Protein AF-A0AAV6KZX8-F1 (afdb_monomer_lite)

Sequence (695 aa):
MFYPTNCRQQSSHSMIEDDVRRRRIVCLNCSLTSWLPWILHSLIEEEESLAPRIEVFTMCVRVPFLFGSPALETTARVVIHLIFRRTGRHLFLVDNDDGKPPLLKRMIEDYGECCYMSALGSFKRRVAYSNVRHDHIVGWRTSSIRRNSELPKWEDSLNEKYPHIVFEEHCKACDMEQCEPTALANDCSDKLEEELVTGLSRVSWEKVDVSFHSCKQRSAAHSLIQSYPNPLQRSQAYAIVKQTFVSPKDVVAEEIVIQKNSPRGVHFRRAGPRERVYFKSEEVRACIVTCGGLCPGINTVIREIVCGLNYMYGIDNILGIEGGYRGFYSKNTMQLTPKVVNDIHKRGGTFLQTSRGGHDTNKIVDNIHDRGINQVYIIGGDGTQKGAAAIYKVLNSINMILFLSYSLFARSVPCKMLNVHTFVKEVAKRGLQVAVAGIPKTIDNDIAVIDKSFGFDTAVEEAQRAINAAHVEVESVENGVGIVKLMGRYSGFIAMFATLASRDVDCCLIPESHFYLEGQGGLFEFIEQRVKENGHMVIVLAEGAGQEYLSQSMHPVDEKDASGNRLLLDVGLWLTQKIKDHFTNVRKMAINLKYIDPTYMIRAIPSNASDNIYCTLLAQSAVHGAMAGYTGFTVGPVNSRHAYIPISRVTETHNVVKVTDRMWARLLASTNQPSFLQNEEGTESFDKKTLDVIN

Foldseek 3Di:
DDDDDDDDDDDDDDDDDDDPPDADEDEDFDDLQGPPPRVVVVVVVPDDPPPPPCPVSLVLVADPPQPPDPVSVVVCQVCVCVPPVDHSCSSRQCDCPPNHGGVLLCCLVVNDVNCNVVVVQPHPAYEFEAECPPPVQTHDNLSDLDDPVGRDDQPDDQDPVHNFWRDKDKQAADDPPPDDDPPDDPDPVVVSSVSNSNSNSNHIYIYTYGYCPPPPPSNCPVVPPQKAFFLQVVPPVQVVDPDQADDQPAWDFLDPDDDPPDPRGDIFGFFHFHRIFRDQQVLAAEEEFEEDAFFFCQLLLVLLLQCLSCVRRNHQRYKYQAAGQCSLVPVDIDRDHNVVSVCSLQFGDHPRHYYAAPQDLVSNLLSCLVVLHAEYEFEEALLSLVSLLSNQVVLVVLCVCLVVCVVPVSHDDDPDDDPVVVVVVVNVSSNRNHFGEYAHADLQQWFSSFPGHFRVVLLLVVLLVLQVVQLVVQLVDFQEEEEEEGAAQPACVSQLSSCVVNLSAQEEFHLVFDAADDDDLHPLVSSVVCCVVRRYHYYYYYQNGPQVVVVVVDPDPQDADNSRHGDGDRVQVVVQVVSVCCCVPPVVHDHHYHYHYCHCVSRGGHGDPVSSVQSNVQSSSSSSCVRRSHHQWYWHHRVNTIGTHHSVSRNVGTDHDDCPDPSVVVSCVSSVRASNDDPDPDDPDDDVVNVVVRD

InterPro domains:
  IPR000023 Phosphofructokinase domain [PF00365] (286-624)
  IPR007751 Domain of unknown function DUF676, lipase-like [PF05057] (65-142)
  IPR022953 ATP-dependent 6-phosphofructokinase [PR00476] (288-307)
  IPR022953 ATP-dependent 6-phosphofructokinase [PR00476] (437-454)
  IPR022953 ATP-dependent 6-phosphofructokinase [PR00476] (455-473)
  IPR022953 ATP-dependent 6-phosphofructokinase [PR00476] (476-492)
  IPR022953 ATP-dependent 6-phosphofructokinase [PR00476] (533-545)
  IPR035966 Phosphofructokinase superfamily [G3DSA:3.40.50.460] (456-616)
  IPR035966 Phosphofructokinase superfamily [SSF53784] (232-677)
  IPR050929 Phosphofructokinase type A [PTHR45770] (422-681)

Structure (mmCIF, N/CA/C/O backbone):
data_AF-A0AAV6KZX8-F1
#
_entry.id   AF-A0AAV6KZX8-F1
#
loop_
_atom_site.group_PDB
_atom_site.id
_atom_site.type_symbol
_atom_site.label_atom_id
_atom_site.label_alt_id
_atom_site.label_comp_id
_atom_site.label_asym_id
_atom_site.label_entity_id
_atom_site.label_seq_id
_atom_site.pdbx_PDB_ins_code
_atom_site.Cartn_x
_atom_site.Cartn_y
_atom_site.Cartn_z
_atom_site.occupancy
_atom_site.B_iso_or_equiv
_atom_site.auth_seq_id
_atom_site.auth_comp_id
_atom_site.auth_asym_id
_atom_site.auth_atom_id
_atom_site.pdbx_PDB_model_num
ATOM 1 N N . MET A 1 1 ? -18.303 -7.149 -70.181 1.00 25.84 1 MET A N 1
ATOM 2 C CA . MET A 1 1 ? -18.176 -6.216 -71.322 1.00 25.84 1 MET A CA 1
ATOM 3 C C . MET A 1 1 ? -16.745 -5.704 -71.363 1.00 25.84 1 MET A C 1
ATOM 5 O O . MET A 1 1 ? -16.204 -5.377 -70.318 1.00 25.84 1 MET A O 1
ATOM 9 N N . PHE A 1 2 ? -16.136 -5.771 -72.545 1.00 19.44 2 PHE A N 1
ATOM 10 C CA . PHE A 1 2 ? -14.727 -5.526 -72.871 1.00 19.44 2 PHE A CA 1
ATOM 11 C C . PHE A 1 2 ? -14.347 -4.021 -72.892 1.00 19.44 2 PHE A C 1
ATOM 13 O O . PHE A 1 2 ? -15.066 -3.266 -73.533 1.00 19.44 2 PHE A O 1
ATOM 20 N N . TYR A 1 3 ? -13.181 -3.687 -72.292 1.00 21.36 3 TYR A N 1
ATOM 21 C CA . TYR A 1 3 ? -12.075 -2.778 -72.733 1.00 21.36 3 TYR A CA 1
ATOM 22 C C . TYR A 1 3 ? -12.350 -1.268 -73.080 1.00 21.36 3 TYR A C 1
ATOM 24 O O . TYR A 1 3 ? -13.499 -0.855 -73.129 1.00 21.36 3 TYR A O 1
ATOM 32 N N . PRO A 1 4 ? -11.331 -0.401 -73.351 1.00 36.38 4 PRO A N 1
ATOM 33 C CA . PRO A 1 4 ? -10.371 0.237 -72.414 1.00 36.38 4 PRO A CA 1
ATOM 34 C C . PRO A 1 4 ? -10.075 1.737 -72.756 1.00 36.38 4 PRO A C 1
ATOM 36 O O . PRO A 1 4 ? -10.614 2.266 -73.720 1.00 36.38 4 PRO A O 1
ATOM 39 N N . THR A 1 5 ? -9.173 2.432 -72.039 1.00 23.41 5 THR A N 1
ATOM 40 C CA . THR A 1 5 ? -8.001 3.173 -72.602 1.00 23.41 5 THR A CA 1
ATOM 41 C C . THR A 1 5 ? -7.219 3.977 -71.547 1.00 23.41 5 THR A C 1
ATOM 43 O O . THR A 1 5 ? -7.763 4.519 -70.593 1.00 23.41 5 THR A O 1
ATOM 46 N N . ASN A 1 6 ? -5.900 3.993 -71.762 1.00 21.55 6 ASN A N 1
ATOM 47 C CA . ASN A 1 6 ? -4.798 4.582 -70.996 1.00 21.55 6 ASN A CA 1
ATOM 48 C C . ASN A 1 6 ? -4.809 6.120 -70.882 1.00 21.55 6 ASN A C 1
ATOM 50 O O . ASN A 1 6 ? -5.109 6.784 -71.868 1.00 21.55 6 ASN A O 1
ATOM 54 N N . CYS A 1 7 ? -4.234 6.669 -69.797 1.00 21.17 7 CYS A N 1
ATOM 55 C CA . CYS A 1 7 ? -2.952 7.399 -69.877 1.00 21.17 7 CYS A CA 1
ATOM 56 C C . CYS A 1 7 ? -2.293 7.650 -68.501 1.00 21.17 7 CYS A C 1
ATOM 58 O O . CYS A 1 7 ? -2.957 7.748 -67.476 1.00 21.17 7 CYS A O 1
ATOM 60 N N . ARG A 1 8 ? -0.956 7.705 -68.519 1.00 20.94 8 ARG A N 1
ATOM 61 C CA . ARG A 1 8 ? 0.016 7.720 -67.407 1.00 20.94 8 ARG A CA 1
ATOM 62 C C . ARG A 1 8 ? 0.080 9.051 -66.638 1.00 20.94 8 ARG A C 1
ATOM 64 O O . ARG A 1 8 ? 0.143 10.091 -67.279 1.00 20.94 8 ARG A O 1
ATOM 71 N N . GLN A 1 9 ? 0.339 8.987 -65.326 1.00 21.98 9 GLN A N 1
ATOM 72 C CA . GLN A 1 9 ? 1.502 9.643 -64.695 1.00 21.98 9 GLN A CA 1
ATOM 73 C C . GLN A 1 9 ? 1.794 9.053 -63.301 1.00 21.98 9 GLN A C 1
ATOM 75 O O . GLN A 1 9 ? 0.890 8.744 -62.534 1.00 21.98 9 GLN A O 1
ATOM 80 N N . GLN A 1 10 ? 3.082 8.830 -63.035 1.00 22.06 10 GLN A N 1
ATOM 81 C CA . GLN A 1 10 ? 3.659 8.181 -61.857 1.00 22.06 10 GLN A CA 1
ATOM 82 C C . GLN A 1 10 ? 3.696 9.111 -60.632 1.00 22.06 10 GLN A C 1
ATOM 84 O O . GLN A 1 10 ? 4.173 10.236 -60.740 1.00 22.06 10 GLN A O 1
ATOM 89 N N . SER A 1 11 ? 3.372 8.583 -59.450 1.00 21.83 11 SER A N 1
ATOM 90 C CA . SER A 1 11 ? 4.112 8.880 -58.216 1.00 21.83 11 SER A CA 1
ATOM 91 C C . SER A 1 11 ? 4.047 7.667 -57.280 1.00 21.83 11 SER A C 1
ATOM 93 O O . SER A 1 11 ? 3.004 7.250 -56.784 1.00 21.83 11 SER A O 1
ATOM 95 N N . SER A 1 12 ? 5.198 7.022 -57.131 1.00 22.02 12 SER A N 1
ATOM 96 C CA . SER A 1 12 ? 5.424 5.814 -56.348 1.00 22.02 12 SER A CA 1
ATOM 97 C C . SER A 1 12 ? 5.513 6.145 -54.857 1.00 22.02 12 SER A C 1
ATOM 99 O O . SER A 1 12 ? 6.552 6.600 -54.383 1.00 22.02 12 SER A O 1
ATOM 101 N N . HIS A 1 13 ? 4.439 5.877 -54.118 1.00 23.30 13 HIS A N 1
ATOM 102 C CA . HIS A 1 13 ? 4.458 5.696 -52.668 1.00 23.30 13 HIS A CA 1
ATOM 103 C C . HIS A 1 13 ? 4.283 4.205 -52.370 1.00 23.30 13 HIS A C 1
ATOM 105 O O . HIS A 1 13 ? 3.162 3.713 -52.393 1.00 23.30 13 HIS A O 1
ATOM 111 N N . SER A 1 14 ? 5.379 3.492 -52.099 1.00 22.39 14 SER A N 1
ATOM 112 C CA . SER A 1 14 ? 5.394 2.288 -51.252 1.00 22.39 14 SER A CA 1
ATOM 113 C C . SER A 1 14 ? 6.797 1.687 -51.178 1.00 22.39 14 SER A C 1
ATOM 115 O O . SER A 1 14 ? 7.509 1.692 -52.177 1.00 22.39 14 SER A O 1
ATOM 117 N N . MET A 1 15 ? 7.073 1.051 -50.035 1.00 21.92 15 MET A N 1
ATOM 118 C CA . MET A 1 15 ? 8.185 0.141 -49.721 1.00 21.92 15 MET A CA 1
ATOM 119 C C . MET A 1 15 ? 9.447 0.804 -49.158 1.00 21.92 15 MET A C 1
ATOM 121 O O . MET A 1 15 ? 10.271 1.343 -49.886 1.00 21.92 15 MET A O 1
ATOM 125 N N . ILE A 1 16 ? 9.587 0.748 -47.828 1.00 23.70 16 ILE A N 1
ATOM 126 C CA . ILE A 1 16 ? 10.454 -0.218 -47.124 1.00 23.70 16 ILE A CA 1
ATOM 127 C C . ILE A 1 16 ? 9.942 -0.274 -45.667 1.00 23.70 16 ILE A C 1
ATOM 129 O O . ILE A 1 16 ? 10.367 0.476 -44.790 1.00 23.70 16 ILE A O 1
ATOM 133 N N . GLU A 1 17 ? 8.932 -1.120 -45.448 1.00 23.69 17 GLU A N 1
ATOM 134 C CA . GLU A 1 17 ? 8.879 -1.962 -44.248 1.00 23.69 17 GLU A CA 1
ATOM 135 C C . GLU A 1 17 ? 9.983 -3.024 -44.383 1.00 23.69 17 GLU A C 1
ATOM 137 O O . GLU A 1 17 ? 10.387 -3.352 -45.498 1.00 23.69 17 GLU A O 1
ATOM 142 N N . ASP A 1 18 ? 10.449 -3.529 -43.243 1.00 24.11 18 ASP A N 1
ATOM 143 C CA . ASP A 1 18 ? 11.428 -4.607 -43.082 1.00 24.11 18 ASP A CA 1
ATOM 144 C C . ASP A 1 18 ? 12.868 -4.316 -43.538 1.00 24.11 18 ASP A C 1
ATOM 146 O O . ASP A 1 18 ? 13.209 -4.342 -44.715 1.00 24.11 18 ASP A O 1
ATOM 150 N N . ASP A 1 19 ? 13.743 -4.047 -42.556 1.00 23.94 19 ASP A N 1
ATOM 151 C CA . ASP A 1 19 ? 14.977 -4.821 -42.309 1.00 23.94 19 ASP A CA 1
ATOM 152 C C . ASP A 1 19 ? 15.894 -4.075 -41.308 1.00 23.94 19 ASP A C 1
ATOM 154 O O . ASP A 1 19 ? 16.819 -3.330 -41.673 1.00 23.94 19 ASP A O 1
ATOM 158 N N . VAL A 1 20 ? 15.609 -4.254 -40.009 1.00 28.36 20 VAL A N 1
ATOM 159 C CA . VAL A 1 20 ? 16.484 -3.861 -38.884 1.00 28.36 20 VAL A CA 1
ATOM 160 C C . VAL A 1 20 ? 16.977 -5.120 -38.166 1.00 28.36 20 VAL A C 1
ATOM 162 O O . VAL A 1 20 ? 16.933 -5.242 -36.946 1.00 28.36 20 VAL A O 1
ATOM 165 N N . ARG A 1 21 ? 17.504 -6.084 -38.925 1.00 25.44 21 ARG A N 1
ATOM 166 C CA . ARG A 1 21 ? 18.553 -6.961 -38.400 1.00 25.44 21 ARG A CA 1
ATOM 167 C C . ARG A 1 21 ? 19.899 -6.290 -38.677 1.00 25.44 21 ARG A C 1
ATOM 169 O O . ARG A 1 21 ? 20.274 -6.080 -39.821 1.00 25.44 21 ARG A O 1
ATOM 176 N N . ARG A 1 22 ? 20.605 -5.928 -37.597 1.00 29.50 22 ARG A N 1
ATOM 177 C CA . ARG A 1 22 ? 22.001 -5.437 -37.557 1.00 29.50 22 ARG A CA 1
ATOM 178 C C . ARG A 1 22 ? 22.333 -4.298 -38.544 1.00 29.50 22 ARG A C 1
ATOM 180 O O . ARG A 1 22 ? 22.861 -4.533 -39.625 1.00 29.50 22 ARG A O 1
ATOM 187 N N . ARG A 1 23 ? 22.156 -3.036 -38.136 1.00 25.31 23 ARG A N 1
ATOM 188 C CA . ARG A 1 23 ? 22.851 -1.901 -38.780 1.00 25.31 23 ARG A CA 1
ATOM 189 C C . ARG A 1 23 ? 23.787 -1.239 -37.768 1.00 25.31 23 ARG A C 1
ATOM 191 O O . ARG A 1 23 ? 23.324 -0.623 -36.816 1.00 25.31 23 ARG A O 1
ATOM 198 N N . ARG A 1 24 ? 25.098 -1.425 -37.972 1.00 31.00 24 ARG A N 1
ATOM 199 C CA . ARG A 1 24 ? 26.185 -0.743 -37.252 1.00 31.00 24 ARG A CA 1
ATOM 200 C C . ARG A 1 24 ? 26.096 0.760 -37.582 1.00 31.00 24 ARG A C 1
ATOM 202 O O . ARG A 1 24 ? 26.111 1.113 -38.759 1.00 31.00 24 ARG A O 1
ATOM 209 N N . ILE A 1 25 ? 25.931 1.623 -36.578 1.00 28.81 25 ILE A N 1
ATOM 210 C CA . ILE A 1 25 ? 25.932 3.093 -36.712 1.00 28.81 25 ILE A CA 1
ATOM 211 C C . ILE A 1 25 ? 27.250 3.597 -36.120 1.00 28.81 25 ILE A C 1
ATOM 213 O O . ILE A 1 25 ? 27.597 3.199 -35.011 1.00 28.81 25 ILE A O 1
ATOM 217 N N . VAL A 1 26 ? 27.963 4.467 -36.838 1.00 31.47 26 VAL A N 1
ATOM 218 C CA . VAL A 1 26 ? 29.181 5.130 -36.346 1.00 31.47 26 VAL A CA 1
ATOM 219 C C . VAL A 1 26 ? 28.865 6.603 -36.084 1.00 31.47 26 VAL A C 1
ATOM 221 O O . VAL A 1 26 ? 28.406 7.297 -36.992 1.00 31.47 26 VAL A O 1
ATOM 224 N N . CYS A 1 27 ? 29.109 7.059 -34.851 1.00 31.77 27 CYS A N 1
ATOM 225 C CA . CYS A 1 27 ? 29.002 8.460 -34.434 1.00 31.77 27 CYS A CA 1
ATOM 226 C C . CYS A 1 27 ? 30.408 9.000 -34.137 1.00 31.77 27 CYS A C 1
ATOM 228 O O . CYS A 1 27 ? 31.122 8.416 -33.322 1.00 31.77 27 CYS A O 1
ATOM 230 N N . LEU A 1 28 ? 30.803 10.103 -34.779 1.00 35.22 28 LEU A N 1
ATOM 231 C CA . LEU A 1 28 ? 32.131 10.718 -34.625 1.00 35.22 28 LEU A CA 1
ATOM 232 C C . LEU A 1 28 ? 32.052 12.088 -33.942 1.00 35.22 28 LEU A C 1
ATOM 234 O O . LEU A 1 28 ? 31.103 12.835 -34.173 1.00 35.22 28 LEU A O 1
ATOM 238 N N . ASN A 1 29 ? 33.047 12.398 -33.103 1.00 32.31 29 ASN A N 1
ATOM 239 C CA . ASN A 1 29 ? 33.135 13.618 -32.292 1.00 32.31 29 ASN A CA 1
ATOM 240 C C . ASN A 1 29 ? 34.631 13.997 -32.164 1.00 32.31 29 ASN A C 1
ATOM 242 O O . ASN A 1 29 ? 35.324 13.354 -31.374 1.00 32.31 29 ASN A O 1
ATOM 246 N N . CYS A 1 30 ? 35.184 14.928 -32.969 1.00 38.62 30 CYS A N 1
ATOM 247 C CA . CYS A 1 30 ? 36.658 15.044 -33.086 1.00 38.62 30 CYS A CA 1
ATOM 248 C C . CYS A 1 30 ? 37.287 16.447 -33.300 1.00 38.62 30 CYS A C 1
ATOM 250 O O . CYS A 1 30 ? 36.831 17.218 -34.130 1.00 38.62 30 CYS A O 1
ATOM 252 N N . SER A 1 31 ? 38.422 16.725 -32.639 1.00 30.06 31 SER A N 1
ATOM 253 C CA . SER A 1 31 ? 39.553 17.545 -33.142 1.00 30.06 31 SER A CA 1
ATOM 254 C C . SER A 1 31 ? 40.736 16.641 -33.551 1.00 30.06 31 SER A C 1
ATOM 256 O O . SER A 1 31 ? 40.710 15.440 -33.272 1.00 30.06 31 SER A O 1
ATOM 258 N N . LEU A 1 32 ? 41.784 17.178 -34.197 1.00 30.38 32 LEU A N 1
ATOM 259 C CA . LEU A 1 32 ? 42.940 16.443 -34.768 1.00 30.38 32 LEU A CA 1
ATOM 260 C C . LEU A 1 32 ? 43.646 15.428 -33.830 1.00 30.38 32 LEU A C 1
ATOM 262 O O . LEU A 1 32 ? 44.316 14.524 -34.318 1.00 30.38 32 LEU A O 1
ATOM 266 N N . THR A 1 33 ? 43.445 15.486 -32.510 1.00 35.91 33 THR A N 1
ATOM 267 C CA . THR A 1 33 ? 43.974 14.514 -31.526 1.00 35.91 33 THR A CA 1
ATOM 268 C C . THR A 1 33 ? 43.019 13.363 -31.167 1.00 35.91 33 THR A C 1
ATOM 270 O O . THR A 1 33 ? 43.376 12.487 -30.383 1.00 35.91 33 THR A O 1
ATOM 273 N N . SER A 1 34 ? 41.807 13.328 -31.726 1.00 39.88 34 SER A N 1
ATOM 274 C CA . SER A 1 34 ? 40.715 12.432 -31.288 1.00 39.88 34 SER A CA 1
ATOM 275 C C . SER A 1 34 ? 40.138 11.517 -32.376 1.00 39.88 34 SER A C 1
ATOM 277 O O . SER A 1 34 ? 39.179 10.796 -32.117 1.00 39.88 34 SER A O 1
ATOM 279 N N . TRP A 1 35 ? 40.754 11.484 -33.561 1.00 38.25 35 TRP A N 1
ATOM 280 C CA . TRP A 1 35 ? 40.306 10.667 -34.699 1.00 38.25 35 TRP A CA 1
ATOM 281 C C . TRP A 1 35 ? 40.468 9.150 -34.494 1.00 38.25 35 TRP A C 1
ATOM 283 O O . TRP A 1 35 ? 39.635 8.374 -34.952 1.00 38.25 35 TRP A O 1
ATOM 293 N N . LEU A 1 36 ? 41.520 8.695 -33.808 1.00 35.72 36 LEU A N 1
ATOM 294 C CA . LEU A 1 36 ? 41.870 7.267 -33.772 1.00 35.72 36 LEU A CA 1
ATOM 295 C C . LEU A 1 36 ? 41.181 6.399 -32.695 1.00 35.72 36 LEU A C 1
ATOM 297 O O . LEU A 1 36 ? 40.889 5.247 -33.011 1.00 35.72 36 LEU A O 1
ATOM 301 N N . PRO A 1 37 ? 40.894 6.853 -31.456 1.00 34.44 37 PRO A N 1
ATOM 302 C CA . PRO A 1 37 ? 40.528 5.920 -30.382 1.00 34.44 37 PRO A CA 1
ATOM 303 C C . PRO A 1 37 ? 39.201 5.177 -30.588 1.00 34.44 37 PRO A C 1
ATOM 305 O O . PRO A 1 37 ? 39.088 4.023 -30.194 1.00 34.44 37 PRO A O 1
ATOM 308 N N . TRP A 1 38 ? 38.199 5.810 -31.205 1.00 33.25 38 TRP A N 1
ATOM 309 C CA . TRP A 1 38 ? 36.852 5.232 -31.337 1.00 33.25 38 TRP A CA 1
ATOM 310 C C . TRP A 1 38 ? 36.700 4.299 -32.545 1.00 33.25 38 TRP A C 1
ATOM 312 O O . TRP A 1 38 ? 36.031 3.267 -32.458 1.00 33.25 38 TRP A O 1
ATOM 322 N N . ILE A 1 39 ? 37.347 4.630 -33.666 1.00 32.88 39 ILE A N 1
ATOM 323 C CA . ILE A 1 39 ? 37.246 3.841 -34.900 1.00 32.88 39 ILE A CA 1
ATOM 324 C C . ILE A 1 39 ? 38.130 2.594 -34.822 1.00 32.88 39 ILE A C 1
ATOM 326 O O . ILE A 1 39 ? 37.678 1.512 -35.189 1.00 32.88 39 ILE A O 1
ATOM 330 N N . LEU A 1 40 ? 39.336 2.701 -34.248 1.00 31.92 40 LEU A N 1
ATOM 331 C CA . LEU A 1 40 ? 40.169 1.525 -33.979 1.00 31.92 40 LEU A CA 1
ATOM 332 C C . LEU A 1 40 ? 39.492 0.567 -33.002 1.00 31.92 40 LEU A C 1
ATOM 334 O O . LEU A 1 40 ? 39.519 -0.629 -33.239 1.00 31.92 40 LEU A O 1
ATOM 338 N N . HIS A 1 41 ? 38.797 1.056 -31.973 1.00 33.69 41 HIS A N 1
ATOM 339 C CA . HIS A 1 41 ? 38.069 0.184 -31.044 1.00 33.69 41 HIS A CA 1
ATOM 340 C C . HIS A 1 41 ? 36.889 -0.563 -31.697 1.00 33.69 41 HIS A C 1
ATOM 342 O O . HIS A 1 41 ? 36.514 -1.631 -31.223 1.00 33.69 41 HIS A O 1
ATOM 348 N N . SER A 1 42 ? 36.322 -0.029 -32.786 1.00 30.89 42 SER A N 1
ATOM 349 C CA . SER A 1 42 ? 35.270 -0.699 -33.569 1.00 30.89 42 SER A CA 1
ATOM 350 C C . SER A 1 42 ? 35.834 -1.668 -34.620 1.00 30.89 42 SER A C 1
ATOM 352 O O . SER A 1 42 ? 35.172 -2.642 -34.956 1.00 30.89 42 SER A O 1
ATOM 354 N N . LEU A 1 43 ? 37.051 -1.422 -35.125 1.00 29.66 43 LEU A N 1
ATOM 355 C CA . LEU A 1 43 ? 37.784 -2.324 -36.030 1.00 29.66 43 LEU A CA 1
ATOM 356 C C . LEU A 1 43 ? 38.473 -3.485 -35.278 1.00 29.66 43 LEU A C 1
ATOM 358 O O . LEU A 1 43 ? 38.604 -4.576 -35.820 1.00 29.66 43 LEU A O 1
ATOM 362 N N . ILE A 1 44 ? 38.862 -3.279 -34.012 1.00 32.34 44 ILE A N 1
ATOM 363 C CA . ILE A 1 44 ? 39.490 -4.282 -33.126 1.00 32.34 44 ILE A CA 1
ATOM 364 C C . ILE A 1 44 ? 38.559 -5.466 -32.809 1.00 32.34 44 ILE A C 1
ATOM 366 O O . ILE A 1 44 ? 39.049 -6.537 -32.462 1.00 32.34 44 ILE A O 1
ATOM 370 N N . GLU A 1 45 ? 37.235 -5.328 -32.956 1.00 33.31 45 GLU A N 1
ATOM 371 C CA . GLU A 1 45 ? 36.326 -6.479 -32.822 1.00 33.31 45 GLU A CA 1
ATOM 372 C C . GLU A 1 45 ? 36.518 -7.539 -33.927 1.00 33.31 45 GLU A C 1
ATOM 374 O O . GLU A 1 45 ? 36.008 -8.647 -33.766 1.00 33.31 45 GLU A O 1
ATOM 379 N N . GLU A 1 46 ? 37.253 -7.247 -35.014 1.00 33.34 46 GLU A N 1
ATOM 380 C CA . GLU A 1 46 ? 37.384 -8.160 -36.162 1.00 33.34 46 GLU A CA 1
ATOM 381 C C . GLU A 1 46 ? 38.812 -8.681 -36.472 1.00 33.34 46 GLU A C 1
ATOM 383 O O . GLU A 1 46 ? 38.892 -9.740 -37.090 1.00 33.34 46 GLU A O 1
ATOM 388 N N . GLU A 1 47 ? 39.929 -8.087 -36.006 1.00 29.91 47 GLU A N 1
ATOM 389 C CA . GLU A 1 47 ? 41.290 -8.633 -36.273 1.00 29.91 47 GLU A CA 1
ATOM 390 C C . GLU A 1 47 ? 42.323 -8.469 -35.129 1.00 29.91 47 GLU A C 1
ATOM 392 O O . GLU A 1 47 ? 42.617 -7.366 -34.666 1.00 29.91 47 GLU A O 1
ATOM 397 N N . GLU A 1 48 ? 42.958 -9.582 -34.721 1.00 31.58 48 GLU A N 1
ATOM 398 C CA . GLU A 1 48 ? 43.927 -9.689 -33.605 1.00 31.58 48 GLU A CA 1
ATOM 399 C C . GLU A 1 48 ? 45.350 -9.139 -33.896 1.00 31.58 48 GLU A C 1
ATOM 401 O O . GLU A 1 48 ? 46.192 -9.099 -32.996 1.00 31.58 48 GLU A O 1
ATOM 406 N N . SER A 1 49 ? 45.668 -8.688 -35.115 1.00 32.44 49 SER A N 1
ATOM 407 C CA . SER A 1 49 ? 47.062 -8.427 -35.537 1.00 32.44 49 SER A CA 1
ATOM 408 C C . SER A 1 49 ? 47.606 -7.012 -35.243 1.00 32.44 49 SER A C 1
ATOM 410 O O . SER A 1 49 ? 48.820 -6.798 -35.284 1.00 32.44 49 SER A O 1
ATOM 412 N N . LEU A 1 50 ? 46.753 -6.036 -34.901 1.00 34.28 50 LEU A N 1
ATOM 413 C CA . LEU A 1 50 ? 47.129 -4.609 -34.793 1.00 34.28 50 LEU A CA 1
ATOM 414 C C . LEU A 1 50 ? 47.526 -4.117 -33.385 1.00 34.28 50 LEU A C 1
ATOM 416 O O . LEU A 1 50 ? 47.931 -2.962 -33.216 1.00 34.28 50 LEU A O 1
ATOM 420 N N . ALA A 1 51 ? 47.464 -4.978 -32.371 1.00 31.41 51 ALA A N 1
ATOM 421 C CA . ALA A 1 51 ? 47.640 -4.609 -30.963 1.00 31.41 51 ALA A CA 1
ATOM 422 C C . ALA A 1 51 ? 49.008 -3.984 -30.561 1.00 31.41 51 ALA A C 1
ATOM 424 O O . ALA A 1 51 ? 49.000 -3.055 -29.749 1.00 31.41 51 ALA A O 1
ATOM 425 N N . PRO A 1 52 ? 50.187 -4.383 -31.097 1.00 27.84 52 PRO A N 1
ATOM 426 C CA . PRO A 1 52 ? 51.467 -3.949 -30.514 1.00 27.84 52 PRO A CA 1
ATOM 427 C C . PRO A 1 52 ? 51.925 -2.531 -30.899 1.00 27.84 52 PRO A C 1
ATOM 429 O O . PRO A 1 52 ? 52.817 -1.979 -30.261 1.00 27.84 52 PRO A O 1
ATOM 432 N N . ARG A 1 53 ? 51.366 -1.917 -31.953 1.00 30.36 53 ARG A N 1
ATOM 433 C CA . ARG A 1 53 ? 51.842 -0.607 -32.461 1.00 30.36 53 ARG A CA 1
ATOM 434 C C . ARG A 1 53 ? 51.110 0.602 -31.862 1.00 30.36 53 ARG A C 1
ATOM 436 O O . ARG A 1 53 ? 51.565 1.730 -32.026 1.00 30.36 53 ARG A O 1
ATOM 443 N N . ILE A 1 54 ? 50.018 0.378 -31.127 1.00 29.92 54 ILE A N 1
ATOM 444 C CA . ILE A 1 54 ? 49.137 1.432 -30.586 1.00 29.92 54 ILE A CA 1
ATOM 445 C C . ILE A 1 54 ? 49.477 1.790 -29.122 1.00 29.92 54 ILE A C 1
ATOM 447 O O . ILE A 1 54 ? 49.123 2.873 -28.644 1.00 29.92 54 ILE A O 1
ATOM 451 N N . GLU A 1 55 ? 50.253 0.956 -28.416 1.00 26.61 55 GLU A N 1
ATOM 452 C CA . GLU A 1 55 ? 50.692 1.222 -27.030 1.00 26.61 55 GLU A CA 1
ATOM 453 C C . GLU A 1 55 ? 51.455 2.549 -26.878 1.00 26.61 55 GLU A C 1
ATOM 455 O O . GLU A 1 55 ? 51.335 3.224 -25.854 1.00 26.61 55 GLU A O 1
ATOM 460 N N . VAL A 1 56 ? 52.176 2.983 -27.916 1.00 27.72 56 VAL A N 1
ATOM 461 C CA . VAL A 1 56 ? 52.933 4.247 -27.906 1.00 27.72 56 VAL A CA 1
ATOM 462 C C . VAL A 1 56 ? 52.011 5.470 -28.039 1.00 27.72 56 VAL A C 1
ATOM 464 O O . VAL A 1 56 ? 52.286 6.519 -27.456 1.00 27.72 56 VAL A O 1
ATOM 467 N N . PHE A 1 57 ? 50.883 5.343 -28.746 1.00 27.28 57 PHE A N 1
ATOM 468 C CA . PHE A 1 57 ? 49.982 6.463 -29.051 1.00 27.28 57 PHE A CA 1
ATOM 469 C C . PHE A 1 57 ? 49.113 6.861 -27.847 1.00 27.28 57 PHE A C 1
ATOM 471 O O . PHE A 1 57 ? 48.877 8.040 -27.579 1.00 27.28 57 PHE A O 1
ATOM 478 N N . THR A 1 58 ? 48.714 5.873 -27.046 1.00 27.53 58 THR A N 1
ATOM 479 C CA . THR A 1 58 ? 47.829 6.064 -25.885 1.00 27.53 58 THR A CA 1
ATOM 480 C C . THR A 1 58 ? 48.523 6.782 -24.710 1.00 27.53 58 THR A C 1
ATOM 482 O O . THR A 1 58 ? 47.857 7.341 -23.838 1.00 27.53 58 THR A O 1
ATOM 485 N N . MET A 1 59 ? 49.863 6.841 -24.679 1.00 25.31 59 MET A N 1
ATOM 486 C CA . MET A 1 59 ? 50.611 7.595 -23.656 1.00 25.31 59 MET A CA 1
ATOM 487 C C . MET A 1 59 ? 50.597 9.118 -23.865 1.00 25.31 59 MET A C 1
ATOM 489 O O . MET A 1 59 ? 50.767 9.858 -22.897 1.00 25.31 59 MET A O 1
ATOM 493 N N . CYS A 1 60 ? 50.384 9.594 -25.094 1.00 27.22 60 CYS A N 1
ATOM 494 C CA . CYS A 1 60 ? 50.594 10.994 -25.478 1.00 27.22 60 CYS A CA 1
ATOM 495 C C . CYS A 1 60 ? 49.395 11.927 -25.218 1.00 27.22 60 CYS A C 1
ATOM 497 O O . CYS A 1 60 ? 49.572 13.136 -25.105 1.00 27.22 60 CYS A O 1
ATOM 499 N N . VAL A 1 61 ? 48.190 11.385 -25.009 1.00 31.91 61 VAL A N 1
ATOM 500 C CA . VAL A 1 61 ? 46.974 12.159 -24.662 1.00 31.91 61 VAL A CA 1
ATOM 501 C C . VAL A 1 61 ? 47.024 12.709 -23.210 1.00 31.91 61 VAL A C 1
ATOM 503 O O . VAL A 1 61 ? 46.093 13.347 -22.726 1.00 31.91 61 VAL A O 1
ATOM 506 N N . ARG A 1 62 ? 48.141 12.508 -22.491 1.00 31.30 62 ARG A N 1
ATOM 507 C CA . ARG A 1 62 ? 48.346 12.841 -21.068 1.00 31.30 62 ARG A CA 1
ATOM 508 C C . ARG A 1 62 ? 49.085 14.165 -20.804 1.00 31.30 62 ARG A C 1
ATOM 510 O O . ARG A 1 62 ? 50.005 14.188 -19.990 1.00 31.30 62 ARG A O 1
ATOM 517 N N . VAL A 1 63 ? 48.688 15.286 -21.409 1.00 31.98 63 VAL A N 1
ATOM 518 C CA . VAL A 1 63 ? 49.147 16.611 -20.930 1.00 31.98 63 VAL A CA 1
ATOM 519 C C . VAL A 1 63 ? 47.939 17.517 -20.648 1.00 31.98 63 VAL A C 1
ATOM 521 O O . VAL A 1 63 ? 47.430 18.163 -21.558 1.00 31.98 63 VAL A O 1
ATOM 524 N N . PRO A 1 64 ? 47.456 17.586 -19.389 1.00 32.38 64 PRO A N 1
ATOM 525 C CA . PRO A 1 64 ? 46.217 18.287 -19.020 1.00 32.38 64 PRO A CA 1
ATOM 526 C C . PRO A 1 64 ? 46.272 19.827 -19.071 1.00 32.38 64 PRO A C 1
ATOM 528 O O . PRO A 1 64 ? 45.294 20.473 -18.714 1.00 32.38 64 PRO A O 1
ATOM 531 N N . PHE A 1 65 ? 47.401 20.433 -19.451 1.00 35.91 65 PHE A N 1
ATOM 532 C CA . PHE A 1 65 ? 47.703 21.839 -19.137 1.00 35.91 65 PHE A CA 1
ATOM 533 C C . PHE A 1 65 ? 47.353 22.875 -20.217 1.00 35.91 65 PH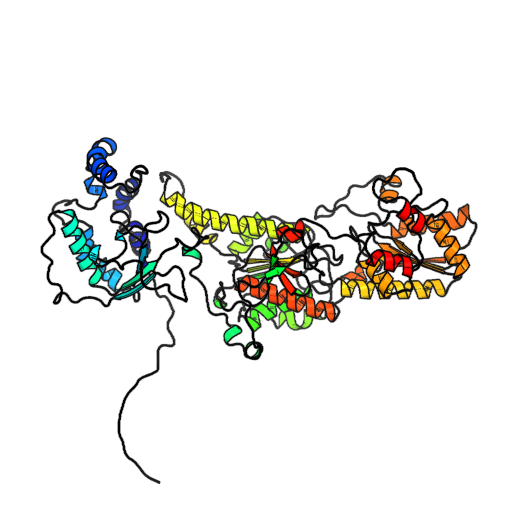E A C 1
ATOM 535 O O . PHE A 1 65 ? 47.541 24.064 -19.979 1.00 35.91 65 PHE A O 1
ATOM 542 N N . LEU A 1 66 ? 46.866 22.476 -21.397 1.00 42.38 66 LEU A N 1
ATOM 543 C CA . LEU A 1 66 ? 46.836 23.392 -22.551 1.00 42.38 66 LEU A CA 1
ATOM 544 C C . LEU A 1 66 ? 45.508 24.133 -22.782 1.00 42.38 66 LEU A C 1
ATOM 546 O O . LEU A 1 66 ? 45.494 25.055 -23.591 1.00 42.38 66 LEU A O 1
ATOM 550 N N . PHE A 1 67 ? 44.432 23.795 -22.055 1.00 38.53 67 PHE A N 1
ATOM 551 C CA . PHE A 1 67 ? 43.157 24.543 -21.949 1.00 38.53 67 PHE A CA 1
ATOM 552 C C . PHE A 1 67 ? 42.623 25.228 -23.238 1.00 38.53 67 PHE A C 1
ATOM 554 O O . PHE A 1 67 ? 41.942 26.246 -23.154 1.00 38.53 67 PHE A O 1
ATOM 561 N N . GLY A 1 68 ? 42.904 24.685 -24.430 1.00 38.34 68 GLY A N 1
ATOM 562 C CA . GLY A 1 68 ? 42.437 25.227 -25.713 1.00 38.34 68 GLY A CA 1
ATOM 563 C C . GLY A 1 68 ? 42.985 26.611 -26.089 1.00 38.34 68 GLY A C 1
ATOM 564 O O . GLY A 1 68 ? 42.355 27.309 -26.879 1.00 38.34 68 GLY A O 1
ATOM 565 N N . SER A 1 69 ? 44.125 27.037 -25.531 1.00 39.22 69 SER A N 1
ATOM 566 C CA . SER A 1 69 ? 44.788 28.282 -25.945 1.00 39.22 69 SER A CA 1
ATOM 567 C C . SER A 1 69 ? 45.742 28.022 -27.123 1.00 39.22 69 SER A C 1
ATOM 569 O O . SER A 1 69 ? 46.717 27.283 -26.940 1.00 39.22 69 SER A O 1
ATOM 571 N N . PRO A 1 70 ? 45.556 28.674 -28.293 1.00 40.38 70 PRO A N 1
ATOM 572 C CA . PRO A 1 70 ? 46.436 28.502 -29.458 1.00 40.38 70 PRO A CA 1
ATOM 573 C C . PRO A 1 70 ? 47.913 28.807 -29.150 1.00 40.38 70 PRO A C 1
ATOM 575 O O . PRO A 1 70 ? 48.830 28.174 -29.677 1.00 40.38 70 PRO A O 1
ATOM 578 N N . ALA A 1 71 ? 48.159 29.748 -28.233 1.00 41.88 71 ALA A N 1
ATOM 579 C CA . ALA A 1 71 ? 49.502 30.125 -27.798 1.00 41.88 71 ALA A CA 1
ATOM 580 C C . ALA A 1 71 ? 50.187 29.018 -26.973 1.00 41.88 71 ALA A C 1
ATOM 582 O O . ALA A 1 71 ? 51.388 28.776 -27.119 1.00 41.88 71 ALA A O 1
ATOM 583 N N . LEU A 1 72 ? 49.428 28.308 -26.132 1.00 43.75 72 LEU A N 1
ATOM 584 C CA . LEU A 1 72 ? 49.953 27.210 -25.318 1.00 43.75 72 LEU A CA 1
ATOM 585 C C . LEU A 1 72 ? 50.195 25.952 -26.160 1.00 43.75 72 LEU A C 1
ATOM 587 O O . LEU A 1 72 ? 51.208 25.285 -25.959 1.00 43.75 72 LEU A O 1
ATOM 591 N N . GLU A 1 73 ? 49.344 25.662 -27.145 1.00 42.09 73 GLU A N 1
ATOM 592 C CA . GLU A 1 73 ? 49.542 24.544 -28.085 1.00 42.09 73 GLU A CA 1
ATOM 593 C C . GLU A 1 73 ? 50.799 24.721 -28.947 1.00 42.09 73 GLU A C 1
ATOM 595 O O . GLU A 1 73 ? 51.591 23.786 -29.108 1.00 42.09 73 GLU A O 1
ATOM 600 N N . THR A 1 74 ? 51.047 25.947 -29.414 1.00 43.47 74 THR A N 1
ATOM 601 C CA . THR A 1 74 ? 52.263 26.295 -30.167 1.00 43.47 74 THR A CA 1
ATOM 602 C C . THR A 1 74 ? 53.520 26.128 -29.306 1.00 43.47 74 THR A C 1
ATOM 604 O O . THR A 1 74 ? 54.540 25.615 -29.768 1.00 43.47 74 THR A O 1
ATOM 607 N N . THR A 1 75 ? 53.431 26.477 -28.019 1.00 42.84 75 THR A N 1
ATOM 608 C CA . THR A 1 75 ? 54.535 26.345 -27.054 1.00 42.84 75 THR A CA 1
ATOM 609 C C . THR A 1 75 ? 54.789 24.880 -26.672 1.00 42.84 75 THR A C 1
ATOM 611 O O . THR A 1 75 ? 55.937 24.437 -26.610 1.00 42.84 75 THR A O 1
ATOM 614 N N . ALA A 1 76 ? 53.735 24.079 -26.491 1.00 45.38 76 ALA A N 1
ATOM 615 C CA . ALA A 1 76 ? 53.839 22.653 -26.174 1.00 45.38 76 ALA A CA 1
ATOM 616 C C . ALA A 1 76 ? 54.584 21.866 -27.260 1.00 45.38 76 ALA A C 1
ATOM 618 O O . ALA A 1 76 ? 55.395 20.991 -26.952 1.00 45.38 76 ALA A O 1
ATOM 619 N N . ARG A 1 77 ? 54.381 22.232 -28.529 1.00 43.38 77 ARG A N 1
ATOM 620 C CA . ARG A 1 77 ? 55.057 21.630 -29.685 1.00 43.38 77 ARG A CA 1
ATOM 621 C C . ARG A 1 77 ? 56.588 21.778 -29.638 1.00 43.38 77 ARG A C 1
ATOM 623 O O . ARG A 1 77 ? 57.291 20.915 -30.161 1.00 43.38 77 ARG A O 1
ATOM 630 N N . VAL A 1 78 ? 57.099 22.820 -28.976 1.00 46.53 78 VAL A N 1
ATOM 631 C CA . VAL A 1 78 ? 58.540 23.092 -28.798 1.00 46.53 78 VAL A CA 1
ATOM 632 C C . VAL A 1 78 ? 59.104 22.397 -27.552 1.00 46.53 78 VAL A C 1
ATOM 634 O O . VAL A 1 78 ? 60.238 21.924 -27.563 1.00 46.53 78 VAL A O 1
ATOM 637 N N . VAL A 1 79 ? 58.309 22.284 -26.484 1.00 45.72 79 VAL A N 1
ATOM 638 C CA . VAL A 1 79 ? 58.782 21.831 -25.161 1.00 45.72 79 VAL A CA 1
ATOM 639 C C . VAL A 1 79 ? 58.659 20.309 -24.963 1.00 45.72 79 VAL A C 1
ATOM 641 O O . VAL A 1 79 ? 59.418 19.719 -24.196 1.00 45.72 79 VAL A O 1
ATOM 644 N N . ILE A 1 80 ? 57.776 19.626 -25.701 1.00 44.16 80 ILE A N 1
ATOM 645 C CA . ILE A 1 80 ? 57.488 18.185 -25.533 1.00 44.16 80 ILE A CA 1
ATOM 646 C C . ILE A 1 80 ? 58.707 17.263 -25.754 1.00 44.16 80 ILE A C 1
ATOM 648 O O . ILE A 1 80 ? 58.813 16.225 -25.093 1.00 44.16 80 ILE A O 1
ATOM 652 N N . HIS A 1 81 ? 59.670 17.643 -26.606 1.00 43.22 81 HIS A N 1
ATOM 653 C CA . HIS A 1 81 ? 60.876 16.832 -26.860 1.00 43.22 81 HIS A CA 1
ATOM 654 C C . HIS A 1 81 ? 61.769 16.679 -25.612 1.00 43.22 81 HIS A C 1
ATOM 656 O O . HIS A 1 81 ? 62.461 15.670 -25.467 1.00 43.22 81 HIS A O 1
ATOM 662 N N . LEU A 1 82 ? 61.723 17.640 -24.679 1.00 44.25 82 LEU A N 1
ATOM 663 C CA . LEU A 1 82 ? 62.507 17.608 -23.437 1.00 44.25 82 LEU A CA 1
ATOM 664 C C . LEU A 1 82 ? 61.976 16.592 -22.413 1.00 44.25 82 LEU A C 1
ATOM 666 O O . LEU A 1 82 ? 62.744 16.126 -21.578 1.00 44.25 82 LEU A O 1
ATOM 670 N N . ILE A 1 83 ? 60.692 16.221 -22.486 1.00 42.66 83 ILE A N 1
ATOM 671 C CA . ILE A 1 83 ? 60.036 15.347 -21.496 1.00 42.66 83 ILE A CA 1
ATOM 672 C C . ILE A 1 83 ? 59.977 13.888 -21.977 1.00 42.66 83 ILE A C 1
ATOM 674 O O . ILE A 1 83 ? 60.135 12.973 -21.173 1.00 42.66 83 ILE A O 1
ATOM 678 N N . PHE A 1 84 ? 59.797 13.648 -23.282 1.00 40.44 84 PHE A N 1
ATOM 679 C CA . PHE A 1 84 ? 59.505 12.304 -23.810 1.00 40.44 84 PHE A CA 1
ATOM 680 C C . PHE A 1 84 ? 60.580 11.694 -24.729 1.00 40.44 84 PHE A C 1
ATOM 682 O O . PHE A 1 84 ? 60.363 10.611 -25.269 1.00 40.44 84 PHE A O 1
ATOM 689 N N . ARG A 1 85 ? 61.749 12.336 -24.908 1.00 38.38 85 ARG A N 1
ATOM 690 C CA . ARG A 1 85 ? 62.864 11.866 -25.777 1.00 38.38 85 ARG A CA 1
ATOM 691 C C . ARG A 1 85 ? 62.472 11.505 -27.231 1.00 38.38 85 ARG A C 1
ATOM 693 O O . ARG A 1 85 ? 63.274 10.911 -27.947 1.00 38.38 85 ARG A O 1
ATOM 700 N N . ARG A 1 86 ? 61.276 11.883 -27.695 1.00 45.16 86 ARG A N 1
ATOM 701 C CA . ARG A 1 86 ? 60.821 11.815 -29.094 1.00 45.16 86 ARG A CA 1
ATOM 702 C C . ARG A 1 86 ? 60.186 13.150 -29.488 1.00 45.16 86 ARG A C 1
ATOM 704 O O . ARG A 1 86 ? 59.643 13.861 -28.643 1.00 45.16 86 ARG A O 1
ATOM 711 N N . THR A 1 87 ? 60.302 13.520 -30.760 1.00 42.66 87 THR A N 1
ATOM 712 C CA . THR A 1 87 ? 59.813 14.793 -31.313 1.00 42.66 87 THR A CA 1
ATOM 713 C C . THR A 1 87 ? 58.297 14.888 -31.186 1.00 42.66 87 THR A C 1
ATOM 715 O O . THR A 1 87 ? 57.571 13.973 -31.560 1.00 42.66 87 THR A O 1
ATOM 718 N N . GLY A 1 88 ? 57.791 16.030 -30.704 1.00 42.56 88 GLY A N 1
ATOM 719 C CA . GLY A 1 88 ? 56.353 16.315 -30.577 1.00 42.56 88 GLY A CA 1
ATOM 720 C C . GLY A 1 88 ? 55.564 16.311 -31.899 1.00 42.56 88 GLY A C 1
ATOM 721 O O . GLY A 1 88 ? 54.396 16.680 -31.905 1.00 42.56 88 GLY A O 1
ATOM 722 N N . ARG A 1 89 ? 56.179 15.893 -33.015 1.00 40.72 89 ARG A N 1
ATOM 723 C CA . ARG A 1 89 ? 55.549 15.670 -34.325 1.00 40.72 89 ARG A CA 1
ATOM 724 C C . ARG A 1 89 ? 54.731 14.373 -34.386 1.00 40.72 89 ARG A C 1
ATOM 726 O O . ARG A 1 89 ? 53.719 14.352 -35.083 1.00 40.72 89 ARG A O 1
ATOM 733 N N . HIS A 1 90 ? 55.060 13.376 -33.559 1.00 43.34 90 HIS A N 1
ATOM 734 C CA . HIS A 1 90 ? 54.243 12.169 -33.360 1.00 43.34 90 HIS A CA 1
ATOM 735 C C . HIS A 1 90 ? 52.830 12.483 -32.827 1.00 43.34 90 HIS A C 1
ATOM 737 O O . HIS A 1 90 ? 51.882 11.762 -33.122 1.00 43.34 90 HIS A O 1
ATOM 743 N N . LEU A 1 91 ? 52.675 13.573 -32.062 1.00 36.69 91 LEU A N 1
ATOM 744 C CA . LEU A 1 91 ? 51.407 13.960 -31.428 1.00 36.69 91 LEU A CA 1
ATOM 745 C C . LEU A 1 91 ? 50.357 14.469 -32.429 1.00 36.69 91 LEU A C 1
ATOM 747 O O . LEU A 1 91 ? 49.165 14.441 -32.140 1.00 36.69 91 LEU A O 1
ATOM 751 N N . PHE A 1 92 ? 50.814 14.951 -33.586 1.00 43.59 92 PHE A N 1
ATOM 752 C CA . PHE A 1 92 ? 49.988 15.617 -34.595 1.00 43.59 92 PHE A CA 1
ATOM 753 C C . PHE A 1 92 ? 49.928 14.842 -35.918 1.00 43.59 92 PHE A C 1
ATOM 755 O O . PHE A 1 92 ? 49.441 15.377 -36.907 1.00 43.59 92 PHE A O 1
ATOM 762 N N . LEU A 1 93 ? 50.404 13.586 -35.940 1.00 49.94 93 LEU A N 1
ATOM 763 C CA . LEU A 1 93 ? 50.328 12.684 -37.101 1.00 49.94 93 LEU A CA 1
ATOM 764 C C . LEU A 1 93 ? 50.981 13.243 -38.383 1.00 49.94 93 LEU A C 1
ATOM 766 O O . LEU A 1 93 ? 50.530 12.942 -39.485 1.00 49.94 93 LEU A O 1
ATOM 770 N N . VAL A 1 94 ? 52.050 14.036 -38.243 1.00 45.91 94 VAL A N 1
ATOM 771 C CA . VAL A 1 94 ? 52.747 14.706 -39.366 1.00 45.91 94 VAL A CA 1
ATOM 772 C C . VAL A 1 94 ? 54.097 14.055 -39.702 1.00 45.91 94 VAL A C 1
ATOM 774 O O . VAL A 1 94 ? 54.869 14.605 -40.484 1.00 45.91 94 VAL A O 1
ATOM 777 N N . ASP A 1 95 ? 54.432 12.915 -39.094 1.00 50.25 95 ASP A N 1
ATOM 778 C CA . ASP A 1 95 ? 55.707 12.253 -39.376 1.00 50.25 95 ASP A CA 1
ATOM 779 C C . ASP A 1 95 ? 55.642 11.443 -40.681 1.00 50.25 95 ASP A C 1
ATOM 781 O O . ASP A 1 95 ? 54.713 10.670 -40.925 1.00 50.25 95 ASP A O 1
ATOM 785 N N . ASN A 1 96 ? 56.670 11.633 -41.512 1.00 50.53 96 ASN A N 1
ATOM 786 C CA . ASN A 1 96 ? 57.017 10.731 -42.602 1.00 50.53 96 ASN A CA 1
ATOM 787 C C . ASN A 1 96 ? 57.823 9.574 -41.997 1.00 50.53 96 ASN A C 1
ATOM 789 O O . ASN A 1 96 ? 59.050 9.648 -41.925 1.00 50.53 96 ASN A O 1
ATOM 793 N N . ASP A 1 97 ? 57.146 8.531 -41.524 1.00 48.66 97 ASP A N 1
ATOM 794 C CA . ASP A 1 97 ? 57.818 7.307 -41.078 1.00 48.66 97 ASP A CA 1
ATOM 795 C C . ASP A 1 97 ? 58.407 6.582 -42.299 1.00 48.66 97 ASP A C 1
ATOM 797 O O . ASP A 1 97 ? 57.667 6.157 -43.190 1.00 48.66 97 ASP A O 1
ATOM 801 N N . ASP A 1 98 ? 59.735 6.437 -42.351 1.00 53.34 98 ASP A N 1
ATOM 802 C CA . ASP A 1 98 ? 60.455 5.581 -43.309 1.00 53.34 98 ASP A CA 1
ATOM 803 C C . ASP A 1 98 ? 60.030 5.755 -44.786 1.00 53.34 98 ASP A C 1
ATOM 805 O O . ASP A 1 98 ? 59.842 4.785 -45.523 1.00 53.34 98 ASP A O 1
ATOM 809 N N . GLY A 1 99 ? 59.835 7.004 -45.230 1.00 56.12 99 GLY A N 1
ATOM 810 C CA . GLY A 1 99 ? 59.466 7.331 -46.616 1.00 56.12 99 GLY A CA 1
ATOM 811 C C . GLY A 1 99 ? 57.983 7.148 -46.970 1.00 56.12 99 GLY A C 1
ATOM 812 O O . GLY A 1 99 ? 57.624 7.282 -48.139 1.00 56.12 99 GLY A O 1
ATOM 813 N N . LYS A 1 100 ? 57.110 6.865 -45.993 1.00 57.19 100 LYS A N 1
ATOM 814 C CA . LYS A 1 100 ? 55.651 6.776 -46.185 1.00 57.19 100 LYS A CA 1
ATOM 815 C C . LYS A 1 100 ? 54.961 8.117 -45.896 1.00 57.19 100 LYS A C 1
ATOM 817 O O . LYS A 1 100 ? 55.436 8.862 -45.038 1.00 57.19 100 LYS A O 1
ATOM 822 N N . PRO A 1 101 ? 53.837 8.423 -46.574 1.00 63.03 101 PRO A N 1
ATOM 823 C CA . PRO A 1 101 ? 53.082 9.645 -46.317 1.00 63.03 101 PRO A CA 1
ATOM 824 C C . PRO A 1 101 ? 52.447 9.647 -44.910 1.00 63.03 101 PRO A C 1
ATOM 826 O O . PRO A 1 101 ? 52.283 8.575 -44.312 1.00 63.03 101 PRO A O 1
ATOM 829 N N . PRO A 1 102 ? 52.045 10.826 -44.393 1.00 61.50 102 PRO A N 1
ATOM 830 C CA . PRO A 1 102 ? 51.427 10.969 -43.074 1.00 61.50 102 PRO A CA 1
ATOM 831 C C . PRO A 1 102 ? 50.228 10.032 -42.871 1.00 61.50 102 PRO A C 1
ATOM 833 O O . PRO A 1 102 ? 49.457 9.788 -43.801 1.00 61.50 102 PRO A O 1
ATOM 836 N N . LEU A 1 103 ? 50.029 9.523 -41.649 1.00 58.94 103 LEU A N 1
ATOM 837 C CA . LEU A 1 103 ? 49.002 8.509 -41.354 1.00 58.94 103 LEU A CA 1
ATOM 838 C C . LEU A 1 103 ? 47.587 8.936 -41.778 1.00 58.94 103 LEU A C 1
ATOM 840 O O . LEU A 1 103 ? 46.844 8.127 -42.321 1.00 58.94 103 LEU A O 1
ATOM 844 N N . LEU A 1 104 ? 47.233 10.207 -41.575 1.00 57.78 104 LEU A N 1
ATOM 845 C CA . LEU A 1 104 ? 45.935 10.761 -41.980 1.00 57.78 104 LEU A CA 1
ATOM 846 C C . LEU A 1 104 ? 45.727 10.660 -43.496 1.00 57.78 104 LEU A C 1
ATOM 848 O O . LEU A 1 104 ? 44.673 10.217 -43.947 1.00 57.78 104 LEU A O 1
ATOM 852 N N . LYS A 1 105 ? 46.767 10.976 -44.272 1.00 64.25 105 LYS A N 1
ATOM 853 C CA . LYS A 1 105 ? 46.761 10.831 -45.730 1.00 64.25 105 LYS A CA 1
ATOM 854 C C . LYS A 1 105 ? 46.623 9.365 -46.137 1.00 64.25 105 LYS A C 1
ATOM 856 O O . LYS A 1 105 ? 45.805 9.033 -46.986 1.00 64.25 105 LYS A O 1
ATOM 861 N N . ARG A 1 106 ? 47.318 8.467 -45.433 1.00 67.62 106 ARG A N 1
ATOM 862 C CA . ARG A 1 106 ? 47.202 7.017 -45.645 1.00 67.62 106 ARG A CA 1
ATOM 863 C C . ARG A 1 106 ? 45.808 6.463 -45.345 1.00 67.62 106 ARG A C 1
ATOM 865 O O . ARG A 1 106 ? 45.401 5.520 -46.006 1.00 67.62 106 ARG A O 1
ATOM 872 N N . MET A 1 107 ? 45.084 7.023 -44.377 1.00 64.25 107 MET A N 1
ATOM 873 C CA . MET A 1 107 ? 43.709 6.614 -44.060 1.00 64.25 107 MET A CA 1
ATOM 874 C C . MET A 1 107 ? 42.703 7.096 -45.111 1.00 64.25 107 MET A C 1
ATOM 876 O O . MET A 1 107 ? 41.781 6.367 -45.445 1.00 64.25 107 MET A O 1
ATOM 880 N N . ILE A 1 108 ? 42.868 8.309 -45.642 1.00 67.69 108 ILE A N 1
ATOM 881 C CA . ILE A 1 108 ? 41.992 8.852 -46.697 1.00 67.69 108 ILE A CA 1
ATOM 882 C C . ILE A 1 108 ? 42.203 8.131 -48.034 1.00 67.69 108 ILE A C 1
ATOM 884 O O . ILE A 1 108 ? 41.265 7.950 -48.808 1.00 67.69 108 ILE A O 1
ATOM 888 N N . GLU A 1 109 ? 43.450 7.777 -48.333 1.00 68.12 109 GLU A N 1
ATOM 889 C CA . GLU A 1 109 ? 43.843 7.162 -49.605 1.00 68.12 109 GLU A CA 1
ATOM 890 C C . GLU A 1 109 ? 43.791 5.627 -49.572 1.00 68.12 109 GLU A C 1
ATOM 892 O O . GLU A 1 109 ? 44.162 4.992 -50.554 1.00 68.12 109 GLU A O 1
ATOM 897 N N . ASP A 1 110 ? 43.355 5.031 -48.458 1.00 62.28 110 ASP A N 1
ATOM 898 C CA . ASP A 1 110 ? 43.423 3.591 -48.191 1.00 62.28 110 ASP A CA 1
ATOM 899 C C . ASP A 1 110 ? 44.800 2.965 -48.502 1.00 62.28 110 ASP A C 1
ATOM 901 O O . ASP A 1 110 ? 44.932 1.919 -49.136 1.00 62.28 110 ASP A O 1
ATOM 905 N N . TYR A 1 111 ? 45.871 3.643 -48.084 1.00 55.56 111 TYR A N 1
ATOM 906 C CA . TYR A 1 111 ? 47.239 3.325 -48.485 1.00 55.56 111 TYR A CA 1
ATOM 907 C C . TYR A 1 111 ? 47.842 2.161 -47.677 1.00 55.56 111 TYR A C 1
ATOM 909 O O . TYR A 1 111 ? 48.099 2.270 -46.468 1.00 55.56 111 TYR A O 1
ATOM 917 N N . GLY A 1 112 ? 48.182 1.073 -48.372 1.00 66.88 112 GLY A N 1
ATOM 918 C CA . GLY A 1 112 ? 48.755 -0.143 -47.786 1.00 66.88 112 GLY A CA 1
ATOM 919 C C . GLY A 1 112 ? 47.671 -1.024 -47.161 1.00 66.88 112 GLY A C 1
ATOM 920 O O . GLY A 1 112 ? 46.671 -1.304 -47.804 1.00 66.88 112 GLY A O 1
ATOM 921 N N . GLU A 1 113 ? 47.853 -1.447 -45.908 1.00 52.44 113 GLU A N 1
ATOM 922 C CA . GLU A 1 113 ? 46.858 -2.257 -45.172 1.00 52.44 113 GLU A CA 1
ATOM 923 C C . GLU A 1 113 ? 45.804 -1.415 -44.423 1.00 52.44 113 GLU A C 1
ATOM 925 O O . GLU A 1 113 ? 45.019 -1.927 -43.631 1.00 52.44 113 GLU A O 1
ATOM 930 N N . CYS A 1 114 ? 45.777 -0.097 -44.632 1.00 54.44 114 CYS A N 1
ATOM 931 C CA . CYS A 1 114 ? 44.830 0.794 -43.967 1.00 54.44 114 CYS A CA 1
ATOM 932 C C . CYS A 1 114 ? 43.569 0.990 -44.824 1.00 54.44 114 CYS A C 1
ATOM 934 O O . CYS A 1 114 ? 43.467 2.006 -45.486 1.00 54.44 114 CYS A O 1
ATOM 936 N N . CYS A 1 115 ? 42.598 0.071 -44.803 1.00 56.28 115 CYS A N 1
ATOM 937 C CA . CYS A 1 115 ? 41.351 0.171 -45.592 1.00 56.28 115 CYS A CA 1
ATOM 938 C C . CYS A 1 115 ? 40.250 1.017 -44.912 1.00 56.28 115 CYS A C 1
ATOM 940 O O . CYS A 1 115 ? 39.111 0.575 -44.749 1.00 56.28 115 CYS A O 1
ATOM 942 N N . TYR A 1 116 ? 40.588 2.215 -44.448 1.00 59.94 116 TYR A N 1
ATOM 943 C CA . TYR A 1 116 ? 39.722 3.055 -43.620 1.00 59.94 116 TYR A CA 1
ATOM 944 C C . TYR A 1 116 ? 38.518 3.656 -44.369 1.00 59.94 116 TYR A C 1
ATOM 946 O O . TYR A 1 116 ? 37.387 3.535 -43.894 1.00 59.94 116 TYR A O 1
ATOM 954 N N . MET A 1 117 ? 38.720 4.277 -45.531 1.00 62.78 117 MET A N 1
ATOM 955 C CA . MET A 1 117 ? 37.644 4.832 -46.360 1.00 62.78 117 MET A CA 1
ATOM 956 C C . MET A 1 117 ? 36.768 3.730 -46.960 1.00 62.78 117 MET A C 1
ATOM 958 O O . MET A 1 117 ? 35.546 3.876 -46.998 1.00 62.78 117 MET A O 1
ATOM 962 N N . SER A 1 118 ? 37.361 2.598 -47.338 1.00 62.25 118 SER A N 1
ATOM 963 C CA . SER A 1 118 ? 36.642 1.397 -47.776 1.00 62.25 118 SER A CA 1
ATOM 964 C C . SER A 1 118 ? 35.760 0.824 -46.661 1.00 62.25 118 SER A C 1
ATOM 966 O O . SER A 1 118 ? 34.578 0.541 -46.882 1.00 62.25 118 SER A O 1
ATOM 968 N N . ALA A 1 119 ? 36.282 0.733 -45.432 1.00 53.84 119 ALA A N 1
ATOM 969 C CA . ALA A 1 119 ? 35.499 0.334 -44.267 1.00 53.84 119 ALA A CA 1
ATOM 970 C C . ALA A 1 119 ? 34.383 1.346 -43.971 1.00 53.84 119 ALA A C 1
ATOM 972 O O . ALA A 1 119 ? 33.232 0.947 -43.791 1.00 53.84 119 ALA A O 1
ATOM 973 N N . LEU A 1 120 ? 34.672 2.651 -44.002 1.00 55.97 120 LEU A N 1
ATOM 974 C CA . LEU A 1 120 ? 33.670 3.714 -43.861 1.00 55.97 120 LEU A CA 1
ATOM 975 C C . LEU A 1 120 ? 32.569 3.612 -44.922 1.00 55.97 120 LEU A C 1
ATOM 977 O O . LEU A 1 120 ? 31.393 3.792 -44.598 1.00 55.97 120 LEU A O 1
ATOM 981 N N . GLY A 1 121 ? 32.929 3.290 -46.164 1.00 56.06 121 GLY A N 1
ATOM 982 C CA . GLY A 1 121 ? 32.013 3.081 -47.283 1.00 56.06 121 GLY A CA 1
ATOM 983 C C . GLY A 1 121 ? 31.005 1.955 -47.037 1.00 56.06 121 GLY A C 1
ATOM 984 O O . GLY A 1 121 ? 29.844 2.089 -47.425 1.00 56.06 121 GLY A O 1
ATOM 985 N N . SER A 1 122 ? 31.403 0.906 -46.307 1.00 53.38 122 SER A N 1
ATOM 986 C CA . SER A 1 122 ? 30.546 -0.250 -45.992 1.00 53.38 122 SER A CA 1
ATOM 987 C C . SER A 1 122 ? 29.360 0.072 -45.067 1.00 53.38 122 SER A C 1
ATOM 989 O O . SER A 1 122 ? 28.361 -0.654 -45.044 1.00 53.38 122 SER A O 1
ATOM 991 N N . PHE A 1 123 ? 29.423 1.177 -44.314 1.00 46.12 123 PHE A N 1
ATOM 992 C CA . PHE A 1 123 ? 28.351 1.563 -43.401 1.00 46.12 123 PHE A CA 1
ATOM 993 C C . PHE A 1 123 ? 27.155 2.152 -44.159 1.00 46.12 123 PHE A C 1
ATOM 995 O O . PHE A 1 123 ? 27.271 3.122 -44.904 1.00 46.12 123 PHE A O 1
ATOM 1002 N N . LYS A 1 124 ? 25.958 1.604 -43.914 1.00 47.25 124 LYS A N 1
ATOM 1003 C CA . LYS A 1 124 ? 24.709 2.055 -44.563 1.00 47.25 124 LYS A CA 1
ATOM 1004 C C . LYS A 1 124 ? 24.277 3.474 -44.158 1.00 47.25 124 LYS A C 1
ATOM 1006 O O . LYS A 1 124 ? 23.484 4.084 -44.867 1.00 47.25 124 LYS A O 1
ATOM 1011 N N . ARG A 1 125 ? 24.741 3.980 -43.009 1.00 49.25 125 ARG A N 1
ATOM 1012 C CA . ARG A 1 125 ? 24.440 5.325 -42.491 1.00 49.25 125 ARG A CA 1
ATOM 1013 C C . ARG A 1 125 ? 25.644 5.852 -41.710 1.00 49.25 125 ARG A C 1
ATOM 1015 O O . ARG A 1 125 ? 26.190 5.125 -40.883 1.00 49.25 125 ARG A O 1
ATOM 1022 N N . ARG A 1 126 ? 26.026 7.104 -41.959 1.00 57.62 126 ARG A N 1
ATOM 1023 C CA . ARG A 1 126 ? 27.168 7.788 -41.335 1.00 57.62 126 ARG A CA 1
ATOM 1024 C C . ARG A 1 126 ? 26.705 9.143 -40.813 1.00 57.62 126 ARG A C 1
ATOM 1026 O O . ARG A 1 126 ? 26.169 9.926 -41.597 1.00 57.62 126 ARG A O 1
ATOM 1033 N N . VAL A 1 127 ? 26.889 9.395 -39.517 1.00 53.44 127 VAL A N 1
ATOM 1034 C CA . VAL A 1 127 ? 26.439 10.629 -38.856 1.00 53.44 127 VAL A CA 1
ATOM 1035 C C . VAL A 1 127 ? 27.628 11.315 -38.183 1.00 53.44 127 VAL A C 1
ATOM 1037 O O . VAL A 1 127 ? 28.357 10.687 -37.413 1.00 53.44 127 VAL A O 1
ATOM 1040 N N . ALA A 1 128 ? 27.828 12.597 -38.473 1.00 59.88 128 ALA A N 1
ATOM 1041 C CA . ALA A 1 128 ? 28.858 13.439 -37.875 1.00 59.88 128 ALA A CA 1
ATOM 1042 C C . ALA A 1 128 ? 28.200 14.465 -36.949 1.00 59.88 128 ALA A C 1
ATOM 1044 O O . ALA A 1 128 ? 27.331 15.216 -37.387 1.00 59.88 128 ALA A O 1
ATOM 1045 N N . TYR A 1 129 ? 28.619 14.504 -35.684 1.00 55.47 129 TYR A N 1
ATOM 1046 C CA . TYR A 1 129 ? 28.112 15.474 -34.717 1.00 55.47 129 TYR A CA 1
ATOM 1047 C C . TYR A 1 129 ? 29.106 16.615 -34.541 1.00 55.47 129 TYR A C 1
ATOM 1049 O O . TYR A 1 129 ? 30.298 16.380 -34.340 1.00 55.47 129 TYR A O 1
ATOM 1057 N N . SER A 1 130 ? 28.614 17.851 -34.576 1.00 59.31 130 SER A N 1
ATOM 1058 C CA . SER A 1 130 ? 29.426 19.030 -34.290 1.00 59.31 130 SER A CA 1
ATOM 1059 C C . SER A 1 130 ? 28.780 19.886 -33.205 1.00 59.31 130 SER A C 1
ATOM 1061 O O . SER A 1 130 ? 27.558 19.998 -33.113 1.00 59.31 130 SER A O 1
ATOM 1063 N N . ASN A 1 131 ? 29.602 20.473 -32.339 1.00 59.00 131 ASN A N 1
ATOM 1064 C CA . ASN A 1 131 ? 29.133 21.410 -31.330 1.00 59.00 131 ASN A CA 1
ATOM 1065 C C . ASN A 1 131 ? 29.472 22.832 -31.747 1.00 59.00 131 ASN A C 1
ATOM 1067 O O . ASN A 1 131 ? 30.637 23.234 -31.784 1.00 59.00 131 ASN A O 1
ATOM 1071 N N . VAL A 1 132 ? 28.430 23.619 -31.989 1.00 58.75 132 VAL A N 1
ATOM 1072 C CA . VAL A 1 132 ? 28.559 24.956 -32.573 1.00 58.75 132 VAL A CA 1
ATOM 1073 C C . VAL A 1 132 ? 29.235 25.947 -31.613 1.00 58.75 132 VAL A C 1
ATOM 1075 O O . VAL A 1 132 ? 29.858 26.911 -32.056 1.00 58.75 132 VAL A O 1
ATOM 1078 N N . ARG A 1 133 ? 29.160 25.726 -30.290 1.00 53.16 133 ARG A N 1
ATOM 1079 C CA . ARG A 1 133 ? 29.594 26.706 -29.271 1.00 53.16 133 ARG A CA 1
ATOM 1080 C C . ARG A 1 133 ? 30.841 26.346 -28.465 1.00 53.16 133 ARG A C 1
ATOM 1082 O O . ARG A 1 133 ? 31.303 27.212 -27.731 1.00 53.16 133 ARG A O 1
ATOM 1089 N N . HIS A 1 134 ? 31.395 25.140 -28.611 1.00 51.62 134 HIS A N 1
ATOM 1090 C CA . HIS A 1 134 ? 32.541 24.667 -27.809 1.00 51.62 134 HIS A CA 1
ATOM 1091 C C . HIS A 1 134 ? 32.347 24.911 -26.312 1.00 51.62 134 HIS A C 1
ATOM 1093 O O . HIS A 1 134 ? 33.203 25.481 -25.631 1.00 51.62 134 HIS A O 1
ATOM 1099 N N . ASP A 1 135 ? 31.217 24.476 -25.763 1.00 44.72 135 ASP A N 1
ATOM 1100 C CA . ASP A 1 135 ? 31.267 24.164 -24.346 1.00 44.72 135 ASP A CA 1
ATOM 1101 C C . ASP A 1 135 ? 32.198 22.949 -24.197 1.00 44.72 135 ASP A C 1
ATOM 1103 O O . ASP A 1 135 ? 32.097 21.975 -24.938 1.00 44.72 135 ASP A O 1
ATOM 1107 N N . HIS A 1 136 ? 33.168 23.023 -23.282 1.00 42.19 136 HIS A N 1
ATOM 1108 C CA . HIS A 1 136 ? 34.243 22.035 -23.064 1.00 42.19 136 HIS A CA 1
ATOM 1109 C C . HIS A 1 136 ? 33.761 20.611 -22.671 1.00 42.19 136 HIS A C 1
ATOM 1111 O O . HIS A 1 136 ? 34.508 19.828 -22.084 1.00 42.19 136 HIS A O 1
ATOM 1117 N N . ILE A 1 137 ? 32.492 20.298 -22.930 1.00 38.34 137 ILE A N 1
ATOM 1118 C CA . ILE A 1 137 ? 31.747 19.102 -22.558 1.00 38.34 137 ILE A CA 1
ATOM 1119 C C . ILE A 1 137 ? 31.540 18.189 -23.779 1.00 38.34 137 ILE A C 1
ATOM 1121 O O . ILE A 1 137 ? 31.577 16.972 -23.609 1.00 38.34 137 ILE A O 1
ATOM 1125 N N . VAL A 1 138 ? 31.353 18.729 -24.995 1.00 36.94 138 VAL A N 1
ATOM 1126 C CA . VAL A 1 138 ? 31.063 17.916 -26.194 1.00 36.94 138 VAL A CA 1
ATOM 1127 C C . VAL A 1 138 ? 31.759 18.477 -27.443 1.00 36.94 138 VAL A C 1
ATOM 1129 O O . VAL A 1 138 ? 31.188 19.299 -28.136 1.00 36.94 138 VAL A O 1
ATOM 1132 N N . GLY A 1 139 ? 32.978 18.042 -27.766 1.00 42.53 139 GLY A N 1
ATOM 1133 C CA . GLY A 1 139 ? 33.617 18.348 -29.063 1.00 42.53 139 GLY A CA 1
ATOM 1134 C C . GLY A 1 139 ? 34.168 19.778 -29.249 1.00 42.53 139 GLY A C 1
ATOM 1135 O O . GLY A 1 139 ? 33.933 20.678 -28.445 1.00 42.53 139 GLY A O 1
ATOM 1136 N N . TRP A 1 140 ? 34.959 19.964 -30.312 1.00 44.84 140 TRP A N 1
ATOM 1137 C CA . TRP A 1 140 ? 35.667 21.207 -30.679 1.00 44.84 140 TRP A CA 1
ATOM 1138 C C . TRP A 1 140 ? 35.030 21.822 -31.951 1.00 44.84 140 TRP A C 1
ATOM 1140 O O . TRP A 1 140 ? 34.337 21.098 -32.663 1.00 44.84 140 TRP A O 1
ATOM 1150 N N . ARG A 1 141 ? 35.288 23.104 -32.314 1.00 40.44 141 ARG A N 1
ATOM 1151 C CA . ARG A 1 141 ? 34.796 23.715 -33.594 1.00 40.44 141 ARG A CA 1
ATOM 1152 C C . ARG A 1 141 ? 35.033 22.823 -34.795 1.00 40.44 141 ARG A C 1
ATOM 1154 O O . ARG A 1 141 ? 34.248 22.807 -35.728 1.00 40.44 141 ARG A O 1
ATOM 1161 N N . THR A 1 142 ? 36.179 22.158 -34.761 1.00 43.66 142 THR A N 1
ATOM 1162 C CA . THR A 1 142 ? 36.803 21.430 -35.859 1.00 43.66 142 THR A CA 1
ATOM 1163 C C . THR A 1 142 ? 36.209 20.036 -36.069 1.00 43.66 142 THR A C 1
ATOM 1165 O O . THR A 1 142 ? 36.718 19.274 -36.882 1.00 43.66 142 THR A O 1
ATOM 1168 N N . SER A 1 143 ? 35.127 19.694 -35.356 1.00 51.06 143 SER A N 1
ATOM 1169 C CA . SER A 1 143 ? 34.407 18.418 -35.490 1.00 51.06 143 SER A CA 1
ATOM 1170 C C . SER A 1 143 ? 33.416 18.383 -36.651 1.00 51.06 143 SER A C 1
ATOM 1172 O O . SER A 1 143 ? 32.916 17.314 -36.998 1.00 51.06 143 SER A O 1
ATOM 1174 N N . SER A 1 144 ? 33.129 19.525 -37.275 1.00 54.41 144 SER A N 1
ATOM 1175 C CA . SER A 1 144 ? 32.366 19.562 -38.515 1.00 54.41 144 SER A CA 1
ATOM 1176 C C . SER A 1 144 ? 33.275 19.158 -39.672 1.00 54.41 144 SER A C 1
ATOM 1178 O O . SER A 1 144 ? 34.315 19.778 -39.869 1.00 54.41 144 SER A O 1
ATOM 1180 N N . ILE A 1 145 ? 32.877 18.180 -40.487 1.00 63.25 145 ILE A N 1
ATOM 1181 C CA . ILE A 1 145 ? 33.481 17.929 -41.811 1.00 63.25 145 ILE A CA 1
ATOM 1182 C C . ILE A 1 145 ? 33.088 19.103 -42.740 1.00 63.25 145 ILE A C 1
ATOM 1184 O O . ILE A 1 145 ? 32.280 18.945 -43.657 1.00 63.25 145 ILE A O 1
ATOM 1188 N N . ARG A 1 146 ? 33.525 20.316 -42.395 1.00 61.59 146 ARG A N 1
ATOM 1189 C CA . ARG A 1 146 ? 33.220 21.614 -43.005 1.00 61.59 146 ARG A CA 1
ATOM 1190 C C . ARG A 1 146 ? 34.397 22.547 -42.758 1.00 61.59 146 ARG A C 1
ATOM 1192 O O . ARG A 1 146 ? 35.050 22.461 -41.719 1.00 61.59 146 ARG A O 1
ATOM 1199 N N . ARG A 1 147 ? 34.617 23.473 -43.684 1.00 62.56 147 ARG A N 1
ATOM 1200 C CA . ARG A 1 147 ? 35.584 24.561 -43.507 1.00 62.56 147 ARG A CA 1
ATOM 1201 C C . ARG A 1 147 ? 35.065 25.547 -42.461 1.00 62.56 147 ARG A C 1
ATOM 1203 O O . ARG A 1 147 ? 33.858 25.725 -42.308 1.00 62.56 147 ARG A O 1
ATOM 1210 N N . ASN A 1 148 ? 35.960 26.279 -41.799 1.00 56.81 148 ASN A N 1
ATOM 1211 C CA . ASN A 1 148 ? 35.558 27.329 -40.850 1.00 56.81 148 ASN A CA 1
ATOM 1212 C C . ASN A 1 148 ? 34.627 28.390 -41.474 1.00 56.81 148 ASN A C 1
ATOM 1214 O O . ASN A 1 148 ? 33.787 28.953 -40.774 1.00 56.81 148 ASN A O 1
ATOM 1218 N N . SER A 1 149 ? 34.750 28.646 -42.780 1.00 57.62 149 SER A N 1
ATOM 1219 C CA . SER A 1 149 ? 33.877 29.544 -43.549 1.00 57.62 149 SER A CA 1
ATOM 1220 C C . SER A 1 149 ? 32.494 28.962 -43.874 1.00 57.62 149 SER A C 1
ATOM 1222 O O . SER A 1 149 ? 31.586 29.722 -44.192 1.00 57.62 149 SER A O 1
ATOM 1224 N N . GLU A 1 150 ? 32.335 27.638 -43.814 1.00 59.56 150 GLU A N 1
ATOM 1225 C CA . GLU A 1 150 ? 31.105 26.894 -44.140 1.00 59.56 150 GLU A CA 1
ATOM 1226 C C . GLU A 1 150 ? 30.260 26.579 -42.899 1.00 59.56 150 GLU A C 1
ATOM 1228 O O . GLU A 1 150 ? 29.178 25.999 -42.997 1.00 59.56 150 GLU A O 1
ATOM 1233 N N . LEU A 1 151 ? 30.754 26.929 -41.711 1.00 61.72 151 LEU A N 1
ATOM 1234 C CA . LEU A 1 151 ? 30.010 26.747 -40.476 1.00 61.72 151 LEU A CA 1
ATOM 1235 C C . LEU A 1 151 ? 28.773 27.662 -40.457 1.00 61.72 151 LEU A C 1
ATOM 1237 O O . LEU A 1 151 ? 28.902 28.865 -40.713 1.00 61.72 151 LEU A O 1
ATOM 1241 N N . PRO A 1 152 ? 27.584 27.131 -40.116 1.00 58.09 152 PRO A N 1
ATOM 1242 C CA . PRO A 1 152 ? 26.368 27.929 -40.060 1.00 58.09 152 PRO A CA 1
ATOM 1243 C C . PRO A 1 152 ? 26.501 29.058 -39.030 1.00 58.09 152 PRO A C 1
ATOM 1245 O O . PRO A 1 152 ? 27.009 28.872 -37.918 1.00 58.09 152 PRO A O 1
ATOM 1248 N N . LYS A 1 153 ? 26.038 30.256 -39.404 1.00 57.22 153 LYS A N 1
ATOM 1249 C CA . LYS A 1 153 ? 25.935 31.387 -38.476 1.00 57.22 153 LYS A CA 1
ATOM 1250 C C . LYS A 1 153 ? 24.756 31.132 -37.538 1.00 57.22 153 LYS A C 1
ATOM 1252 O O . LYS A 1 153 ? 23.682 30.748 -37.974 1.00 57.22 153 LYS A O 1
ATOM 1257 N N . TRP A 1 154 ? 24.988 31.350 -36.247 1.00 54.06 154 TRP A N 1
ATOM 1258 C CA . TRP A 1 154 ? 24.153 30.934 -35.109 1.00 54.06 154 TRP A CA 1
ATOM 1259 C C . TRP A 1 154 ? 22.697 31.458 -35.095 1.00 54.06 154 TRP A C 1
ATOM 1261 O O . TRP A 1 154 ? 21.938 31.106 -34.197 1.00 54.06 154 TRP A O 1
ATOM 1271 N N . GLU A 1 155 ? 22.291 32.306 -36.037 1.00 54.16 155 GLU A N 1
ATOM 1272 C CA . GLU A 1 155 ? 21.046 33.071 -35.916 1.00 54.16 155 GLU A CA 1
ATOM 1273 C C . GLU A 1 155 ? 19.804 32.442 -36.551 1.00 54.16 155 GLU A C 1
ATOM 1275 O O . GLU A 1 155 ? 18.720 32.949 -36.290 1.00 54.16 155 GLU A O 1
ATOM 1280 N N . ASP A 1 156 ? 19.893 31.295 -37.231 1.00 49.47 156 ASP A N 1
ATOM 1281 C CA . ASP A 1 156 ? 18.711 30.692 -37.856 1.00 49.47 156 ASP A CA 1
ATOM 1282 C C . ASP A 1 156 ? 18.491 29.217 -37.479 1.00 49.47 156 ASP A C 1
ATOM 1284 O O . ASP A 1 156 ? 19.342 28.353 -37.675 1.00 49.47 156 ASP A O 1
ATOM 1288 N N . SER A 1 157 ? 17.269 28.952 -37.006 1.00 50.75 157 SER A N 1
ATOM 1289 C CA . SER A 1 157 ? 16.622 27.663 -36.709 1.00 50.75 157 SER A CA 1
ATOM 1290 C C . SER A 1 157 ? 16.854 27.038 -35.319 1.00 50.75 157 SER A C 1
ATOM 1292 O O . SER A 1 157 ? 17.852 26.400 -35.005 1.00 50.75 157 SER A O 1
ATOM 1294 N N . LEU A 1 158 ? 15.832 27.169 -34.466 1.00 52.81 158 LEU A N 1
ATOM 1295 C CA . LEU A 1 158 ? 15.585 26.239 -33.365 1.00 52.81 158 LEU A CA 1
ATOM 1296 C C . LEU A 1 158 ? 14.691 25.128 -33.909 1.00 52.81 158 LEU A C 1
ATOM 1298 O O . LEU A 1 158 ? 13.566 25.392 -34.334 1.00 52.81 158 LEU A O 1
ATOM 1302 N N . ASN A 1 159 ? 15.168 23.887 -33.891 1.00 50.94 159 ASN A N 1
ATOM 1303 C CA . ASN A 1 159 ? 14.332 22.749 -34.243 1.00 50.94 159 ASN A CA 1
ATOM 1304 C C . ASN A 1 159 ? 13.214 22.588 -33.191 1.00 50.94 159 ASN A C 1
ATOM 1306 O O . ASN A 1 159 ? 13.493 22.330 -32.017 1.00 50.94 159 ASN A O 1
ATOM 1310 N N . GLU A 1 160 ? 11.945 22.711 -33.603 1.00 49.28 160 GLU A N 1
ATOM 1311 C CA . GLU A 1 160 ? 10.773 22.596 -32.713 1.00 49.28 160 GLU A CA 1
ATOM 1312 C C . GLU A 1 160 ? 10.707 21.242 -31.980 1.00 49.28 160 GLU A C 1
ATOM 1314 O O . GLU A 1 160 ? 10.154 21.143 -30.883 1.00 49.28 160 GLU A O 1
ATOM 1319 N N . LYS A 1 161 ? 11.302 20.192 -32.565 1.00 44.53 161 LYS A N 1
ATOM 1320 C CA . LYS A 1 161 ? 11.290 18.815 -32.054 1.00 44.53 161 LYS A CA 1
ATOM 1321 C C . LYS A 1 161 ? 12.464 18.505 -31.122 1.00 44.53 161 LYS A C 1
ATOM 1323 O O . LYS A 1 161 ? 12.305 17.735 -30.175 1.00 44.53 161 LYS A O 1
ATOM 1328 N N . TYR A 1 162 ? 13.631 19.099 -31.372 1.00 52.59 162 TYR A N 1
ATOM 1329 C CA . TYR A 1 162 ? 14.853 18.878 -30.594 1.00 52.59 162 TYR A CA 1
ATOM 1330 C C . TYR A 1 162 ? 15.549 20.213 -30.306 1.00 52.59 162 TYR A C 1
ATOM 1332 O O . TYR A 1 162 ? 16.347 20.668 -31.118 1.00 52.59 162 TYR A O 1
ATOM 1340 N N . PRO A 1 163 ? 15.336 20.813 -29.119 1.00 54.19 163 PRO A N 1
ATOM 1341 C CA . PRO A 1 163 ? 15.802 22.173 -28.810 1.00 54.19 163 PRO A CA 1
ATOM 1342 C C . PRO A 1 163 ? 17.323 22.365 -28.832 1.00 54.19 163 PRO A C 1
ATOM 1344 O O . PRO A 1 163 ? 17.806 23.489 -28.746 1.00 54.19 163 PRO A O 1
ATOM 1347 N N . HIS A 1 164 ? 18.068 21.260 -28.840 1.00 60.78 164 HIS A N 1
ATOM 1348 C CA . HIS A 1 164 ? 19.523 21.229 -28.837 1.00 60.78 164 HIS A CA 1
ATOM 1349 C C . HIS A 1 164 ? 20.110 20.970 -30.224 1.00 60.78 164 HIS A C 1
ATOM 1351 O O . HIS A 1 164 ? 21.320 21.065 -30.347 1.00 60.78 164 HIS A O 1
ATOM 1357 N N . ILE A 1 165 ? 19.305 20.632 -31.238 1.00 59.81 165 ILE A N 1
ATOM 1358 C CA . ILE A 1 165 ? 19.768 20.521 -32.625 1.00 59.81 165 ILE A CA 1
ATOM 1359 C C . ILE A 1 165 ? 19.573 21.887 -33.270 1.00 59.81 165 ILE A C 1
ATOM 1361 O O . ILE A 1 165 ? 18.458 22.408 -33.311 1.00 59.81 165 ILE A O 1
ATOM 1365 N N . VAL A 1 166 ? 20.678 22.462 -33.724 1.00 62.88 166 VAL A N 1
ATOM 1366 C CA . VAL A 1 166 ? 20.728 23.801 -34.315 1.00 62.88 166 VAL A CA 1
ATOM 1367 C C . VAL A 1 166 ? 20.678 23.715 -35.830 1.00 62.88 166 VAL A C 1
ATOM 1369 O O . VAL A 1 166 ? 20.028 24.529 -36.462 1.00 62.88 166 VAL A O 1
ATOM 1372 N N . PHE A 1 167 ? 21.337 22.720 -36.422 1.00 63.69 167 PHE A N 1
ATOM 1373 C CA . PHE A 1 167 ? 21.376 22.571 -37.871 1.00 63.69 167 PHE A CA 1
ATOM 1374 C C . PHE A 1 167 ? 21.590 21.105 -38.250 1.00 63.69 167 PHE A C 1
ATOM 1376 O O . PHE A 1 167 ? 22.340 20.389 -37.589 1.00 63.69 167 PHE A O 1
ATOM 1383 N N . GLU A 1 168 ? 20.913 20.644 -39.295 1.00 64.06 168 GLU A N 1
ATOM 1384 C CA . GLU A 1 168 ? 21.030 19.282 -39.813 1.00 64.06 168 GLU A CA 1
ATOM 1385 C C . GLU A 1 168 ? 21.185 19.342 -41.331 1.00 64.06 168 GLU A C 1
ATOM 1387 O O . GLU A 1 168 ? 20.420 20.014 -42.021 1.00 64.06 168 GLU A O 1
ATOM 1392 N N . GLU A 1 169 ? 22.193 18.648 -41.851 1.00 68.50 169 GLU A N 1
ATOM 1393 C CA . GLU A 1 169 ? 22.518 18.642 -43.272 1.00 68.50 169 GLU A CA 1
ATOM 1394 C C . GLU A 1 169 ? 22.817 17.219 -43.744 1.00 68.50 169 GLU A C 1
ATOM 1396 O O . GLU A 1 169 ? 23.681 16.532 -43.200 1.00 68.50 169 GLU A O 1
ATOM 1401 N N . HIS A 1 170 ? 22.141 16.786 -44.804 1.00 66.88 170 HIS A N 1
ATOM 1402 C CA . HIS A 1 170 ? 22.452 15.532 -45.482 1.00 66.88 170 HIS A CA 1
ATOM 1403 C C . HIS A 1 170 ? 23.289 15.801 -46.734 1.00 66.88 170 HIS A C 1
ATOM 1405 O O . HIS A 1 170 ? 22.770 16.261 -47.751 1.00 66.88 170 HIS A O 1
ATOM 1411 N N . CYS A 1 171 ? 24.572 15.452 -46.683 1.00 65.00 171 CYS A N 1
ATOM 1412 C CA . CYS A 1 171 ? 25.478 15.547 -47.823 1.00 65.00 171 CYS A CA 1
ATOM 1413 C C . CYS A 1 171 ? 25.573 14.188 -48.532 1.00 65.00 171 CYS A C 1
ATOM 1415 O O . CYS A 1 171 ? 25.902 13.165 -47.919 1.00 65.00 171 CYS A O 1
ATOM 1417 N N . LYS A 1 172 ? 25.321 14.170 -49.845 1.00 68.81 172 LYS A N 1
ATOM 1418 C CA . LYS A 1 172 ? 25.659 13.020 -50.698 1.00 68.81 172 LYS A CA 1
ATOM 1419 C C . LYS A 1 172 ? 27.178 12.971 -50.914 1.00 68.81 172 LYS A C 1
ATOM 1421 O O . LYS A 1 172 ? 27.852 13.977 -50.722 1.00 68.81 172 LYS A O 1
ATOM 1426 N N . ALA A 1 173 ? 27.705 11.798 -51.264 1.00 67.75 173 ALA A N 1
ATOM 1427 C CA . ALA A 1 173 ? 29.116 11.655 -51.623 1.00 67.75 173 ALA A CA 1
ATOM 1428 C C . ALA A 1 173 ? 29.445 12.555 -52.828 1.00 67.75 173 ALA A C 1
ATOM 1430 O O . ALA A 1 173 ? 28.659 12.593 -53.775 1.00 67.75 173 ALA A O 1
ATOM 1431 N N . CYS A 1 174 ? 30.568 13.275 -52.778 1.00 59.91 174 CYS A N 1
ATOM 1432 C CA . CYS A 1 174 ? 31.051 14.075 -53.905 1.00 59.91 174 CYS A CA 1
ATOM 1433 C C . CYS A 1 174 ? 31.927 13.237 -54.846 1.00 59.91 174 CYS A C 1
ATOM 1435 O O . CYS A 1 174 ? 32.878 12.595 -54.393 1.00 59.91 174 CYS A O 1
ATOM 1437 N N . ASP A 1 175 ? 31.654 13.321 -56.151 1.00 48.22 175 ASP A N 1
ATOM 1438 C CA . ASP A 1 175 ? 32.524 12.798 -57.206 1.00 48.22 175 ASP A CA 1
ATOM 1439 C C . ASP A 1 175 ? 33.622 13.828 -57.537 1.00 48.22 175 ASP A C 1
ATOM 1441 O O . ASP A 1 175 ? 33.374 15.033 -57.592 1.00 48.22 175 ASP A O 1
ATOM 1445 N N . MET A 1 176 ? 34.855 13.354 -57.741 1.00 46.38 176 MET A N 1
ATOM 1446 C CA . MET A 1 176 ? 36.098 14.147 -57.832 1.00 46.38 176 MET A CA 1
ATOM 1447 C C . MET A 1 176 ? 36.159 15.196 -58.968 1.00 46.38 176 MET A C 1
ATOM 1449 O O . MET A 1 176 ? 37.161 15.897 -59.077 1.00 46.38 176 MET A O 1
ATOM 1453 N N . GLU A 1 177 ? 35.128 15.340 -59.803 1.00 47.12 177 GLU A N 1
ATOM 1454 C CA . GLU A 1 177 ? 35.147 16.231 -60.975 1.00 47.12 177 GLU A CA 1
ATOM 1455 C C . GLU A 1 177 ? 34.598 17.652 -60.721 1.00 47.12 177 GLU A C 1
ATOM 1457 O O . GLU A 1 177 ? 34.619 18.471 -61.635 1.00 47.12 177 GLU A O 1
ATOM 1462 N N . GLN A 1 178 ? 34.139 17.992 -59.505 1.00 43.53 178 GLN A N 1
ATOM 1463 C CA . GLN A 1 178 ? 33.495 19.297 -59.231 1.00 43.53 178 GLN A CA 1
ATOM 1464 C C . GLN A 1 178 ? 34.084 20.137 -58.079 1.00 43.53 178 GLN A C 1
ATOM 1466 O O . GLN A 1 178 ? 33.445 21.091 -57.640 1.00 43.53 178 GLN A O 1
ATOM 1471 N N . CYS A 1 179 ? 35.297 19.859 -57.593 1.00 37.25 179 CYS A N 1
ATOM 1472 C CA . CYS A 1 179 ? 35.947 20.738 -56.609 1.00 37.25 179 CYS A CA 1
ATOM 1473 C C . CYS A 1 179 ? 37.028 21.609 -57.262 1.00 37.25 179 CYS A C 1
ATOM 1475 O O . CYS A 1 179 ? 38.129 21.134 -57.536 1.00 37.25 179 CYS A O 1
ATOM 1477 N N . GLU A 1 180 ? 36.736 22.898 -57.463 1.00 35.00 180 GLU A N 1
ATOM 1478 C CA . GLU A 1 180 ? 37.778 23.895 -57.727 1.00 35.00 180 GLU A CA 1
ATOM 1479 C C . GLU A 1 180 ? 38.666 24.065 -56.478 1.00 35.00 180 GLU A C 1
ATOM 1481 O O . GLU A 1 180 ? 38.145 24.296 -55.381 1.00 35.00 180 GLU A O 1
ATOM 1486 N N . PRO A 1 181 ? 40.001 23.971 -56.599 1.00 37.41 181 PRO A N 1
ATOM 1487 C CA . PRO A 1 181 ? 40.896 24.224 -55.481 1.00 37.41 181 PRO A CA 1
ATOM 1488 C C . PRO A 1 181 ? 40.953 25.728 -55.187 1.00 37.41 181 PRO A C 1
ATOM 1490 O O . PRO A 1 181 ? 41.478 26.516 -55.975 1.00 37.41 181 PRO A O 1
ATOM 1493 N N . THR A 1 182 ? 40.448 26.142 -54.025 1.00 39.75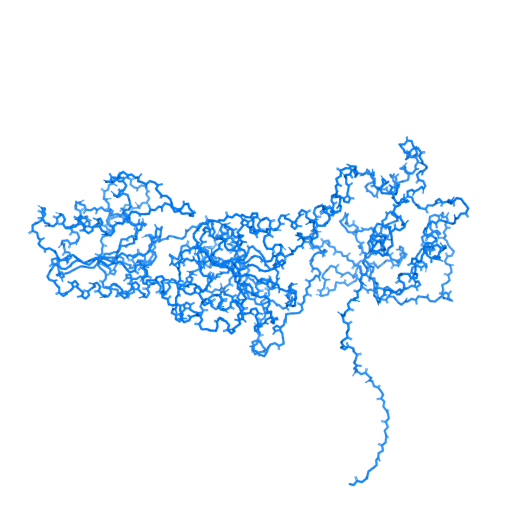 182 THR A N 1
ATOM 1494 C CA . THR A 1 182 ? 40.665 27.496 -53.496 1.00 39.75 182 THR A CA 1
ATOM 1495 C C . THR A 1 182 ? 42.139 27.686 -53.165 1.00 39.75 182 THR A C 1
ATOM 1497 O O . THR A 1 182 ? 42.633 27.249 -52.129 1.00 39.75 182 THR A O 1
ATOM 1500 N N . ALA A 1 183 ? 42.855 28.371 -54.049 1.00 41.44 183 ALA A N 1
ATOM 1501 C CA . ALA A 1 183 ? 44.196 28.857 -53.786 1.00 41.44 183 ALA A CA 1
ATOM 1502 C C . ALA A 1 183 ? 44.143 29.920 -52.679 1.00 41.44 183 ALA A C 1
ATOM 1504 O O . ALA A 1 183 ? 43.781 31.051 -52.976 1.00 41.44 183 ALA A O 1
ATOM 1505 N N . LEU A 1 184 ? 44.458 29.550 -51.429 1.00 44.56 184 LEU A N 1
ATOM 1506 C CA . LEU A 1 184 ? 44.987 30.415 -50.355 1.00 44.56 184 LEU A CA 1
ATOM 1507 C C . LEU A 1 184 ? 45.210 29.578 -49.072 1.00 44.56 184 LEU A C 1
ATOM 1509 O O . LEU A 1 184 ? 44.484 29.705 -48.094 1.00 44.56 184 LEU A O 1
ATOM 1513 N N . ALA A 1 185 ? 46.233 28.721 -49.065 1.00 38.22 185 ALA A N 1
ATOM 1514 C CA . ALA A 1 185 ? 46.720 28.055 -47.852 1.00 38.22 185 ALA A CA 1
ATOM 1515 C C . ALA A 1 185 ? 48.216 28.360 -47.702 1.00 38.22 185 ALA A C 1
ATOM 1517 O O . ALA A 1 185 ? 49.057 27.757 -48.375 1.00 38.22 185 ALA A O 1
ATOM 1518 N N . ASN A 1 186 ? 48.535 29.355 -46.870 1.00 46.41 186 ASN A N 1
ATOM 1519 C CA . ASN A 1 186 ? 49.905 29.829 -46.641 1.00 46.41 186 ASN A CA 1
ATOM 1520 C C . ASN A 1 186 ? 50.653 29.027 -45.560 1.00 46.41 186 ASN A C 1
ATOM 1522 O O . ASN A 1 186 ? 51.822 29.318 -45.317 1.00 46.41 186 ASN A O 1
ATOM 1526 N N . ASP A 1 187 ? 50.031 28.006 -44.955 1.00 48.47 187 ASP A N 1
ATOM 1527 C CA . ASP A 1 187 ? 50.651 27.186 -43.912 1.00 48.47 187 ASP A CA 1
ATOM 1528 C C . ASP A 1 187 ? 50.491 25.669 -44.151 1.00 48.47 187 ASP A C 1
ATOM 1530 O O . ASP A 1 187 ? 49.543 25.199 -44.781 1.00 48.47 187 ASP A O 1
ATOM 1534 N N . CYS A 1 188 ? 51.445 24.870 -43.658 1.00 48.34 188 CYS A N 1
ATOM 1535 C CA . CYS A 1 188 ? 51.501 23.412 -43.892 1.00 48.34 188 CYS A CA 1
ATOM 1536 C C . CYS A 1 188 ? 50.329 22.649 -43.232 1.00 48.34 188 CYS A C 1
ATOM 1538 O O . CYS A 1 188 ? 49.952 21.569 -43.684 1.00 48.34 188 CYS A O 1
ATOM 1540 N N . SER A 1 189 ? 49.736 23.226 -42.181 1.00 48.62 189 SER A N 1
ATOM 1541 C CA . SER A 1 189 ? 48.578 22.662 -41.472 1.00 48.62 189 SER A CA 1
ATOM 1542 C C . SER A 1 189 ? 47.291 22.746 -42.299 1.00 48.62 189 SER A C 1
ATOM 1544 O O . SER A 1 189 ? 46.532 21.780 -42.345 1.00 48.62 189 SER A O 1
ATOM 1546 N N . ASP A 1 190 ? 47.085 23.861 -43.003 1.00 52.66 190 ASP A N 1
ATOM 1547 C CA . ASP A 1 190 ? 45.847 24.143 -43.741 1.00 52.66 190 ASP A CA 1
ATOM 1548 C C . ASP A 1 190 ? 45.692 23.221 -44.961 1.00 52.66 190 ASP A C 1
ATOM 1550 O O . ASP A 1 190 ? 44.597 22.756 -45.267 1.00 52.66 190 ASP A O 1
ATOM 1554 N N . LYS A 1 191 ? 46.809 22.866 -45.613 1.00 57.94 191 LYS A N 1
ATOM 1555 C CA . LYS A 1 191 ? 46.812 21.915 -46.741 1.00 57.94 191 LYS A CA 1
ATOM 1556 C C . LYS A 1 191 ? 46.375 20.507 -46.339 1.00 57.94 191 LYS A C 1
ATOM 1558 O O . LYS A 1 191 ? 45.708 19.829 -47.112 1.00 57.94 191 LYS A O 1
ATOM 1563 N N . LEU A 1 192 ? 46.759 20.050 -45.147 1.00 56.69 192 LEU A N 1
ATOM 1564 C CA . LEU A 1 192 ? 46.437 18.701 -44.678 1.00 56.69 192 LEU A CA 1
ATOM 1565 C C . LEU A 1 192 ? 44.976 18.602 -44.210 1.00 56.69 192 LEU A C 1
ATOM 1567 O O . LEU A 1 192 ? 44.322 17.583 -44.421 1.00 56.69 192 LEU A O 1
ATOM 1571 N N . GLU A 1 193 ? 44.453 19.676 -43.613 1.00 57.72 193 GLU A N 1
ATOM 1572 C CA . GLU A 1 193 ? 43.032 19.814 -43.278 1.00 57.72 193 GLU A CA 1
ATOM 1573 C C . GLU A 1 193 ? 42.157 19.822 -44.541 1.00 57.72 193 GLU A C 1
ATOM 1575 O O . GLU A 1 193 ? 41.128 19.146 -44.588 1.00 57.72 193 GLU A O 1
ATOM 1580 N N . GLU A 1 194 ? 42.598 20.504 -45.600 1.00 64.81 194 GLU A N 1
ATOM 1581 C CA . GLU A 1 194 ? 41.893 20.523 -46.883 1.00 64.81 194 GLU A CA 1
ATOM 1582 C C . GLU A 1 194 ? 41.887 19.144 -47.563 1.00 64.81 194 GLU A C 1
ATOM 1584 O O . GLU A 1 194 ? 40.838 18.702 -48.042 1.00 64.81 194 GLU A O 1
ATOM 1589 N N . GLU A 1 195 ? 43.003 18.407 -47.528 1.00 63.94 195 GLU A N 1
ATOM 1590 C CA . GLU A 1 195 ? 43.059 17.013 -47.998 1.00 63.94 195 GLU A CA 1
ATOM 1591 C C . GLU A 1 195 ? 42.113 16.093 -47.194 1.00 63.94 195 GLU A C 1
ATOM 1593 O O . GLU A 1 195 ? 41.444 15.237 -47.777 1.00 63.94 195 GLU A O 1
ATOM 1598 N N . LEU A 1 196 ? 41.986 16.302 -45.877 1.00 64.81 196 LEU A N 1
ATOM 1599 C CA . LEU A 1 196 ? 41.088 15.551 -44.985 1.00 64.81 196 LEU A CA 1
ATOM 1600 C C . LEU A 1 196 ? 39.607 15.798 -45.264 1.00 64.81 196 LEU A C 1
ATOM 1602 O O . LEU A 1 196 ? 38.844 14.844 -45.440 1.00 64.81 196 LEU A O 1
ATOM 1606 N N . VAL A 1 197 ? 39.191 17.065 -45.310 1.00 66.56 197 VAL A N 1
ATOM 1607 C CA . VAL A 1 197 ? 37.792 17.432 -45.574 1.00 66.56 197 VAL A CA 1
ATOM 1608 C C . VAL A 1 197 ? 37.379 16.950 -46.965 1.00 66.56 197 VAL A C 1
ATOM 1610 O O . VAL A 1 197 ? 36.302 16.369 -47.122 1.00 66.56 197 VAL A O 1
ATOM 1613 N N . THR A 1 198 ? 38.260 17.099 -47.956 1.00 69.88 198 THR A N 1
ATOM 1614 C CA . THR A 1 198 ? 38.029 16.612 -49.324 1.00 69.88 198 THR A CA 1
ATOM 1615 C C . THR A 1 198 ? 37.951 15.085 -49.364 1.00 69.88 198 THR A C 1
ATOM 1617 O O . THR A 1 198 ? 37.045 14.518 -49.972 1.00 69.88 198 THR A O 1
ATOM 1620 N N . GLY A 1 199 ? 38.855 14.404 -48.658 1.00 71.62 199 GLY A N 1
ATOM 1621 C CA . GLY A 1 199 ? 38.896 12.951 -48.552 1.00 71.62 199 GLY A CA 1
ATOM 1622 C C . GLY A 1 199 ? 37.633 12.337 -47.959 1.00 71.62 199 GLY A C 1
ATOM 1623 O O . GLY A 1 199 ? 37.055 11.414 -48.527 1.00 71.62 199 GLY A O 1
ATOM 1624 N N . LEU A 1 200 ? 37.163 12.874 -46.836 1.00 70.38 200 LEU A N 1
ATOM 1625 C CA . LEU A 1 200 ? 35.986 12.360 -46.133 1.00 70.38 200 LEU A CA 1
ATOM 1626 C C . LEU A 1 200 ? 34.676 12.698 -46.837 1.00 70.38 200 LEU A C 1
ATOM 1628 O O . LEU A 1 200 ? 33.703 11.961 -46.691 1.00 70.38 200 LEU A O 1
ATOM 1632 N N . SER A 1 201 ? 34.649 13.763 -47.636 1.00 73.12 201 SER A N 1
ATOM 1633 C CA . SER A 1 201 ? 33.482 14.126 -48.449 1.00 73.12 201 SER A CA 1
ATOM 1634 C C . SER A 1 201 ? 33.201 13.130 -49.588 1.00 73.12 201 SER A C 1
ATOM 1636 O O . SER A 1 201 ? 32.135 13.181 -50.200 1.00 73.12 201 SER A O 1
ATOM 1638 N N . ARG A 1 202 ? 34.107 12.169 -49.836 1.00 73.56 202 ARG A N 1
ATOM 1639 C CA . ARG A 1 202 ? 33.913 11.051 -50.782 1.00 73.56 202 ARG A CA 1
ATOM 1640 C C . ARG A 1 202 ? 32.867 10.028 -50.328 1.00 73.56 202 ARG A C 1
ATOM 1642 O O . ARG A 1 202 ? 32.481 9.164 -51.106 1.00 73.56 202 ARG A O 1
ATOM 1649 N N . VAL A 1 203 ? 32.402 10.093 -49.079 1.00 67.81 203 VAL A N 1
ATOM 1650 C CA . VAL A 1 203 ? 31.291 9.268 -48.582 1.00 67.81 203 VAL A CA 1
ATOM 1651 C C . VAL A 1 203 ? 30.150 10.154 -48.095 1.00 67.81 203 VAL A C 1
ATOM 1653 O O . VAL A 1 203 ? 30.355 11.295 -47.696 1.00 67.81 203 VAL A O 1
ATOM 1656 N N . SER A 1 204 ? 28.921 9.641 -48.138 1.00 72.94 204 SER A N 1
ATOM 1657 C CA . SER A 1 204 ? 27.750 10.407 -47.697 1.00 72.94 204 SER A CA 1
ATOM 1658 C C . SER A 1 204 ? 27.741 10.594 -46.179 1.00 72.94 204 SER A C 1
ATOM 1660 O O . SER A 1 204 ? 27.992 9.630 -45.450 1.00 72.94 204 SER A O 1
ATOM 1662 N N . TRP A 1 205 ? 27.349 11.779 -45.714 1.00 69.19 205 TRP A N 1
ATOM 1663 C CA . TRP A 1 205 ? 27.261 12.121 -44.292 1.00 69.19 205 TRP A CA 1
ATOM 1664 C C . TRP A 1 205 ? 25.927 12.778 -43.953 1.00 69.19 205 TRP A C 1
ATOM 1666 O O . TRP A 1 205 ? 25.397 13.585 -44.709 1.00 69.19 205 TRP A O 1
ATOM 1676 N N . GLU A 1 206 ? 25.420 12.464 -42.772 1.00 63.91 206 GLU A N 1
ATOM 1677 C CA . GLU A 1 206 ? 24.413 13.245 -42.061 1.00 63.91 206 GLU A CA 1
ATOM 1678 C C . GLU A 1 206 ? 25.149 14.074 -41.005 1.00 63.91 206 GLU A C 1
ATOM 1680 O O . GLU A 1 206 ? 25.747 13.524 -40.084 1.00 63.91 206 GLU A O 1
ATOM 1685 N N . LYS A 1 207 ? 25.202 15.390 -41.183 1.00 68.44 207 LYS A N 1
ATOM 1686 C CA . LYS A 1 207 ? 25.911 16.314 -40.297 1.00 68.44 207 LYS A CA 1
ATOM 1687 C C . LYS A 1 207 ? 24.890 16.950 -39.363 1.00 68.44 207 LYS A C 1
ATOM 1689 O O . LYS A 1 207 ? 23.950 17.584 -39.834 1.00 68.44 207 LYS A O 1
ATOM 1694 N N . VAL A 1 208 ? 25.070 16.775 -38.059 1.00 62.47 208 VAL A N 1
ATOM 1695 C CA . VAL A 1 208 ? 24.142 17.254 -37.031 1.00 62.47 208 VAL A CA 1
ATOM 1696 C C . VAL A 1 208 ? 24.879 18.180 -36.078 1.00 62.47 208 VAL A C 1
ATOM 1698 O O . VAL A 1 208 ? 25.783 17.770 -35.350 1.00 62.47 208 VAL A O 1
ATOM 1701 N N . ASP A 1 209 ? 24.450 19.431 -36.055 1.00 63.16 209 ASP A N 1
ATOM 1702 C CA . ASP A 1 209 ? 25.007 20.466 -35.206 1.00 63.16 209 ASP A CA 1
ATOM 1703 C C . ASP A 1 209 ? 24.159 20.627 -33.951 1.00 63.16 209 ASP A C 1
ATOM 1705 O O . ASP A 1 209 ? 22.940 20.810 -34.019 1.00 63.16 209 ASP A O 1
ATOM 1709 N N . VAL A 1 210 ? 24.810 20.574 -32.791 1.00 60.22 210 VAL A N 1
ATOM 1710 C CA . VAL A 1 210 ? 24.146 20.624 -31.490 1.00 60.22 210 VAL A CA 1
ATOM 1711 C C . VAL A 1 210 ? 24.645 21.769 -30.611 1.00 60.22 210 VAL A C 1
ATOM 1713 O O . VAL A 1 210 ? 25.789 22.212 -30.711 1.00 60.22 210 VAL A O 1
ATOM 1716 N N . SER A 1 211 ? 23.775 22.257 -29.724 1.00 60.97 211 SER A N 1
ATOM 1717 C CA . SER A 1 211 ? 24.097 23.250 -28.698 1.00 60.97 211 SER A CA 1
ATOM 1718 C C . SER A 1 211 ? 23.300 23.014 -27.420 1.00 60.97 211 SER A C 1
ATOM 1720 O O . SER A 1 211 ? 22.074 22.898 -27.433 1.00 60.97 211 SER A O 1
ATOM 1722 N N . PHE A 1 212 ? 23.997 22.991 -26.283 1.00 55.19 212 PHE A N 1
ATOM 1723 C CA . PHE A 1 212 ? 23.411 22.690 -24.971 1.00 55.19 212 PHE A CA 1
ATOM 1724 C C . PHE A 1 212 ? 23.300 23.920 -24.056 1.00 55.19 212 PHE A C 1
ATOM 1726 O O . PHE A 1 212 ? 22.980 23.797 -22.872 1.00 55.19 212 PHE A O 1
ATOM 1733 N N . HIS A 1 213 ? 23.526 25.125 -24.590 1.00 51.38 213 HIS A N 1
ATOM 1734 C CA . HIS A 1 213 ? 23.672 26.350 -23.797 1.00 51.38 213 HIS A CA 1
ATOM 1735 C C . HIS A 1 213 ? 22.422 26.726 -22.975 1.00 51.38 213 HIS A C 1
ATOM 1737 O O . HIS A 1 213 ? 22.549 27.190 -21.839 1.00 51.38 213 HIS A O 1
ATOM 1743 N N . SER A 1 214 ? 21.225 26.480 -23.514 1.00 45.75 214 SER A N 1
ATOM 1744 C CA . SER A 1 214 ? 19.933 26.740 -22.859 1.00 45.75 214 SER A CA 1
ATOM 1745 C C . SER A 1 214 ? 19.480 25.616 -21.912 1.00 45.75 214 SER A C 1
ATOM 1747 O O . SER A 1 214 ? 18.505 25.783 -21.176 1.00 45.75 214 SER A O 1
ATOM 1749 N N . CYS A 1 215 ? 20.175 24.473 -21.885 1.00 46.28 215 CYS A N 1
ATOM 1750 C CA . CYS A 1 215 ? 19.759 23.303 -21.120 1.00 46.28 215 CYS A CA 1
ATOM 1751 C C . CYS A 1 215 ? 20.425 23.259 -19.734 1.00 46.28 215 CYS A C 1
ATOM 1753 O O . CYS A 1 215 ? 21.649 23.312 -19.606 1.00 46.28 215 CYS A O 1
ATOM 1755 N N . LYS A 1 216 ? 19.623 23.108 -18.668 1.00 41.28 216 LYS A N 1
ATOM 1756 C CA . LYS A 1 216 ? 20.127 22.890 -17.295 1.00 41.28 216 LYS A CA 1
ATOM 1757 C C . LYS A 1 216 ? 20.684 21.471 -17.075 1.00 41.28 216 LYS A C 1
ATOM 1759 O O . LYS A 1 216 ? 21.388 21.247 -16.097 1.00 41.28 216 LYS A O 1
ATOM 1764 N N . GLN A 1 217 ? 20.410 20.525 -17.977 1.00 44.69 217 GLN A N 1
ATOM 1765 C CA . GLN A 1 217 ? 20.925 19.149 -17.941 1.00 44.69 217 GLN A CA 1
ATOM 1766 C C . GLN A 1 217 ? 22.139 19.001 -18.871 1.00 44.69 217 GLN A C 1
ATOM 1768 O O . GLN A 1 217 ? 22.092 18.311 -19.884 1.00 44.69 217 GLN A O 1
ATOM 1773 N N . ARG A 1 218 ? 23.245 19.672 -18.532 1.00 40.47 218 ARG A N 1
ATOM 1774 C CA . ARG A 1 218 ? 24.465 19.707 -19.365 1.00 40.47 218 ARG A CA 1
ATOM 1775 C C . ARG A 1 218 ? 25.236 18.379 -19.421 1.00 40.47 218 ARG A C 1
ATOM 1777 O O . ARG A 1 218 ? 26.103 18.221 -20.266 1.00 40.47 218 ARG A O 1
ATOM 1784 N N . SER A 1 219 ? 24.931 17.422 -18.545 1.00 38.25 219 SER A N 1
ATOM 1785 C CA . SER A 1 219 ? 25.709 16.186 -18.362 1.00 38.25 219 SER A CA 1
ATOM 1786 C C . SER A 1 219 ? 25.047 14.905 -18.890 1.00 38.25 219 SER A C 1
ATOM 1788 O O . SER A 1 219 ? 25.676 13.854 -18.838 1.00 38.25 219 SER A O 1
ATOM 1790 N N . ALA A 1 220 ? 23.812 14.960 -19.408 1.00 35.44 220 ALA A N 1
ATOM 1791 C CA . ALA A 1 220 ? 23.021 13.761 -19.740 1.00 35.44 220 ALA A CA 1
ATOM 1792 C C . ALA A 1 220 ? 22.549 13.677 -21.206 1.00 35.44 220 ALA A C 1
ATOM 1794 O O . ALA A 1 220 ? 21.739 12.818 -21.547 1.00 35.44 220 ALA A O 1
ATOM 1795 N N . ALA A 1 221 ? 23.032 14.556 -22.089 1.00 32.69 221 ALA A N 1
ATOM 1796 C CA . ALA A 1 221 ? 22.545 14.626 -23.469 1.00 32.69 221 ALA A CA 1
ATOM 1797 C C 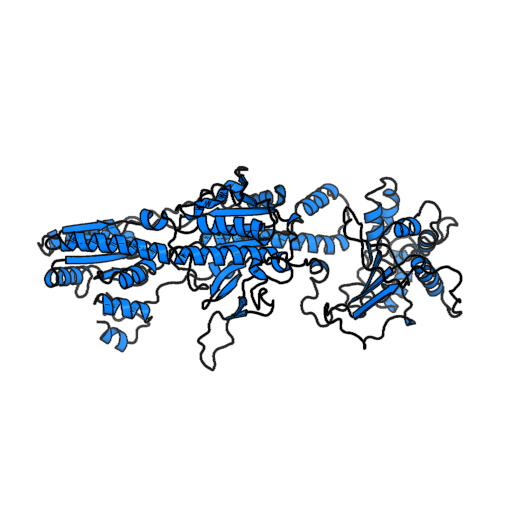. ALA A 1 221 ? 22.783 13.334 -24.277 1.00 32.69 221 ALA A C 1
ATOM 1799 O O . ALA A 1 221 ? 21.925 12.944 -25.060 1.00 32.69 221 ALA A O 1
ATOM 1800 N N . HIS A 1 222 ? 23.894 12.627 -24.042 1.00 35.16 222 HIS A N 1
ATOM 1801 C CA . HIS A 1 222 ? 24.230 11.403 -24.783 1.00 35.16 222 HIS A CA 1
ATOM 1802 C C . HIS A 1 222 ? 23.394 10.178 -24.371 1.00 35.16 222 HIS A C 1
ATOM 1804 O O . HIS A 1 222 ? 23.273 9.238 -25.150 1.00 35.16 222 HIS A O 1
ATOM 1810 N N . SER A 1 223 ? 22.783 10.184 -23.182 1.00 37.16 223 SER A N 1
ATOM 1811 C CA . SER A 1 223 ? 21.927 9.098 -22.676 1.00 37.16 223 SER A CA 1
ATOM 1812 C C . SER A 1 223 ? 20.427 9.340 -22.904 1.00 37.16 223 SER A C 1
ATOM 1814 O O . SER A 1 223 ? 19.633 8.415 -22.773 1.00 37.16 223 SER A O 1
ATOM 1816 N N . LEU A 1 224 ? 20.028 10.555 -23.298 1.00 37.09 224 LEU A N 1
ATOM 1817 C CA . LEU A 1 224 ? 18.631 10.943 -23.553 1.00 37.09 224 LEU A CA 1
ATOM 1818 C C . LEU A 1 224 ? 18.131 10.640 -24.980 1.00 37.09 224 LEU A C 1
ATOM 1820 O O . LEU A 1 224 ? 16.976 10.925 -25.295 1.00 37.09 224 LEU A O 1
ATOM 1824 N N . ILE A 1 225 ? 18.967 10.077 -25.858 1.00 44.06 225 ILE A N 1
ATOM 1825 C CA . ILE A 1 225 ? 18.635 9.926 -27.288 1.00 44.06 225 ILE A CA 1
ATOM 1826 C C . ILE A 1 225 ? 17.777 8.674 -27.566 1.00 44.06 225 ILE A C 1
ATOM 1828 O O . ILE A 1 225 ? 17.101 8.603 -28.593 1.00 44.06 225 ILE A O 1
ATOM 1832 N N . GLN A 1 226 ? 17.700 7.713 -26.637 1.00 51.41 226 GLN A N 1
ATOM 1833 C CA . GLN A 1 226 ? 16.829 6.544 -26.797 1.00 51.41 226 GLN A CA 1
ATOM 1834 C C . GLN A 1 226 ? 15.414 6.852 -26.303 1.00 51.41 226 GLN A C 1
ATOM 1836 O O . GLN A 1 226 ? 15.116 6.846 -25.113 1.00 51.41 226 GLN A O 1
ATOM 1841 N N . SER A 1 227 ? 14.525 7.154 -27.245 1.00 66.06 227 SER A N 1
ATOM 1842 C CA . SER A 1 227 ? 13.092 7.245 -26.987 1.00 66.06 227 SER A CA 1
ATOM 1843 C C . SER A 1 227 ? 12.333 6.598 -28.135 1.00 66.06 227 SER A C 1
ATOM 1845 O O . SER A 1 227 ? 12.621 6.859 -29.304 1.00 66.06 227 SER A O 1
ATOM 1847 N N . TYR A 1 228 ? 11.352 5.769 -27.807 1.00 83.12 228 TYR A N 1
ATOM 1848 C CA . TYR A 1 228 ? 10.541 5.018 -28.760 1.00 83.12 228 TYR A CA 1
ATOM 1849 C C . TYR A 1 228 ? 9.094 5.512 -28.710 1.00 83.12 228 TYR A C 1
ATOM 1851 O O . TYR A 1 228 ? 8.654 5.993 -27.662 1.00 83.12 228 TYR A O 1
ATOM 1859 N N . PRO A 1 229 ? 8.334 5.450 -29.816 1.00 87.38 229 PRO A N 1
ATOM 1860 C CA . PRO A 1 229 ? 6.902 5.726 -29.761 1.00 87.38 229 PRO A CA 1
ATOM 1861 C C . PRO A 1 229 ? 6.222 4.727 -28.819 1.00 87.38 229 PRO A C 1
ATOM 1863 O O . PRO A 1 229 ? 6.548 3.540 -28.823 1.00 87.38 229 PRO A O 1
ATOM 1866 N N . ASN A 1 230 ? 5.290 5.200 -27.993 1.00 89.38 230 ASN A N 1
ATOM 1867 C CA . ASN A 1 230 ? 4.560 4.318 -27.091 1.00 89.38 230 ASN A CA 1
ATOM 1868 C C . ASN A 1 230 ? 3.608 3.404 -27.897 1.00 89.38 230 ASN A C 1
ATOM 1870 O O . ASN A 1 230 ? 2.789 3.934 -28.653 1.00 89.38 230 ASN A O 1
ATOM 1874 N N . PRO A 1 231 ? 3.641 2.066 -27.714 1.00 90.00 231 PRO A N 1
ATOM 1875 C CA . PRO A 1 231 ? 2.707 1.137 -28.363 1.00 90.00 231 PRO A CA 1
ATOM 1876 C C . PRO A 1 231 ? 1.228 1.508 -28.182 1.00 90.00 231 PRO A C 1
ATOM 1878 O O . PRO A 1 231 ? 0.412 1.283 -29.076 1.00 90.00 231 PRO A O 1
ATOM 1881 N N . LEU A 1 232 ? 0.889 2.167 -27.069 1.00 89.62 232 LEU A N 1
ATOM 1882 C CA . LEU A 1 232 ? -0.462 2.644 -26.773 1.00 89.62 232 LEU A CA 1
ATOM 1883 C C . LEU A 1 232 ? -1.019 3.630 -27.804 1.00 89.62 232 LEU A C 1
ATOM 1885 O O . LEU A 1 232 ? -2.235 3.752 -27.909 1.00 89.62 232 LEU A O 1
ATOM 1889 N N . GLN A 1 233 ? -0.171 4.292 -28.597 1.00 85.69 233 GLN A N 1
ATOM 1890 C CA . GLN A 1 233 ? -0.623 5.153 -29.698 1.00 85.69 233 GLN A CA 1
ATOM 1891 C C . GLN A 1 233 ? -1.445 4.386 -30.742 1.00 85.69 233 GLN A C 1
ATOM 1893 O O . GLN A 1 233 ? -2.281 4.973 -31.420 1.00 85.69 233 GLN A O 1
ATOM 1898 N N . ARG A 1 234 ? -1.211 3.075 -30.870 1.00 83.50 234 ARG A N 1
ATOM 1899 C CA . ARG A 1 234 ? -1.927 2.183 -31.793 1.00 83.50 234 ARG A CA 1
ATOM 1900 C C . ARG A 1 234 ? -3.011 1.360 -31.091 1.00 83.50 234 ARG A C 1
ATOM 1902 O O . ARG A 1 234 ? -3.667 0.544 -31.731 1.00 83.50 234 ARG A O 1
ATOM 1909 N N . SER A 1 235 ? -3.192 1.539 -29.782 1.00 84.50 235 SER A N 1
ATOM 1910 C CA . SER A 1 235 ? -4.165 0.773 -29.007 1.00 84.50 235 SER A CA 1
ATOM 1911 C C . SER A 1 235 ? -5.576 1.311 -29.223 1.00 84.50 235 SER A C 1
ATOM 1913 O O . SER A 1 235 ? -5.857 2.478 -28.951 1.00 84.50 235 SER A O 1
ATOM 1915 N N . GLN A 1 236 ? -6.493 0.436 -29.638 1.00 81.94 236 GLN A N 1
ATOM 1916 C CA . GLN A 1 236 ? -7.905 0.781 -29.817 1.00 81.94 236 GLN A CA 1
ATOM 1917 C C . GLN A 1 236 ? -8.548 1.296 -28.518 1.00 81.94 236 GLN A C 1
ATOM 1919 O O . GLN A 1 236 ? -9.329 2.243 -28.554 1.00 81.94 236 GLN A O 1
ATOM 1924 N N . ALA A 1 237 ? -8.182 0.717 -27.368 1.00 78.88 237 ALA A N 1
ATOM 1925 C CA . ALA A 1 237 ? -8.711 1.118 -26.064 1.00 78.88 237 ALA A CA 1
ATOM 1926 C C . ALA A 1 237 ? -8.336 2.565 -25.702 1.00 78.88 237 ALA A C 1
ATOM 1928 O O . ALA A 1 237 ? -9.126 3.285 -25.096 1.00 78.88 237 ALA A O 1
ATOM 1929 N N . TYR A 1 238 ? -7.146 3.005 -26.113 1.00 78.81 238 TYR A N 1
ATOM 1930 C CA . TYR A 1 238 ? -6.645 4.347 -25.832 1.00 78.81 238 TYR A CA 1
ATOM 1931 C C . TYR A 1 238 ? -6.933 5.357 -26.949 1.00 78.81 238 TYR A C 1
ATOM 1933 O O . TYR A 1 238 ? -6.854 6.555 -26.696 1.00 78.81 238 TYR A O 1
ATOM 1941 N N . ALA A 1 239 ? -7.315 4.913 -28.150 1.00 71.44 239 ALA A N 1
ATOM 1942 C CA . ALA A 1 239 ? -7.665 5.792 -29.269 1.00 71.44 239 ALA A CA 1
ATOM 1943 C C . ALA A 1 239 ? -8.945 6.618 -29.025 1.00 71.44 239 ALA A C 1
ATOM 1945 O O . ALA A 1 239 ? -9.121 7.679 -29.617 1.00 71.44 239 ALA A O 1
ATOM 1946 N N . ILE A 1 240 ? -9.835 6.152 -28.141 1.00 74.06 240 ILE A N 1
ATOM 1947 C CA . ILE A 1 240 ? -11.111 6.819 -27.818 1.00 74.06 240 ILE A CA 1
ATOM 1948 C C . ILE A 1 240 ? -10.904 8.000 -26.845 1.00 74.06 240 ILE A C 1
ATOM 1950 O O . ILE A 1 240 ? -11.747 8.893 -26.733 1.00 74.06 240 ILE A O 1
ATOM 1954 N N . VAL A 1 241 ? -9.780 8.036 -26.124 1.00 75.19 241 VAL A N 1
ATOM 1955 C CA . VAL A 1 241 ? -9.527 9.032 -25.078 1.00 75.19 241 VAL A CA 1
ATOM 1956 C C . VAL A 1 241 ? -9.013 10.334 -25.703 1.00 75.19 241 VAL A C 1
ATOM 1958 O O . VAL A 1 241 ? -7.963 10.354 -26.334 1.00 75.19 241 VAL A O 1
ATOM 1961 N N . LYS A 1 242 ? -9.715 11.458 -25.473 1.00 61.31 242 LYS A N 1
ATOM 1962 C CA . LYS A 1 242 ? -9.333 12.791 -26.003 1.00 61.31 242 LYS A CA 1
ATOM 1963 C C . LYS A 1 242 ? -7.899 13.206 -25.650 1.00 61.31 242 LYS A C 1
ATOM 1965 O O . LYS A 1 242 ? -7.262 13.920 -26.414 1.00 61.31 242 LYS A O 1
ATOM 1970 N N . GLN A 1 243 ? -7.417 12.792 -24.477 1.00 75.25 243 GLN A N 1
ATOM 1971 C CA . GLN A 1 243 ? -6.065 13.060 -23.996 1.00 75.25 243 GLN A CA 1
ATOM 1972 C C . GLN A 1 243 ? -5.484 11.801 -23.346 1.00 75.25 243 GLN A C 1
ATOM 1974 O O . GLN A 1 243 ? -5.514 11.629 -22.129 1.00 75.25 243 GLN A O 1
ATOM 1979 N N . THR A 1 244 ? -4.984 10.902 -24.187 1.00 79.44 244 THR A N 1
ATOM 1980 C CA . THR A 1 244 ? -4.381 9.624 -23.787 1.00 79.44 244 THR A CA 1
ATOM 1981 C C . THR A 1 244 ? -3.108 9.804 -22.972 1.00 79.44 244 THR A C 1
ATOM 1983 O O . THR A 1 244 ? -2.918 9.127 -21.966 1.00 79.44 244 THR A O 1
ATOM 1986 N N . PHE A 1 245 ? -2.231 10.712 -23.401 1.00 88.56 245 PHE A N 1
ATOM 1987 C CA . PHE A 1 245 ? -0.891 10.859 -22.844 1.00 88.56 245 PHE A CA 1
ATOM 1988 C C . PHE A 1 245 ? -0.792 12.036 -21.881 1.00 88.56 245 PHE A C 1
ATOM 1990 O O . PHE A 1 245 ? -1.335 13.118 -22.111 1.00 88.56 245 PHE A O 1
ATOM 1997 N N . VAL A 1 246 ? -0.043 11.816 -20.806 1.00 90.31 246 VAL A N 1
ATOM 1998 C CA . VAL A 1 246 ? 0.244 12.823 -19.787 1.00 90.31 246 VAL A CA 1
ATOM 1999 C C . VAL A 1 246 ? 1.490 13.606 -20.186 1.00 90.31 246 VAL A C 1
ATOM 2001 O O . VAL A 1 246 ? 2.520 13.022 -20.541 1.00 90.31 246 VAL A O 1
ATOM 2004 N N . SER A 1 247 ? 1.410 14.934 -20.099 1.00 87.25 247 SER A N 1
ATOM 2005 C CA . SER A 1 247 ? 2.540 15.808 -20.409 1.00 87.25 247 SER A CA 1
ATOM 2006 C C . SER A 1 247 ? 3.647 15.656 -19.359 1.00 87.25 247 SER A C 1
ATOM 2008 O O . SER A 1 247 ? 3.358 15.566 -18.164 1.00 87.25 247 SER A O 1
ATOM 2010 N N . PRO A 1 248 ? 4.937 15.709 -19.742 1.00 82.06 248 PRO A N 1
ATOM 2011 C CA . PRO A 1 248 ? 6.041 15.756 -18.782 1.00 82.06 248 PRO A CA 1
ATOM 2012 C C . PRO A 1 248 ? 5.991 16.960 -17.828 1.00 82.06 248 PRO A C 1
ATOM 2014 O O . PRO A 1 248 ? 6.668 16.939 -16.800 1.00 82.06 248 PRO A O 1
ATOM 2017 N N . LYS A 1 249 ? 5.224 18.005 -18.180 1.00 87.00 249 LYS A N 1
ATOM 2018 C CA . LYS A 1 249 ? 5.023 19.220 -17.377 1.00 87.00 249 LYS A CA 1
ATOM 2019 C C . LYS A 1 249 ? 3.862 19.100 -16.383 1.00 87.00 249 LYS A C 1
ATOM 2021 O O . LYS A 1 249 ? 3.737 19.967 -15.523 1.00 87.00 249 LYS A O 1
ATOM 2026 N N . ASP A 1 250 ? 3.033 18.061 -16.486 1.00 90.00 250 ASP A N 1
ATOM 2027 C CA . ASP A 1 250 ? 1.895 17.875 -15.588 1.00 90.00 250 ASP A CA 1
ATOM 2028 C C . ASP A 1 250 ? 2.383 17.499 -14.188 1.00 90.00 250 ASP A C 1
ATOM 2030 O O . ASP A 1 250 ? 3.086 16.498 -13.988 1.00 90.00 250 ASP A O 1
ATOM 2034 N N . VAL A 1 251 ? 1.957 18.285 -13.204 1.00 93.75 251 VAL A N 1
ATOM 2035 C CA . VAL A 1 251 ? 2.287 18.084 -11.795 1.00 93.75 251 VAL A CA 1
ATOM 2036 C C . VAL A 1 251 ? 1.034 18.073 -10.923 1.00 93.75 251 VAL A C 1
ATOM 2038 O O . VAL A 1 251 ? 0.010 18.653 -11.274 1.00 93.75 251 VAL A O 1
ATOM 2041 N N . VAL A 1 252 ? 1.130 17.395 -9.785 1.00 94.19 252 VAL A N 1
ATOM 2042 C CA . VAL A 1 252 ? 0.111 17.274 -8.746 1.00 94.19 252 VAL A CA 1
ATOM 2043 C C . VAL A 1 252 ? 0.677 17.917 -7.486 1.00 94.19 252 VAL A C 1
ATOM 2045 O O . VAL A 1 252 ? 1.753 17.528 -7.036 1.00 94.19 252 VAL A O 1
ATOM 2048 N N . ALA A 1 253 ? -0.003 18.928 -6.951 1.00 92.56 253 ALA A N 1
ATOM 2049 C CA . ALA A 1 253 ? 0.403 19.566 -5.702 1.00 92.56 253 ALA A CA 1
ATOM 2050 C C . ALA A 1 253 ? 0.162 18.616 -4.518 1.00 92.56 253 ALA A C 1
ATOM 2052 O O . ALA A 1 253 ? -0.870 17.947 -4.482 1.00 92.56 253 ALA A O 1
ATOM 2053 N N . GLU A 1 254 ? 1.106 18.567 -3.575 1.00 90.19 254 GLU A N 1
ATOM 2054 C CA . GLU A 1 254 ? 0.964 17.832 -2.307 1.00 90.19 254 GLU A CA 1
ATOM 2055 C C . GLU A 1 254 ? -0.068 18.515 -1.400 1.00 90.19 254 GLU A C 1
ATOM 2057 O O . GLU A 1 254 ? -1.005 17.882 -0.925 1.00 90.19 254 GLU A O 1
ATOM 2062 N N . GLU A 1 255 ? 0.027 19.837 -1.265 1.00 86.19 255 GLU A N 1
ATOM 2063 C CA . GLU A 1 255 ? -0.941 20.657 -0.538 1.00 86.19 255 GLU A CA 1
ATOM 2064 C C . GLU A 1 255 ? -1.713 21.551 -1.510 1.00 86.19 255 GLU A C 1
ATOM 2066 O O . GLU A 1 255 ? -1.133 22.375 -2.222 1.00 86.19 255 GLU A O 1
ATOM 2071 N N . ILE A 1 256 ? -3.039 21.394 -1.535 1.00 87.88 256 ILE A N 1
ATOM 2072 C CA . ILE A 1 256 ? -3.942 22.228 -2.347 1.00 87.88 256 ILE A CA 1
ATOM 2073 C C . ILE A 1 256 ? -4.589 23.364 -1.548 1.00 87.88 256 ILE A C 1
ATOM 2075 O O . ILE A 1 256 ? -5.013 24.359 -2.133 1.00 87.88 256 ILE A O 1
ATOM 2079 N N . VAL A 1 257 ? -4.661 23.234 -0.220 1.00 85.62 257 VAL A N 1
ATOM 2080 C CA . VAL A 1 257 ? -5.173 24.275 0.676 1.00 85.62 257 VAL A CA 1
ATOM 2081 C C . VAL A 1 257 ? -3.982 24.964 1.323 1.00 85.62 257 VAL A C 1
ATOM 2083 O O . VAL A 1 257 ? -3.350 24.409 2.213 1.00 85.62 257 VAL A O 1
ATOM 2086 N N . ILE A 1 258 ? -3.688 26.180 0.872 1.00 85.88 258 ILE A N 1
ATOM 2087 C CA . ILE A 1 258 ? -2.586 26.997 1.387 1.00 85.88 258 ILE A CA 1
ATOM 2088 C C . ILE A 1 258 ? -3.108 28.356 1.850 1.00 85.88 258 ILE A C 1
ATOM 2090 O O . ILE A 1 258 ? -4.090 28.876 1.313 1.00 85.88 258 ILE A O 1
ATOM 2094 N N . GLN A 1 259 ? -2.449 28.959 2.839 1.00 88.50 259 GLN A N 1
ATOM 2095 C CA . GLN A 1 259 ? -2.728 30.348 3.193 1.00 88.50 259 GLN A CA 1
ATOM 2096 C C . GLN A 1 259 ? -2.092 31.276 2.153 1.00 88.50 259 GLN A C 1
ATOM 2098 O O . GLN A 1 259 ? -1.097 30.934 1.516 1.00 88.50 259 GLN A O 1
ATOM 2103 N N . LYS A 1 260 ? -2.644 32.484 1.990 1.00 85.81 260 LYS A N 1
ATOM 2104 C CA . LYS A 1 260 ? -2.226 33.442 0.947 1.00 85.81 260 LYS A CA 1
ATOM 2105 C C . LYS A 1 260 ? -0.717 33.744 0.943 1.00 85.81 260 LYS A C 1
ATOM 2107 O O . LYS A 1 260 ? -0.166 34.030 -0.114 1.00 85.81 260 LYS A O 1
ATOM 2112 N N . ASN A 1 261 ? -0.066 33.660 2.103 1.00 87.50 261 ASN A N 1
ATOM 2113 C CA . ASN A 1 261 ? 1.354 33.972 2.283 1.00 87.50 261 ASN A CA 1
ATOM 2114 C C . ASN A 1 261 ? 2.231 32.723 2.484 1.00 87.50 261 ASN A C 1
ATOM 2116 O O . ASN A 1 261 ? 3.407 32.851 2.821 1.00 87.50 261 ASN A O 1
ATOM 2120 N N . SER A 1 262 ? 1.677 31.520 2.315 1.00 82.12 262 SER A N 1
ATOM 2121 C CA . SER A 1 262 ? 2.439 30.279 2.434 1.00 82.12 262 SER A CA 1
ATOM 2122 C C . SER A 1 262 ? 3.412 30.119 1.256 1.00 82.12 262 SER A C 1
ATOM 2124 O O . SER A 1 262 ? 3.106 30.538 0.134 1.00 82.12 262 SER A O 1
ATOM 2126 N N . PRO A 1 263 ? 4.589 29.507 1.477 1.00 82.06 263 PRO A N 1
ATOM 2127 C CA . PRO A 1 263 ? 5.525 29.215 0.399 1.00 82.06 263 PRO A CA 1
ATOM 2128 C C . PRO A 1 263 ? 4.900 28.277 -0.641 1.00 82.06 263 PRO A C 1
ATOM 2130 O O . PRO A 1 263 ? 3.962 27.531 -0.362 1.00 82.06 263 PRO A O 1
ATOM 2133 N N . ARG A 1 264 ? 5.454 28.288 -1.859 1.00 76.62 264 ARG A N 1
ATOM 2134 C CA . ARG A 1 264 ? 5.074 27.324 -2.900 1.00 76.62 264 ARG A CA 1
ATOM 2135 C C . ARG A 1 264 ? 5.362 25.905 -2.396 1.00 76.62 264 ARG A C 1
ATOM 2137 O O . ARG A 1 264 ? 6.516 25.581 -2.124 1.00 76.62 264 ARG A O 1
ATOM 2144 N N . GLY A 1 265 ? 4.312 25.092 -2.289 1.00 84.75 265 GLY A N 1
ATOM 2145 C CA . GLY A 1 265 ? 4.390 23.718 -1.800 1.00 84.75 265 GLY A CA 1
ATOM 2146 C C . GLY A 1 265 ? 5.110 22.757 -2.749 1.00 84.75 265 GLY A C 1
ATOM 2147 O O . GLY A 1 265 ? 5.515 23.101 -3.867 1.00 84.75 265 GLY A O 1
ATOM 2148 N N . VAL A 1 266 ? 5.255 21.516 -2.301 1.00 90.56 266 VAL A N 1
ATOM 2149 C CA . VAL A 1 266 ? 5.838 20.423 -3.084 1.00 90.56 266 VAL A CA 1
ATOM 2150 C C . VAL A 1 266 ? 4.864 19.984 -4.178 1.00 90.56 266 VAL A C 1
ATOM 2152 O O . VAL A 1 266 ? 3.647 19.984 -4.000 1.00 90.56 266 VAL A O 1
ATOM 2155 N N . HIS A 1 267 ? 5.413 19.625 -5.338 1.00 92.94 267 HIS A N 1
ATOM 2156 C CA . HIS A 1 267 ? 4.649 19.132 -6.476 1.00 92.94 267 HIS A CA 1
ATOM 2157 C C . HIS A 1 267 ? 5.272 17.834 -6.995 1.00 92.94 267 HIS A C 1
ATOM 2159 O O . HIS A 1 267 ? 6.475 17.773 -7.259 1.00 92.94 267 HIS A O 1
ATOM 2165 N N . PHE A 1 268 ? 4.446 16.813 -7.188 1.00 94.38 268 PHE A N 1
ATOM 2166 C CA . PHE A 1 268 ? 4.835 15.526 -7.754 1.00 94.38 268 PHE A CA 1
ATOM 2167 C C . PHE A 1 268 ? 4.476 15.449 -9.232 1.00 94.38 268 PHE A C 1
ATOM 2169 O O . PHE A 1 268 ? 3.560 16.115 -9.702 1.00 94.38 268 PHE A O 1
ATOM 2176 N N . ARG A 1 269 ? 5.184 14.624 -10.004 1.00 94.44 269 ARG A N 1
ATOM 2177 C CA . ARG A 1 269 ? 4.853 14.442 -11.425 1.00 94.44 269 ARG A CA 1
ATOM 2178 C C . ARG A 1 269 ? 3.588 13.609 -11.558 1.00 94.44 269 ARG A C 1
ATOM 2180 O O . ARG A 1 269 ? 3.485 12.560 -10.930 1.00 94.44 269 ARG A O 1
ATOM 2187 N N . ARG A 1 270 ? 2.663 14.014 -12.426 1.00 95.50 270 ARG A N 1
ATOM 2188 C CA . ARG A 1 270 ? 1.432 13.253 -12.671 1.00 95.50 270 ARG A CA 1
ATOM 2189 C C . ARG A 1 270 ? 1.747 11.880 -13.276 1.00 95.50 270 ARG A C 1
ATOM 2191 O O . ARG A 1 270 ? 2.486 11.780 -14.263 1.00 95.50 270 ARG A O 1
ATOM 2198 N N . ALA A 1 271 ? 1.180 10.824 -12.703 1.00 95.94 271 ALA A N 1
ATOM 2199 C CA . ALA A 1 271 ? 1.330 9.465 -13.207 1.00 95.94 271 ALA A CA 1
ATOM 2200 C C . ALA A 1 271 ? 0.467 9.232 -14.456 1.00 95.94 271 ALA A C 1
ATOM 2202 O O . ALA A 1 271 ? -0.537 9.913 -14.667 1.00 95.94 271 ALA A O 1
ATOM 2203 N N . GLY A 1 272 ? 0.884 8.291 -15.303 1.00 93.19 272 GLY A N 1
ATOM 2204 C CA . GLY A 1 272 ? 0.160 7.915 -16.519 1.00 93.19 272 GLY A CA 1
ATOM 2205 C C . GLY A 1 272 ? 1.066 7.683 -17.731 1.00 93.19 272 GLY A C 1
ATOM 2206 O O . GLY A 1 272 ? 2.280 7.923 -17.660 1.00 93.19 272 GLY A O 1
ATOM 2207 N N . PRO A 1 273 ? 0.495 7.229 -18.856 1.00 93.94 273 PRO A N 1
ATOM 2208 C CA . PRO A 1 273 ? 1.260 6.896 -20.049 1.00 93.94 273 PRO A CA 1
ATOM 2209 C C . PRO A 1 273 ? 1.887 8.148 -20.668 1.00 93.94 273 PRO A C 1
ATOM 2211 O O . PRO A 1 273 ? 1.292 9.227 -20.702 1.00 93.94 273 PRO A O 1
ATOM 2214 N N . ARG A 1 274 ? 3.116 7.997 -21.164 1.00 91.44 274 ARG A N 1
ATOM 2215 C CA . ARG A 1 274 ? 3.836 9.029 -21.921 1.00 91.44 274 ARG A CA 1
ATOM 2216 C C . ARG A 1 274 ? 3.767 8.726 -23.404 1.00 91.44 274 ARG A C 1
ATOM 2218 O O . ARG A 1 274 ? 3.719 7.562 -23.782 1.00 91.44 274 ARG A O 1
ATOM 2225 N N . GLU A 1 275 ? 3.784 9.759 -24.236 1.00 89.12 275 GLU A N 1
ATOM 2226 C CA . GLU A 1 275 ? 3.753 9.589 -25.692 1.00 89.12 275 GLU A CA 1
ATOM 2227 C C . GLU A 1 275 ? 4.966 8.799 -26.202 1.00 89.12 275 GLU A C 1
ATOM 2229 O O . GLU A 1 275 ? 4.856 8.016 -27.144 1.00 89.12 275 GLU A O 1
ATOM 2234 N N . ARG A 1 276 ? 6.113 8.968 -25.538 1.00 86.88 276 ARG A N 1
ATOM 2235 C CA . ARG A 1 276 ? 7.349 8.244 -25.819 1.00 86.88 276 ARG A CA 1
ATOM 2236 C C . ARG A 1 276 ? 7.760 7.413 -24.610 1.00 86.88 276 ARG A C 1
ATOM 2238 O O . ARG A 1 276 ? 7.625 7.868 -23.474 1.00 86.88 276 ARG A O 1
ATOM 2245 N N . VAL A 1 277 ? 8.263 6.213 -24.870 1.00 89.12 277 VAL A N 1
ATOM 2246 C CA . VAL A 1 277 ? 8.787 5.275 -23.871 1.00 89.12 277 VAL A CA 1
ATOM 2247 C C . VAL A 1 277 ? 10.301 5.165 -23.985 1.00 89.12 277 VAL A C 1
ATOM 2249 O O . VAL A 1 277 ? 10.877 5.425 -25.041 1.00 89.12 277 VAL A O 1
ATOM 2252 N N . TYR A 1 278 ? 10.935 4.799 -22.880 1.00 86.56 278 TYR A N 1
ATOM 2253 C CA . TYR A 1 278 ? 12.370 4.578 -22.797 1.00 86.56 278 TYR A CA 1
ATOM 2254 C C . TYR A 1 278 ? 12.748 3.151 -23.196 1.00 86.56 278 TYR A C 1
ATOM 2256 O O . TYR A 1 278 ? 13.689 2.949 -23.952 1.00 86.56 278 TYR A O 1
ATOM 2264 N N . PHE A 1 279 ? 11.982 2.160 -22.737 1.00 85.75 279 PHE A N 1
ATOM 2265 C CA . PHE A 1 279 ? 12.235 0.754 -23.043 1.00 85.75 279 PHE A CA 1
ATOM 2266 C C . PHE A 1 279 ? 11.439 0.305 -24.270 1.00 85.75 279 PHE A C 1
ATOM 2268 O O . PHE A 1 279 ? 10.240 0.584 -24.363 1.00 85.75 279 PHE A O 1
ATOM 2275 N N . LYS A 1 280 ? 12.078 -0.432 -25.188 1.00 88.12 280 LYS A N 1
ATOM 2276 C CA . LYS A 1 280 ? 11.340 -1.210 -26.192 1.00 88.12 280 LYS A CA 1
ATOM 2277 C C . LYS A 1 280 ? 10.772 -2.461 -25.549 1.00 88.12 280 LYS A C 1
ATOM 2279 O O . LYS A 1 280 ? 11.473 -3.133 -24.803 1.00 88.12 280 LYS A O 1
ATOM 2284 N N . SER A 1 281 ? 9.550 -2.818 -25.915 1.00 90.81 281 SER A N 1
ATOM 2285 C CA . SER A 1 281 ? 8.848 -3.988 -25.386 1.00 90.81 281 SER A CA 1
ATOM 2286 C C . SER A 1 281 ? 9.652 -5.289 -25.476 1.00 90.81 281 SER A C 1
ATOM 2288 O O . SER A 1 281 ? 9.736 -6.021 -24.498 1.00 90.81 281 SER A O 1
ATOM 2290 N N . GLU A 1 282 ? 10.304 -5.535 -26.614 1.00 89.12 282 GLU A N 1
ATOM 2291 C CA . GLU A 1 282 ? 11.105 -6.744 -26.877 1.00 89.12 282 GLU A CA 1
ATOM 2292 C C . GLU A 1 282 ? 12.352 -6.857 -25.986 1.00 89.12 282 GLU A C 1
ATOM 2294 O O . GLU A 1 282 ? 12.867 -7.949 -25.757 1.00 89.12 282 GLU A O 1
ATOM 2299 N N . GLU A 1 283 ? 12.846 -5.725 -25.485 1.00 87.81 283 GLU A N 1
ATOM 2300 C CA . GLU A 1 283 ? 14.041 -5.654 -24.647 1.00 87.81 283 GLU A CA 1
ATOM 2301 C C . GLU A 1 283 ? 13.685 -5.766 -23.157 1.00 87.81 283 GLU A C 1
ATOM 2303 O O . GLU A 1 283 ? 14.575 -5.973 -22.333 1.00 87.81 283 GLU A O 1
ATOM 2308 N N . VAL A 1 284 ? 12.407 -5.633 -22.776 1.00 92.88 284 VAL A N 1
ATOM 2309 C CA . VAL A 1 284 ? 12.000 -5.643 -21.366 1.00 92.88 284 VAL A CA 1
ATOM 2310 C C . VAL A 1 284 ? 12.026 -7.055 -20.793 1.00 92.88 284 VAL A C 1
ATOM 2312 O O . VAL A 1 284 ? 11.356 -7.970 -21.271 1.00 92.88 284 VAL A O 1
ATOM 2315 N N . ARG A 1 285 ? 12.735 -7.190 -19.673 1.00 95.44 285 ARG A N 1
ATOM 2316 C CA . ARG A 1 285 ? 12.634 -8.315 -18.752 1.00 95.44 285 ARG A CA 1
ATOM 2317 C C . ARG A 1 285 ? 12.242 -7.784 -17.383 1.00 95.44 285 ARG A C 1
ATOM 2319 O O . ARG A 1 285 ? 13.061 -7.198 -16.671 1.00 95.44 285 ARG A O 1
ATOM 2326 N N . ALA A 1 286 ? 10.979 -7.993 -17.035 1.00 97.50 286 ALA A N 1
ATOM 2327 C CA . ALA A 1 286 ? 10.392 -7.495 -15.803 1.00 97.50 286 ALA A CA 1
ATOM 2328 C C . ALA A 1 286 ? 10.445 -8.548 -14.692 1.00 97.50 286 ALA A C 1
ATOM 2330 O O . ALA A 1 286 ? 10.298 -9.745 -14.950 1.00 97.50 286 ALA A O 1
ATOM 2331 N N . CYS A 1 287 ? 10.593 -8.110 -13.444 1.00 96.94 287 CYS A N 1
ATOM 2332 C CA . CYS A 1 287 ? 10.355 -8.950 -12.281 1.00 96.94 287 CYS A CA 1
ATOM 2333 C C . CYS A 1 287 ? 9.428 -8.292 -11.255 1.00 96.94 287 CYS A C 1
ATOM 2335 O O . CYS A 1 287 ? 9.417 -7.072 -11.095 1.00 96.94 287 CYS A O 1
ATOM 2337 N N . ILE A 1 288 ? 8.647 -9.118 -10.560 1.00 98.31 288 ILE A N 1
ATOM 2338 C CA . ILE A 1 288 ? 7.685 -8.714 -9.532 1.00 98.31 288 ILE A CA 1
ATOM 2339 C C . ILE A 1 288 ? 8.013 -9.472 -8.248 1.00 98.31 288 ILE A C 1
ATOM 2341 O O . ILE A 1 288 ? 8.198 -10.689 -8.277 1.00 98.31 288 ILE A O 1
ATOM 2345 N N . VAL A 1 289 ? 8.066 -8.771 -7.117 1.00 97.25 289 VAL A N 1
ATOM 2346 C CA . VAL A 1 289 ? 8.297 -9.370 -5.796 1.00 97.25 289 VAL A CA 1
ATOM 2347 C C . VAL A 1 289 ? 7.342 -8.783 -4.758 1.00 97.25 289 VAL A C 1
ATOM 2349 O O . VAL A 1 289 ? 7.092 -7.577 -4.748 1.00 97.25 289 VAL A O 1
ATOM 2352 N N . THR A 1 290 ? 6.825 -9.632 -3.865 1.00 96.88 290 THR A N 1
ATOM 2353 C CA . THR A 1 290 ? 5.984 -9.221 -2.729 1.00 96.88 290 THR A CA 1
ATOM 2354 C C . THR A 1 290 ? 6.652 -9.531 -1.396 1.00 96.88 290 THR A C 1
ATOM 2356 O O . THR A 1 290 ? 7.029 -10.676 -1.154 1.00 96.88 290 THR A O 1
ATOM 2359 N N . CYS A 1 291 ? 6.760 -8.534 -0.516 1.00 94.75 291 CYS A N 1
ATOM 2360 C CA . CYS A 1 291 ? 7.449 -8.645 0.772 1.00 94.75 291 CYS A CA 1
ATOM 2361 C C . CYS A 1 291 ? 6.580 -8.186 1.960 1.00 94.75 291 CYS A C 1
ATOM 2363 O O . CYS A 1 291 ? 5.693 -7.333 1.842 1.00 94.75 291 CYS A O 1
ATOM 2365 N N . GLY A 1 292 ? 6.897 -8.704 3.151 1.00 91.56 292 GLY A N 1
ATOM 2366 C CA . GLY A 1 292 ? 6.250 -8.340 4.413 1.00 91.56 292 GLY A CA 1
ATOM 2367 C C . GLY A 1 292 ? 4.900 -9.026 4.652 1.00 91.56 292 GLY A C 1
ATOM 2368 O O . GLY A 1 292 ? 4.590 -10.058 4.063 1.00 91.56 292 GLY A O 1
ATOM 2369 N N . GLY A 1 293 ? 4.100 -8.477 5.570 1.00 92.12 293 GLY A N 1
ATOM 2370 C CA . GLY A 1 293 ? 2.797 -9.050 5.933 1.00 92.12 293 GLY A CA 1
ATOM 2371 C C . GLY A 1 293 ? 1.724 -8.890 4.849 1.00 92.12 293 GLY A C 1
ATOM 2372 O O . GLY A 1 293 ? 1.776 -7.949 4.054 1.00 92.12 293 GLY A O 1
ATOM 2373 N N . LEU A 1 294 ? 0.726 -9.778 4.865 1.00 94.50 294 LEU A N 1
ATOM 2374 C CA . LEU A 1 294 ? -0.388 -9.783 3.910 1.00 94.50 294 LEU A CA 1
ATOM 2375 C C . LEU A 1 294 ? -1.245 -8.512 4.001 1.00 94.50 294 LEU A C 1
ATOM 2377 O O . LEU A 1 294 ? -1.269 -7.842 5.037 1.00 94.50 294 LEU A O 1
ATOM 2381 N N . CYS A 1 295 ? -1.899 -8.187 2.896 1.00 94.94 295 CYS A N 1
ATOM 2382 C CA . CYS A 1 295 ? -2.785 -7.048 2.701 1.00 94.94 295 CYS A CA 1
ATOM 2383 C C . CYS A 1 295 ? -3.787 -7.439 1.598 1.00 94.94 295 CYS A C 1
ATOM 2385 O O . CYS A 1 295 ? -3.344 -8.034 0.603 1.00 94.94 295 CYS A O 1
ATOM 2387 N N . PRO A 1 296 ? -5.085 -7.126 1.728 1.00 97.50 296 PRO A N 1
ATOM 2388 C CA . PRO A 1 296 ? -6.024 -7.282 0.625 1.00 97.50 296 PRO A CA 1
ATOM 2389 C C . PRO A 1 296 ? -5.550 -6.508 -0.616 1.00 97.50 296 PRO A C 1
ATOM 2391 O O . PRO A 1 296 ? -5.047 -5.394 -0.516 1.00 97.50 296 PRO A O 1
ATOM 2394 N N . GLY A 1 297 ? -5.670 -7.110 -1.801 1.00 96.88 297 GLY A N 1
ATOM 2395 C CA . GLY A 1 297 ? -5.319 -6.464 -3.076 1.00 96.88 297 GLY A CA 1
ATOM 2396 C C . GLY A 1 297 ? -3.913 -6.727 -3.620 1.00 96.88 297 GLY A C 1
ATOM 2397 O O . GLY A 1 297 ? -3.659 -6.407 -4.780 1.00 96.88 297 GLY A O 1
ATOM 2398 N N . ILE A 1 298 ? -3.014 -7.399 -2.881 1.00 97.88 298 ILE A N 1
ATOM 2399 C CA . ILE A 1 298 ? -1.678 -7.768 -3.409 1.00 97.88 298 ILE A CA 1
ATOM 2400 C C . ILE A 1 298 ? -1.793 -8.555 -4.725 1.00 97.88 298 ILE A C 1
ATOM 2402 O O . ILE A 1 298 ? -1.099 -8.254 -5.696 1.00 97.88 298 ILE A O 1
ATOM 2406 N N . ASN A 1 299 ? -2.685 -9.547 -4.776 1.00 98.00 299 ASN A N 1
ATOM 2407 C CA . ASN A 1 299 ? -2.912 -10.340 -5.984 1.00 98.00 299 ASN A CA 1
ATOM 2408 C C . ASN A 1 299 ? -3.472 -9.510 -7.143 1.00 98.00 299 ASN A C 1
ATOM 2410 O O . ASN A 1 299 ? -3.111 -9.756 -8.293 1.00 98.00 299 ASN A O 1
ATOM 2414 N N . THR A 1 300 ? -4.315 -8.517 -6.852 1.00 98.19 300 THR A N 1
ATOM 2415 C CA . THR A 1 300 ? -4.817 -7.574 -7.856 1.00 98.19 300 THR A CA 1
ATOM 2416 C C . THR A 1 300 ? -3.665 -6.753 -8.426 1.00 98.19 300 THR A C 1
ATOM 2418 O O . THR A 1 300 ? -3.513 -6.692 -9.639 1.00 98.19 300 THR A O 1
ATOM 2421 N N . VAL A 1 301 ? -2.775 -6.223 -7.581 1.00 98.38 301 VAL A N 1
ATOM 2422 C CA . VAL A 1 301 ? -1.574 -5.506 -8.040 1.00 98.38 301 VAL A CA 1
ATOM 2423 C C . VAL A 1 301 ? -0.690 -6.396 -8.923 1.00 98.38 301 VAL A C 1
ATOM 2425 O O . VAL A 1 301 ? -0.313 -5.973 -10.013 1.00 98.38 301 VAL A O 1
ATOM 2428 N N . ILE A 1 302 ? -0.386 -7.635 -8.506 1.00 98.44 302 ILE A N 1
ATOM 2429 C CA . ILE A 1 302 ? 0.414 -8.571 -9.321 1.00 98.44 302 ILE A CA 1
ATOM 2430 C C . ILE A 1 302 ? -0.246 -8.784 -10.688 1.00 98.44 302 ILE A C 1
ATOM 2432 O O . ILE A 1 302 ? 0.416 -8.655 -11.720 1.00 98.44 302 ILE A O 1
ATOM 2436 N N . ARG A 1 303 ? -1.548 -9.097 -10.700 1.00 98.25 303 ARG A N 1
ATOM 2437 C CA . ARG A 1 303 ? -2.308 -9.338 -11.929 1.00 98.25 303 ARG A CA 1
ATOM 2438 C C . ARG A 1 303 ? -2.236 -8.140 -12.866 1.00 98.25 303 ARG A C 1
ATOM 2440 O O . ARG A 1 303 ? -1.946 -8.316 -14.042 1.00 98.25 303 ARG A O 1
ATOM 2447 N N . GLU A 1 304 ? -2.484 -6.941 -12.355 1.00 98.25 304 GLU A N 1
ATOM 2448 C CA . GLU A 1 304 ? -2.576 -5.731 -13.171 1.00 98.25 304 GLU A CA 1
ATOM 2449 C C . GLU A 1 304 ? -1.215 -5.254 -13.687 1.00 98.25 304 GLU A C 1
ATOM 2451 O O . GLU A 1 304 ? -1.144 -4.699 -14.782 1.00 98.25 304 GLU A O 1
ATOM 2456 N N . ILE A 1 305 ? -0.113 -5.547 -12.985 1.00 98.62 305 ILE A N 1
ATOM 2457 C CA . ILE A 1 305 ? 1.236 -5.348 -13.538 1.00 98.62 305 ILE A CA 1
ATOM 2458 C C . ILE A 1 305 ? 1.467 -6.307 -14.707 1.00 98.62 305 ILE A C 1
ATOM 2460 O O . ILE A 1 305 ? 1.894 -5.874 -15.775 1.00 98.62 305 ILE A O 1
ATOM 2464 N N . VAL A 1 306 ? 1.166 -7.599 -14.533 1.00 98.56 306 VAL A N 1
ATOM 2465 C CA . VAL A 1 306 ? 1.371 -8.621 -15.577 1.00 98.56 306 VAL A CA 1
ATOM 2466 C C . VAL A 1 306 ? 0.505 -8.333 -16.803 1.00 98.56 306 VAL A C 1
ATOM 2468 O O . VAL A 1 306 ? 1.014 -8.288 -17.921 1.00 98.56 306 VAL A O 1
ATOM 2471 N N . CYS A 1 307 ? -0.790 -8.088 -16.601 1.00 97.69 307 CYS A N 1
ATOM 2472 C CA . CYS A 1 307 ? -1.720 -7.710 -17.661 1.00 97.69 307 CYS A CA 1
ATOM 2473 C C . CYS A 1 307 ? -1.319 -6.382 -18.309 1.00 97.69 307 CYS A C 1
ATOM 2475 O O . CYS A 1 307 ? -1.417 -6.249 -19.524 1.00 97.69 307 CYS A O 1
ATOM 2477 N N . GLY A 1 308 ? -0.838 -5.410 -17.531 1.00 96.94 308 GLY A N 1
ATOM 2478 C CA . GLY A 1 308 ? -0.393 -4.131 -18.062 1.00 96.94 308 GLY A CA 1
ATOM 2479 C C . GLY A 1 308 ? 0.845 -4.252 -18.943 1.00 96.94 308 GLY A C 1
ATOM 2480 O O . GLY A 1 308 ? 0.858 -3.741 -20.057 1.00 96.94 308 GLY A O 1
ATOM 2481 N N . LEU A 1 309 ? 1.866 -4.978 -18.492 1.00 98.00 309 LEU A N 1
ATOM 2482 C CA . LEU A 1 309 ? 3.058 -5.268 -19.291 1.00 98.00 309 LEU A CA 1
ATOM 2483 C C . LEU A 1 309 ? 2.697 -6.032 -20.574 1.00 98.00 309 LEU A C 1
ATOM 2485 O O . LEU A 1 309 ? 3.157 -5.671 -21.657 1.00 98.00 309 LEU A O 1
ATOM 2489 N N . ASN A 1 310 ? 1.828 -7.040 -20.476 1.00 97.31 310 ASN A N 1
ATOM 2490 C CA . ASN A 1 310 ? 1.480 -7.887 -21.610 1.00 97.31 310 ASN A CA 1
ATOM 2491 C C . ASN A 1 310 ? 0.514 -7.217 -22.598 1.00 97.31 310 ASN A C 1
ATOM 2493 O O . ASN A 1 310 ? 0.851 -7.030 -23.761 1.00 97.31 310 ASN A O 1
ATOM 2497 N N . TYR A 1 311 ? -0.669 -6.803 -22.150 1.00 95.00 311 TYR A N 1
ATOM 2498 C CA . TYR A 1 311 ? -1.719 -6.303 -23.039 1.00 95.00 311 TYR A CA 1
ATOM 2499 C C . TYR A 1 311 ? -1.475 -4.873 -23.528 1.00 95.00 311 TYR A C 1
ATOM 2501 O O . TYR A 1 311 ? -1.864 -4.544 -24.646 1.00 95.00 311 TYR A O 1
ATOM 2509 N N . MET A 1 312 ? -0.853 -4.009 -22.715 1.00 94.25 312 MET A N 1
ATOM 2510 C CA . MET A 1 312 ? -0.610 -2.613 -23.112 1.00 94.25 312 MET A CA 1
ATOM 2511 C C . MET A 1 312 ? 0.709 -2.436 -23.860 1.00 94.25 312 MET A C 1
ATOM 2513 O O . MET A 1 312 ? 0.799 -1.593 -24.751 1.00 94.25 312 MET A O 1
ATOM 2517 N N . TYR A 1 313 ? 1.731 -3.210 -23.489 1.00 95.06 313 TYR A N 1
ATOM 2518 C CA . TYR A 1 313 ? 3.082 -3.041 -24.013 1.00 95.06 313 TYR A CA 1
ATOM 2519 C C . TYR A 1 313 ? 3.602 -4.247 -24.799 1.00 95.06 313 TYR A C 1
ATOM 2521 O O . TYR A 1 313 ? 4.635 -4.101 -25.437 1.00 95.06 313 TYR A O 1
ATOM 2529 N N . GLY A 1 314 ? 2.916 -5.392 -24.836 1.00 94.94 314 GLY A N 1
ATOM 2530 C CA . GLY A 1 314 ? 3.362 -6.570 -25.594 1.00 94.94 314 GLY A CA 1
ATOM 2531 C C . GLY A 1 314 ? 4.568 -7.280 -24.976 1.00 94.94 314 GLY A C 1
ATOM 2532 O O . GLY A 1 314 ? 5.396 -7.821 -25.700 1.00 94.94 314 GLY A O 1
ATOM 2533 N N . ILE A 1 315 ? 4.726 -7.210 -23.651 1.00 96.81 315 ILE A N 1
ATOM 2534 C CA . ILE A 1 315 ? 5.863 -7.795 -22.931 1.00 96.81 315 ILE A CA 1
ATOM 2535 C C . ILE A 1 315 ? 5.471 -9.172 -22.389 1.00 96.81 315 ILE A C 1
ATOM 2537 O O . ILE A 1 315 ? 4.532 -9.297 -21.599 1.00 96.81 315 ILE A O 1
ATOM 2541 N N . ASP A 1 316 ? 6.232 -10.199 -22.769 1.00 94.38 316 ASP A N 1
ATOM 2542 C CA . ASP A 1 316 ? 5.997 -11.590 -22.350 1.00 94.38 316 ASP A CA 1
ATOM 2543 C C . ASP A 1 316 ? 6.993 -12.084 -21.285 1.00 94.38 316 ASP A C 1
ATOM 2545 O O . ASP A 1 316 ? 6.714 -13.033 -20.547 1.00 94.38 316 ASP A O 1
ATOM 2549 N N . ASN A 1 317 ? 8.164 -11.447 -21.172 1.00 96.94 317 ASN A N 1
ATOM 2550 C CA . ASN A 1 317 ? 9.230 -11.866 -20.260 1.00 96.94 317 ASN A CA 1
ATOM 2551 C C . ASN A 1 317 ? 9.051 -11.250 -18.863 1.00 96.94 317 ASN A C 1
ATOM 2553 O O . ASN A 1 317 ? 9.711 -10.272 -18.498 1.00 96.94 317 ASN A O 1
ATOM 2557 N N . ILE A 1 318 ? 8.125 -11.825 -18.092 1.00 98.25 318 ILE A N 1
ATOM 2558 C CA . ILE A 1 318 ? 7.752 -11.354 -16.756 1.00 98.25 318 ILE A CA 1
ATOM 2559 C C . ILE A 1 318 ? 7.997 -12.466 -15.733 1.00 98.25 318 ILE A C 1
ATOM 2561 O O . ILE A 1 318 ? 7.429 -13.554 -15.826 1.00 98.25 318 ILE A O 1
ATOM 2565 N N . LEU A 1 319 ? 8.829 -12.185 -14.732 1.00 97.25 319 LEU A N 1
ATOM 2566 C CA . LEU A 1 319 ? 9.199 -13.130 -13.680 1.00 97.25 319 LEU A CA 1
ATOM 2567 C C . LEU A 1 319 ? 8.584 -12.746 -12.332 1.00 97.25 319 LEU A C 1
ATOM 2569 O O . LEU A 1 319 ? 8.704 -11.614 -11.879 1.00 97.25 319 LEU A O 1
ATOM 2573 N N . GLY A 1 320 ? 7.986 -13.706 -11.643 1.00 97.50 320 GLY A N 1
ATOM 2574 C CA . GLY A 1 320 ? 7.642 -13.603 -10.230 1.00 97.50 320 GLY A CA 1
ATOM 2575 C C . GLY A 1 320 ? 8.784 -14.125 -9.366 1.00 97.50 320 GLY A C 1
ATOM 2576 O O . GLY A 1 320 ? 9.274 -15.226 -9.612 1.00 97.50 320 GLY A O 1
ATOM 2577 N N . ILE A 1 321 ? 9.209 -13.351 -8.369 1.00 96.12 321 ILE A N 1
ATOM 2578 C CA . ILE A 1 321 ? 10.177 -13.779 -7.353 1.00 96.12 321 ILE A CA 1
ATOM 2579 C C . ILE A 1 321 ? 9.414 -14.339 -6.153 1.00 96.12 321 ILE A C 1
ATOM 2581 O O . ILE A 1 321 ? 8.625 -13.621 -5.536 1.00 96.12 321 ILE A O 1
ATOM 2585 N N . GLU A 1 322 ? 9.655 -15.607 -5.820 1.00 95.00 322 GLU A N 1
ATOM 2586 C CA . GLU A 1 322 ? 8.886 -16.297 -4.782 1.00 95.00 322 GLU A CA 1
ATOM 2587 C C . GLU A 1 322 ? 9.459 -16.081 -3.376 1.00 95.00 322 GLU A C 1
ATOM 2589 O O . GLU A 1 322 ? 10.664 -16.186 -3.157 1.00 95.00 322 GLU A O 1
ATOM 2594 N N . GLY A 1 323 ? 8.598 -15.830 -2.387 1.00 93.12 323 GLY A N 1
ATOM 2595 C CA . GLY A 1 323 ? 9.012 -15.759 -0.980 1.00 93.12 323 GLY A CA 1
ATOM 2596 C C . GLY A 1 323 ? 9.772 -14.479 -0.612 1.00 93.12 323 GLY A C 1
ATOM 2597 O O . GLY A 1 323 ? 10.713 -14.522 0.182 1.00 93.12 323 GLY A O 1
ATOM 2598 N N . GLY A 1 324 ? 9.371 -13.337 -1.177 1.00 93.31 324 GLY A N 1
ATOM 2599 C CA . GLY A 1 324 ? 9.931 -12.019 -0.861 1.00 93.31 324 GLY A CA 1
ATOM 2600 C C . GLY A 1 324 ? 11.389 -11.842 -1.288 1.00 93.31 324 GLY A C 1
ATOM 2601 O O . GLY A 1 324 ? 11.857 -12.462 -2.242 1.00 93.31 324 GLY A O 1
ATOM 2602 N N . TYR A 1 325 ? 12.142 -10.991 -0.581 1.00 92.44 325 TYR A N 1
ATOM 2603 C CA . TYR A 1 325 ? 13.541 -10.709 -0.937 1.00 92.44 325 TYR A CA 1
ATOM 2604 C C . TYR A 1 325 ? 14.442 -11.950 -0.911 1.00 92.44 325 TYR A C 1
ATOM 2606 O O . TYR A 1 325 ? 15.411 -12.019 -1.665 1.00 92.44 325 TYR A O 1
ATOM 2614 N N . ARG A 1 326 ? 14.099 -12.961 -0.106 1.00 89.88 326 ARG A N 1
ATOM 2615 C CA . ARG A 1 326 ? 14.845 -14.224 -0.042 1.00 89.88 326 ARG A CA 1
ATOM 2616 C C . ARG A 1 326 ? 14.778 -15.017 -1.347 1.00 89.88 326 ARG A C 1
ATOM 2618 O O . ARG A 1 326 ? 15.722 -15.744 -1.642 1.00 89.88 326 ARG A O 1
ATOM 2625 N N . GLY A 1 327 ? 13.722 -14.837 -2.144 1.00 90.25 327 GLY A N 1
ATOM 2626 C CA . GLY A 1 327 ? 13.562 -15.486 -3.447 1.00 90.25 327 GLY A CA 1
ATOM 2627 C C . GLY A 1 327 ? 14.633 -15.117 -4.466 1.00 90.25 327 GLY A C 1
ATOM 2628 O O . GLY A 1 327 ? 14.959 -15.916 -5.347 1.00 90.25 327 GLY A O 1
ATOM 2629 N N . PHE A 1 328 ? 15.255 -13.941 -4.317 1.00 88.44 328 PHE A N 1
ATOM 2630 C CA . PHE A 1 328 ? 16.406 -13.580 -5.140 1.00 88.44 328 PHE A CA 1
ATOM 2631 C C . PHE A 1 328 ? 17.580 -14.539 -4.907 1.00 88.44 328 PHE A C 1
ATOM 2633 O O . PHE A 1 328 ? 18.304 -14.831 -5.850 1.00 88.44 328 PHE A O 1
ATOM 2640 N N . TYR A 1 329 ? 17.747 -15.098 -3.705 1.00 87.25 329 TYR A N 1
ATOM 2641 C CA . TYR A 1 329 ? 18.911 -15.928 -3.370 1.00 87.25 329 TYR A CA 1
ATOM 2642 C C . TYR A 1 329 ? 18.824 -17.348 -3.923 1.00 87.25 329 TYR A C 1
ATOM 2644 O O . TYR A 1 329 ? 19.853 -17.940 -4.237 1.00 87.25 329 TYR A O 1
ATOM 2652 N N . SER A 1 330 ? 17.620 -17.906 -4.046 1.00 71.44 330 SER A N 1
ATOM 2653 C CA . SER A 1 330 ? 17.423 -19.339 -4.293 1.00 71.44 330 SER A CA 1
ATOM 2654 C C . SER A 1 330 ? 17.062 -19.713 -5.736 1.00 71.44 330 SER A C 1
ATOM 2656 O O . SER A 1 330 ? 16.651 -20.837 -5.975 1.00 71.44 330 SER A O 1
ATOM 2658 N N . LYS A 1 331 ? 17.207 -18.820 -6.729 1.00 71.88 331 LYS A N 1
ATOM 2659 C CA . LYS A 1 331 ? 16.695 -19.041 -8.108 1.00 71.88 331 LYS A CA 1
ATOM 2660 C C . LYS A 1 331 ? 15.198 -19.411 -8.185 1.00 71.88 331 LYS A C 1
ATOM 2662 O O . LYS A 1 331 ? 14.724 -19.738 -9.269 1.00 71.88 331 LYS A O 1
ATOM 2667 N N . ASN A 1 332 ? 14.448 -19.252 -7.092 1.00 82.12 332 ASN A N 1
ATOM 2668 C CA . ASN A 1 332 ? 13.015 -19.528 -7.014 1.00 82.12 332 ASN A CA 1
ATOM 2669 C C . ASN A 1 332 ? 12.248 -18.436 -7.759 1.00 82.12 332 ASN A C 1
ATOM 2671 O O . ASN A 1 332 ? 12.020 -17.339 -7.239 1.00 82.12 332 ASN A O 1
ATOM 2675 N N . THR A 1 333 ? 11.933 -18.716 -9.019 1.00 90.81 333 THR A N 1
ATOM 2676 C CA . THR A 1 333 ? 11.185 -17.806 -9.879 1.00 90.81 333 THR A CA 1
ATOM 2677 C C . THR A 1 333 ? 10.173 -18.534 -10.726 1.00 90.81 333 THR A C 1
ATOM 2679 O O . THR A 1 333 ? 10.434 -19.628 -11.221 1.00 90.81 333 THR A O 1
ATOM 2682 N N . MET A 1 334 ? 9.063 -17.851 -10.967 1.00 94.19 334 MET A N 1
ATOM 2683 C CA . MET A 1 334 ? 7.945 -18.320 -11.767 1.00 94.19 334 MET A CA 1
ATOM 2684 C C . MET A 1 334 ? 7.756 -17.421 -12.987 1.00 94.19 334 MET A C 1
ATOM 2686 O O . MET A 1 334 ? 7.827 -16.199 -12.871 1.00 94.19 334 MET A O 1
ATOM 2690 N N . GLN A 1 335 ? 7.459 -18.005 -14.149 1.00 96.81 335 GLN A N 1
ATOM 2691 C CA . GLN A 1 335 ? 7.029 -17.220 -15.305 1.00 96.81 335 GLN A CA 1
ATOM 2692 C C . GLN A 1 335 ? 5.589 -16.738 -15.102 1.00 96.81 335 GLN A C 1
ATOM 2694 O O . GLN A 1 335 ? 4.682 -17.544 -14.884 1.00 96.81 335 GLN A O 1
ATOM 2699 N N . LEU A 1 336 ? 5.370 -15.431 -15.214 1.00 98.00 336 LEU A N 1
ATOM 2700 C CA . LEU A 1 336 ? 4.051 -14.824 -15.107 1.00 98.00 336 LEU A CA 1
ATOM 2701 C C . LEU A 1 336 ? 3.508 -14.506 -16.499 1.00 98.00 336 LEU A C 1
ATOM 2703 O O . LEU A 1 336 ? 4.155 -13.849 -17.307 1.00 98.00 336 LEU A O 1
ATOM 2707 N N . THR A 1 337 ? 2.291 -14.969 -16.765 1.00 97.88 337 THR A N 1
ATOM 2708 C CA . THR A 1 337 ? 1.533 -14.659 -17.983 1.00 97.88 337 THR A CA 1
ATOM 2709 C C . THR A 1 337 ? 0.111 -14.275 -17.590 1.00 97.88 337 THR A C 1
ATOM 2711 O O . THR A 1 337 ? -0.346 -14.710 -16.526 1.00 97.88 337 THR A O 1
ATOM 2714 N N . PRO A 1 338 ? -0.637 -13.533 -18.428 1.00 97.94 338 PRO A N 1
ATOM 2715 C CA . PRO A 1 338 ? -2.028 -13.199 -18.123 1.00 97.94 338 PRO A CA 1
ATOM 2716 C C . PRO A 1 338 ? -2.897 -14.425 -17.818 1.00 97.94 338 PRO A C 1
ATOM 2718 O O . PRO A 1 338 ? -3.776 -14.366 -16.964 1.00 97.94 338 PRO A O 1
ATOM 2721 N N . LYS A 1 339 ? -2.597 -15.569 -18.449 1.00 97.44 339 LYS A N 1
ATOM 2722 C CA . LYS A 1 339 ? -3.258 -16.850 -18.173 1.00 97.44 339 LYS A CA 1
ATOM 2723 C C . LYS A 1 339 ? -2.984 -17.355 -16.752 1.00 97.44 339 LYS A C 1
ATOM 2725 O O . LYS A 1 339 ? -3.907 -17.810 -16.088 1.00 97.44 339 LYS A O 1
ATOM 2730 N N . VAL A 1 340 ? -1.737 -17.264 -16.283 1.00 97.31 340 VAL A N 1
ATOM 2731 C CA . VAL A 1 340 ? -1.341 -17.686 -14.925 1.00 97.31 340 VAL A CA 1
ATOM 2732 C C . VAL A 1 340 ? -1.988 -16.797 -13.857 1.00 97.31 340 VAL A C 1
ATOM 2734 O O . VAL A 1 340 ? -2.417 -17.300 -12.823 1.00 97.31 340 VAL A O 1
ATOM 2737 N N . VAL A 1 341 ? -2.114 -15.491 -14.114 1.00 97.44 341 VAL A N 1
ATOM 2738 C CA . VAL A 1 341 ? -2.647 -14.521 -13.137 1.00 97.44 341 VAL A CA 1
ATOM 2739 C C . VAL A 1 341 ? -4.144 -14.219 -13.289 1.00 97.44 341 VAL A C 1
ATOM 2741 O O . VAL A 1 341 ? -4.664 -13.356 -12.583 1.00 97.44 341 VAL A O 1
ATOM 2744 N N . ASN A 1 342 ? -4.862 -14.895 -14.190 1.00 95.69 342 ASN A N 1
ATOM 2745 C CA . ASN A 1 342 ? -6.211 -14.484 -14.594 1.00 95.69 342 ASN A CA 1
ATOM 2746 C C . ASN A 1 342 ? -7.170 -14.290 -13.405 1.00 95.69 342 ASN A C 1
ATOM 2748 O O . ASN A 1 342 ? -7.830 -13.256 -13.304 1.00 95.69 342 ASN A O 1
ATOM 2752 N N . ASP A 1 343 ? -7.174 -15.239 -12.468 1.00 96.50 343 ASP A N 1
ATOM 2753 C CA . ASP A 1 343 ? -8.142 -15.309 -11.368 1.00 96.50 343 ASP A CA 1
ATOM 2754 C C . ASP A 1 343 ? -7.541 -15.053 -9.980 1.00 96.50 343 ASP A C 1
ATOM 2756 O O . ASP A 1 343 ? -8.246 -15.162 -8.977 1.00 96.50 343 ASP A O 1
ATOM 2760 N N . ILE A 1 344 ? -6.257 -14.683 -9.882 1.00 97.31 344 ILE A N 1
ATOM 2761 C CA . ILE A 1 344 ? -5.609 -14.522 -8.567 1.00 97.31 344 ILE A CA 1
ATOM 2762 C C . ILE A 1 344 ? -6.202 -13.358 -7.760 1.00 97.31 344 ILE A C 1
ATOM 2764 O O . ILE A 1 344 ? -6.237 -13.432 -6.539 1.00 97.31 344 ILE A O 1
ATOM 2768 N N . HIS A 1 345 ? -6.734 -12.326 -8.427 1.00 96.25 345 HIS A N 1
ATOM 2769 C CA . HIS A 1 345 ? -7.405 -11.175 -7.803 1.00 96.25 345 HIS A CA 1
ATOM 2770 C C . HIS A 1 345 ? -8.654 -11.561 -6.985 1.00 96.25 345 HIS A C 1
ATOM 2772 O O . HIS A 1 345 ? -9.048 -10.833 -6.081 1.00 96.25 345 HIS A O 1
ATOM 2778 N N . LYS A 1 346 ? -9.261 -12.726 -7.263 1.00 95.94 346 LYS A N 1
ATOM 2779 C CA . LYS A 1 346 ? -10.412 -13.261 -6.512 1.00 95.94 346 LYS A CA 1
ATOM 2780 C C . LYS A 1 346 ? -10.010 -13.895 -5.177 1.00 95.94 346 LYS A C 1
ATOM 2782 O O . LYS A 1 346 ? -10.873 -14.305 -4.408 1.00 95.94 346 LYS A O 1
ATOM 2787 N N . ARG A 1 347 ? -8.708 -14.041 -4.921 1.00 95.56 347 ARG A N 1
ATOM 2788 C CA . ARG A 1 347 ? -8.150 -14.684 -3.729 1.00 95.56 347 ARG A CA 1
ATOM 2789 C C . ARG A 1 347 ? -7.413 -13.645 -2.897 1.00 95.56 347 ARG A C 1
ATOM 2791 O O . ARG A 1 347 ? -6.700 -12.804 -3.445 1.00 95.56 347 ARG A O 1
ATOM 2798 N N . GLY A 1 348 ? -7.527 -13.744 -1.578 1.00 94.50 348 GLY A N 1
ATOM 2799 C CA . GLY A 1 348 ? -6.659 -12.990 -0.682 1.00 94.50 348 GLY A CA 1
ATOM 2800 C C . GLY A 1 348 ? -5.245 -13.571 -0.596 1.00 94.50 348 GLY A C 1
ATOM 2801 O O . GLY A 1 348 ? -4.900 -14.552 -1.263 1.00 94.50 348 GLY A O 1
ATOM 2802 N N . GLY A 1 349 ? -4.399 -12.939 0.216 1.00 95.62 349 GLY A N 1
ATOM 2803 C CA . GLY A 1 349 ? -2.989 -13.305 0.341 1.00 95.62 349 GLY A CA 1
ATOM 2804 C C . GLY A 1 349 ? -2.135 -12.876 -0.860 1.00 95.62 349 GLY A C 1
ATOM 2805 O O . GLY A 1 349 ? -2.407 -11.861 -1.499 1.00 95.62 349 GLY A O 1
ATOM 2806 N N . THR A 1 350 ? -1.067 -13.626 -1.145 1.00 96.12 350 THR A N 1
ATOM 2807 C CA . THR A 1 350 ? -0.168 -13.369 -2.283 1.00 96.12 350 THR A CA 1
ATOM 2808 C C . THR A 1 350 ? 0.172 -14.656 -3.028 1.00 96.12 350 THR A C 1
ATOM 2810 O O . THR A 1 350 ? 0.589 -15.648 -2.432 1.00 96.12 350 THR A O 1
ATOM 2813 N N . PHE A 1 351 ? 0.017 -14.620 -4.348 1.00 95.25 351 PHE A N 1
ATOM 2814 C CA . PHE A 1 351 ? 0.334 -15.707 -5.267 1.00 95.25 351 PHE A CA 1
ATOM 2815 C C . PHE A 1 351 ? 1.836 -16.033 -5.306 1.00 95.25 351 PHE A C 1
ATOM 2817 O O . PHE A 1 351 ? 2.202 -17.186 -5.495 1.00 95.25 351 PHE A O 1
ATOM 2824 N N . LEU A 1 352 ? 2.700 -15.040 -5.065 1.00 95.50 352 LEU A N 1
ATOM 2825 C CA . LEU A 1 352 ? 4.162 -15.192 -5.083 1.00 95.50 352 LEU A CA 1
ATOM 2826 C C . LEU A 1 352 ? 4.751 -15.611 -3.729 1.00 95.50 352 LEU A C 1
ATOM 2828 O O . LEU A 1 352 ? 5.969 -15.671 -3.582 1.00 95.50 352 LEU A O 1
ATOM 2832 N N . GLN A 1 353 ? 3.915 -15.873 -2.718 1.00 94.81 353 GLN A N 1
ATOM 2833 C CA . GLN A 1 353 ? 4.347 -15.986 -1.320 1.00 94.81 353 GLN A CA 1
ATOM 2834 C C . GLN A 1 353 ? 5.068 -14.707 -0.833 1.00 94.81 353 GLN A C 1
ATOM 2836 O O . GLN A 1 353 ? 5.312 -13.756 -1.573 1.00 94.81 353 GLN A O 1
ATOM 2841 N N . THR A 1 354 ? 5.369 -14.620 0.458 1.00 94.00 354 THR A N 1
ATOM 2842 C CA . THR A 1 354 ? 6.047 -13.447 1.027 1.00 94.00 354 THR A CA 1
ATOM 2843 C C . THR A 1 354 ? 6.906 -13.855 2.211 1.00 94.00 354 THR A C 1
ATOM 2845 O O . THR A 1 354 ? 6.644 -14.865 2.862 1.00 94.00 354 THR A O 1
ATOM 2848 N N . SER A 1 355 ? 7.924 -13.055 2.512 1.00 91.25 355 SER A N 1
ATOM 2849 C CA . SER A 1 355 ? 8.744 -13.199 3.710 1.00 91.25 355 SER A CA 1
ATOM 2850 C C . SER A 1 355 ? 8.924 -11.856 4.411 1.00 91.25 355 SER A C 1
ATOM 2852 O O . SER A 1 355 ? 8.898 -10.790 3.788 1.00 91.25 355 SER A O 1
ATOM 2854 N N . ARG A 1 356 ? 9.161 -11.912 5.722 1.00 87.19 356 ARG A N 1
ATOM 2855 C CA . ARG A 1 356 ? 9.703 -10.792 6.501 1.00 87.19 356 ARG A CA 1
ATOM 2856 C C . ARG A 1 356 ? 11.234 -10.845 6.481 1.00 87.19 356 ARG A C 1
ATOM 2858 O O . ARG A 1 356 ? 11.809 -11.932 6.510 1.00 87.19 356 ARG A O 1
ATOM 2865 N N . GLY A 1 357 ? 11.877 -9.679 6.445 1.00 81.50 357 GLY A N 1
ATOM 2866 C CA . GLY A 1 357 ? 13.334 -9.549 6.486 1.00 81.50 357 GLY A CA 1
ATOM 2867 C C . GLY A 1 357 ? 14.070 -10.162 5.292 1.00 81.50 357 GLY A C 1
ATOM 2868 O O . GLY A 1 357 ? 13.521 -10.321 4.200 1.00 81.50 357 GLY A O 1
ATOM 2869 N N . GLY A 1 358 ? 15.342 -10.498 5.523 1.00 76.44 358 GLY A N 1
ATOM 2870 C CA . GLY A 1 358 ? 16.193 -11.165 4.539 1.00 76.44 358 GLY A CA 1
ATOM 2871 C C . GLY A 1 358 ? 16.592 -10.279 3.362 1.00 76.44 358 GLY A C 1
ATOM 2872 O O . GLY A 1 358 ? 16.749 -10.806 2.270 1.00 76.44 358 GLY A O 1
ATOM 2873 N N . HIS A 1 359 ? 16.725 -8.965 3.559 1.00 85.12 359 HIS A N 1
ATOM 2874 C CA . HIS A 1 359 ? 17.210 -8.032 2.541 1.00 85.12 359 HIS A CA 1
ATOM 2875 C C . HIS A 1 359 ? 18.745 -7.982 2.531 1.00 85.12 359 HIS A C 1
ATOM 2877 O O . HIS A 1 359 ? 19.361 -7.660 3.542 1.00 85.12 359 HIS A O 1
ATOM 2883 N N . ASP A 1 360 ? 19.344 -8.263 1.379 1.00 90.62 360 ASP A N 1
ATOM 2884 C CA . ASP A 1 360 ? 20.774 -8.146 1.099 1.00 90.62 360 ASP A CA 1
ATOM 2885 C C . ASP A 1 360 ? 20.901 -7.456 -0.260 1.00 90.62 360 ASP A C 1
ATOM 2887 O O . ASP A 1 360 ? 20.661 -8.057 -1.312 1.00 90.62 360 ASP A O 1
ATOM 2891 N N . THR A 1 361 ? 21.199 -6.156 -0.229 1.00 88.69 361 THR A N 1
ATOM 2892 C CA . THR A 1 361 ? 21.170 -5.300 -1.419 1.00 88.69 361 THR A CA 1
ATOM 2893 C C . THR A 1 361 ? 22.083 -5.829 -2.521 1.00 88.69 361 THR A C 1
ATOM 2895 O O . THR A 1 361 ? 21.670 -5.862 -3.677 1.00 88.69 361 THR A O 1
ATOM 2898 N N . ASN A 1 362 ? 23.285 -6.296 -2.172 1.00 87.38 362 ASN A N 1
ATOM 2899 C CA . ASN A 1 362 ? 24.267 -6.750 -3.155 1.00 87.38 362 ASN A CA 1
ATOM 2900 C C . ASN A 1 362 ? 23.795 -8.031 -3.843 1.00 87.38 362 ASN A C 1
ATOM 2902 O O . ASN A 1 362 ? 23.720 -8.069 -5.065 1.00 87.38 362 ASN A O 1
ATOM 2906 N N . LYS A 1 363 ? 23.352 -9.036 -3.075 1.00 88.94 363 LYS A N 1
ATOM 2907 C CA . LYS A 1 363 ? 22.851 -10.296 -3.653 1.00 88.94 363 LYS A CA 1
ATOM 2908 C C . LYS A 1 363 ? 21.623 -10.105 -4.541 1.00 88.94 363 LYS A C 1
ATOM 2910 O O . LYS A 1 363 ? 21.463 -10.823 -5.531 1.00 88.94 363 LYS A O 1
ATOM 2915 N N . ILE A 1 364 ? 20.736 -9.178 -4.169 1.00 91.00 364 ILE A N 1
ATOM 2916 C CA . ILE A 1 364 ? 19.548 -8.845 -4.964 1.00 91.00 364 ILE A CA 1
ATOM 2917 C C . ILE A 1 364 ? 19.971 -8.184 -6.279 1.00 91.00 364 ILE A C 1
ATOM 2919 O O . ILE A 1 364 ? 19.522 -8.609 -7.341 1.00 91.00 364 ILE A O 1
ATOM 2923 N N . VAL A 1 365 ? 20.856 -7.186 -6.217 1.00 88.94 365 VAL A N 1
ATOM 2924 C CA . VAL A 1 365 ? 21.379 -6.482 -7.398 1.00 88.94 365 VAL A CA 1
ATOM 2925 C C . VAL A 1 365 ? 22.137 -7.433 -8.326 1.00 88.94 365 VAL A C 1
ATOM 2927 O O . VAL A 1 365 ? 21.878 -7.429 -9.528 1.00 88.94 365 VAL A O 1
ATOM 2930 N N . ASP A 1 366 ? 22.985 -8.307 -7.785 1.00 86.12 366 ASP A N 1
ATOM 2931 C CA . ASP A 1 366 ? 23.704 -9.320 -8.562 1.00 86.12 366 ASP A CA 1
ATOM 2932 C C . ASP A 1 366 ? 22.725 -10.252 -9.290 1.00 86.12 366 ASP A C 1
ATOM 2934 O O . ASP A 1 366 ? 22.885 -10.510 -10.478 1.00 86.12 366 ASP A O 1
ATOM 2938 N N . ASN A 1 367 ? 21.641 -10.681 -8.631 1.00 89.88 367 ASN A N 1
ATOM 2939 C CA . ASN A 1 367 ? 20.606 -11.495 -9.274 1.00 89.88 367 ASN A CA 1
ATOM 2940 C C . ASN A 1 367 ? 19.809 -10.745 -10.345 1.00 89.88 367 ASN A C 1
ATOM 2942 O O . ASN A 1 367 ? 19.404 -11.356 -11.334 1.00 89.88 367 ASN A O 1
ATOM 2946 N N . ILE A 1 368 ? 19.551 -9.450 -10.147 1.00 88.56 368 ILE A N 1
ATOM 2947 C CA . ILE A 1 368 ? 18.914 -8.598 -11.158 1.00 88.56 368 ILE A CA 1
ATOM 2948 C C . ILE A 1 368 ? 19.800 -8.559 -12.410 1.00 88.56 368 ILE A C 1
ATOM 2950 O O . ILE A 1 368 ? 19.307 -8.814 -13.511 1.00 88.56 368 ILE A O 1
ATOM 2954 N N . HIS A 1 369 ? 21.107 -8.342 -12.241 1.00 84.31 369 HIS A N 1
ATOM 2955 C CA . HIS A 1 369 ? 22.071 -8.311 -13.342 1.00 84.31 369 HIS A CA 1
ATOM 2956 C C . HIS A 1 369 ? 22.278 -9.675 -14.007 1.00 84.31 369 HIS A C 1
ATOM 2958 O O . HIS A 1 369 ? 22.173 -9.774 -15.227 1.00 84.31 369 HIS A O 1
ATOM 2964 N N . ASP A 1 370 ? 22.512 -10.737 -13.233 1.00 85.00 370 ASP A N 1
ATOM 2965 C CA . ASP A 1 370 ? 22.742 -12.096 -13.744 1.00 8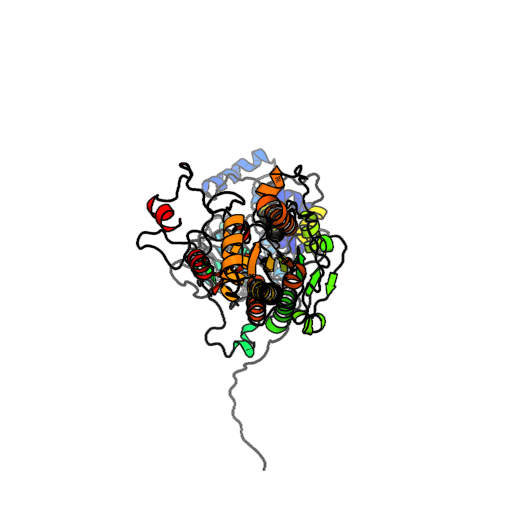5.00 370 ASP A CA 1
ATOM 2966 C C . ASP A 1 370 ? 21.559 -12.607 -14.573 1.00 85.00 370 ASP A C 1
ATOM 2968 O O . ASP A 1 370 ? 21.722 -13.401 -15.501 1.00 85.00 370 ASP A O 1
ATOM 2972 N N . ARG A 1 371 ? 20.350 -12.140 -14.252 1.00 86.81 371 ARG A N 1
ATOM 2973 C CA . ARG A 1 371 ? 19.133 -12.465 -14.994 1.00 86.81 371 ARG A CA 1
ATOM 2974 C C . ARG A 1 371 ? 18.820 -11.446 -16.082 1.00 86.81 371 ARG A C 1
ATOM 2976 O O . ARG A 1 371 ? 17.835 -11.640 -16.773 1.00 86.81 371 ARG A O 1
ATOM 2983 N N . GLY A 1 372 ? 19.589 -10.381 -16.277 1.00 85.94 372 GLY A N 1
ATOM 2984 C CA . GLY A 1 372 ? 19.278 -9.372 -17.293 1.00 85.94 372 GLY A CA 1
ATOM 2985 C C . GLY A 1 372 ? 17.942 -8.661 -17.060 1.00 85.94 372 GLY A C 1
ATOM 2986 O O . GLY A 1 372 ? 17.270 -8.305 -18.022 1.00 85.94 372 GLY A O 1
ATOM 2987 N N . ILE A 1 373 ? 17.510 -8.531 -15.802 1.00 91.12 373 ILE A N 1
ATOM 2988 C CA . ILE A 1 373 ? 16.261 -7.855 -15.443 1.00 91.12 373 ILE A CA 1
ATOM 2989 C C . ILE A 1 373 ? 16.481 -6.346 -15.561 1.00 91.12 373 ILE A C 1
ATOM 2991 O O . ILE A 1 373 ? 17.413 -5.806 -14.969 1.00 91.12 373 ILE A O 1
ATOM 2995 N N . ASN A 1 374 ? 15.602 -5.663 -16.291 1.00 90.50 374 ASN A N 1
ATOM 2996 C CA . ASN A 1 374 ? 15.657 -4.211 -16.483 1.00 90.50 374 ASN A CA 1
ATOM 2997 C C . ASN A 1 374 ? 14.417 -3.472 -15.963 1.00 90.50 374 ASN A C 1
ATOM 2999 O O . ASN A 1 374 ? 14.401 -2.243 -15.957 1.00 90.50 374 ASN A O 1
ATOM 3003 N N . GLN A 1 375 ? 13.413 -4.186 -15.448 1.00 95.38 375 GLN A N 1
ATOM 3004 C CA . GLN A 1 375 ? 12.310 -3.592 -14.692 1.00 95.38 375 GLN A CA 1
ATOM 3005 C C . GLN A 1 375 ? 12.022 -4.409 -13.436 1.00 95.38 375 GLN A C 1
ATOM 3007 O O . GLN A 1 375 ? 11.874 -5.626 -13.502 1.00 95.38 375 GLN A O 1
ATOM 3012 N N . VAL A 1 376 ? 11.941 -3.745 -12.287 1.00 96.69 376 VAL A N 1
ATOM 3013 C CA . VAL A 1 376 ? 11.746 -4.373 -10.977 1.00 96.69 376 VAL A CA 1
ATOM 3014 C C . VAL A 1 376 ? 10.573 -3.698 -10.276 1.00 96.69 376 VAL A C 1
ATOM 3016 O O . VAL A 1 376 ? 10.630 -2.506 -9.973 1.00 96.69 376 VAL A O 1
ATOM 3019 N N . TYR A 1 377 ? 9.531 -4.473 -9.986 1.00 98.31 377 TYR A N 1
ATOM 3020 C CA . TYR A 1 377 ? 8.337 -4.040 -9.264 1.00 98.31 377 TYR A CA 1
ATOM 3021 C C . TYR A 1 377 ? 8.339 -4.634 -7.855 1.00 98.31 377 TYR A C 1
ATOM 3023 O O . TYR A 1 377 ? 8.227 -5.849 -7.678 1.00 98.31 377 TYR A O 1
ATOM 3031 N N . ILE A 1 378 ? 8.475 -3.775 -6.846 1.00 97.75 378 ILE A N 1
ATOM 3032 C CA . ILE A 1 378 ? 8.652 -4.181 -5.449 1.00 97.75 378 ILE A CA 1
ATOM 3033 C C . ILE A 1 378 ? 7.418 -3.790 -4.638 1.00 97.75 378 ILE A C 1
ATOM 3035 O O . ILE A 1 378 ? 7.226 -2.623 -4.296 1.00 97.75 378 ILE A O 1
ATOM 3039 N N . ILE A 1 379 ? 6.601 -4.780 -4.288 1.00 97.88 379 ILE A N 1
ATOM 3040 C CA . ILE A 1 379 ? 5.362 -4.604 -3.528 1.00 97.88 379 ILE A CA 1
ATOM 3041 C C . ILE A 1 379 ? 5.639 -4.889 -2.052 1.00 97.88 379 ILE A C 1
ATOM 3043 O O . ILE A 1 379 ? 5.962 -6.016 -1.672 1.00 97.88 379 ILE A O 1
ATOM 3047 N N . GLY A 1 380 ? 5.488 -3.892 -1.184 1.00 94.62 380 GLY A N 1
ATOM 3048 C CA . GLY A 1 380 ? 5.718 -4.094 0.246 1.00 94.62 380 GLY A CA 1
ATOM 3049 C C . GLY A 1 380 ? 5.581 -2.835 1.094 1.00 94.62 380 GLY A C 1
ATOM 3050 O O . GLY A 1 380 ? 5.432 -1.737 0.565 1.00 94.62 380 GLY A O 1
ATOM 3051 N N . GLY A 1 381 ? 5.599 -3.013 2.417 1.00 91.06 381 GLY A N 1
ATOM 3052 C CA . GLY A 1 381 ? 5.486 -1.911 3.387 1.00 91.06 381 GLY A CA 1
ATOM 3053 C C . GLY A 1 381 ? 6.787 -1.122 3.555 1.00 91.06 381 GLY A C 1
ATOM 3054 O O . GLY A 1 381 ? 7.733 -1.331 2.798 1.00 91.06 381 GLY A O 1
ATOM 3055 N N . ASP A 1 382 ? 6.864 -0.270 4.579 1.00 88.12 382 ASP A N 1
ATOM 3056 C CA . ASP A 1 382 ? 7.992 0.650 4.819 1.00 88.12 382 ASP A CA 1
ATOM 3057 C C . ASP A 1 382 ? 9.379 -0.021 4.729 1.00 88.12 382 ASP A C 1
ATOM 3059 O O . ASP A 1 382 ? 10.190 0.331 3.874 1.00 88.12 382 ASP A O 1
ATOM 3063 N N . GLY A 1 383 ? 9.629 -1.086 5.502 1.00 88.12 383 GLY A N 1
ATOM 3064 C CA . GLY A 1 383 ? 10.908 -1.811 5.439 1.00 88.12 383 GLY A CA 1
ATOM 3065 C C . GLY A 1 383 ? 11.236 -2.376 4.047 1.00 88.12 383 GLY A C 1
ATOM 3066 O O . GLY A 1 383 ? 12.399 -2.472 3.658 1.00 88.12 383 GLY A O 1
ATOM 3067 N N . THR A 1 384 ? 10.214 -2.702 3.248 1.00 92.81 384 THR A N 1
ATOM 3068 C CA . THR A 1 384 ? 10.415 -3.117 1.854 1.00 92.81 384 THR A CA 1
ATOM 3069 C C . THR A 1 384 ? 10.783 -1.931 0.969 1.00 92.81 384 THR A C 1
ATOM 3071 O O . THR A 1 384 ? 11.706 -2.067 0.169 1.00 92.81 384 THR A O 1
ATOM 3074 N N . GLN A 1 385 ? 10.117 -0.784 1.130 1.00 92.56 385 GLN A N 1
ATOM 3075 C CA . GLN A 1 385 ? 10.410 0.442 0.381 1.00 92.56 385 GLN A CA 1
ATOM 3076 C C . GLN A 1 385 ? 11.805 0.991 0.709 1.00 92.56 385 GLN A C 1
ATOM 3078 O O . GLN A 1 385 ? 12.535 1.377 -0.201 1.00 92.56 385 GLN A O 1
ATOM 3083 N N . LYS A 1 386 ? 12.251 0.903 1.969 1.00 91.12 386 LYS A N 1
ATOM 3084 C CA . LYS A 1 386 ? 13.647 1.171 2.361 1.00 91.12 386 LYS A CA 1
ATOM 3085 C C . LYS A 1 386 ? 14.629 0.275 1.597 1.00 91.12 386 LYS A C 1
ATOM 3087 O O . LYS A 1 386 ? 15.616 0.760 1.046 1.00 91.12 386 LYS A O 1
ATOM 3092 N N . GLY A 1 387 ? 14.317 -1.018 1.484 1.00 90.69 387 GLY A N 1
ATOM 3093 C CA . GLY A 1 387 ? 15.081 -1.952 0.653 1.00 90.69 387 GLY A CA 1
ATOM 3094 C C . GLY A 1 387 ? 15.064 -1.591 -0.839 1.00 90.69 387 GLY A C 1
ATOM 3095 O O . GLY A 1 387 ? 16.101 -1.646 -1.497 1.00 90.69 387 GLY A O 1
ATOM 3096 N N . ALA A 1 388 ? 13.919 -1.156 -1.372 1.00 92.25 388 ALA A N 1
ATOM 3097 C CA . ALA A 1 388 ? 13.787 -0.709 -2.758 1.00 92.25 388 ALA A CA 1
ATOM 3098 C C . ALA A 1 388 ? 14.634 0.544 -3.036 1.00 92.25 388 ALA A C 1
ATOM 3100 O O . ALA A 1 388 ? 15.318 0.608 -4.057 1.00 92.25 388 ALA A O 1
ATOM 3101 N N . ALA A 1 389 ? 14.656 1.505 -2.107 1.00 90.94 389 ALA A N 1
ATOM 3102 C CA . ALA A 1 389 ? 15.512 2.685 -2.182 1.00 90.94 389 ALA A CA 1
ATOM 3103 C C . ALA A 1 389 ? 17.004 2.316 -2.162 1.00 90.94 389 ALA A C 1
ATOM 3105 O O . ALA A 1 389 ? 17.783 2.887 -2.927 1.00 90.94 389 ALA A O 1
ATOM 3106 N N . ALA A 1 390 ? 17.404 1.343 -1.336 1.00 89.81 390 ALA A N 1
ATOM 3107 C CA . ALA A 1 390 ? 18.778 0.842 -1.296 1.00 89.81 390 ALA A CA 1
ATOM 3108 C C . ALA A 1 390 ? 19.181 0.168 -2.620 1.00 89.81 390 ALA A C 1
ATOM 3110 O O . ALA A 1 390 ? 20.232 0.492 -3.175 1.00 89.81 390 ALA A O 1
ATOM 3111 N N . ILE A 1 391 ? 18.318 -0.698 -3.167 1.00 89.12 391 ILE A N 1
ATOM 3112 C CA . ILE A 1 391 ? 18.512 -1.343 -4.478 1.00 89.12 391 ILE A CA 1
ATOM 3113 C C . ILE A 1 391 ? 18.645 -0.286 -5.577 1.00 89.12 391 ILE A C 1
ATOM 3115 O O . ILE A 1 391 ? 19.614 -0.302 -6.334 1.00 89.12 391 ILE A O 1
ATOM 3119 N N . TYR A 1 392 ? 17.717 0.674 -5.628 1.00 88.38 392 TYR A N 1
ATOM 3120 C CA . TYR A 1 392 ? 17.762 1.791 -6.570 1.00 88.38 392 TYR A CA 1
ATOM 3121 C C . TYR A 1 392 ? 19.076 2.577 -6.458 1.00 88.38 392 TYR A C 1
ATOM 3123 O O . TYR A 1 392 ? 19.720 2.844 -7.470 1.00 88.38 392 TYR A O 1
ATOM 3131 N N . LYS A 1 393 ? 19.512 2.911 -5.238 1.00 84.12 393 LYS A N 1
ATOM 3132 C CA . LYS A 1 393 ? 20.749 3.666 -5.003 1.00 84.12 393 LYS A CA 1
ATOM 3133 C C . LYS A 1 393 ? 21.976 2.925 -5.526 1.00 84.12 393 LYS A C 1
ATOM 3135 O O . LYS A 1 393 ? 22.820 3.553 -6.163 1.00 84.12 393 LYS A O 1
ATOM 3140 N N . VAL A 1 394 ? 22.081 1.617 -5.286 1.00 80.31 394 VAL A N 1
ATOM 3141 C CA . VAL A 1 394 ? 23.191 0.797 -5.796 1.00 80.31 394 VAL A CA 1
ATOM 3142 C C . VAL A 1 394 ? 23.147 0.702 -7.321 1.00 80.31 394 VAL A C 1
ATOM 3144 O O . VAL A 1 394 ? 24.146 1.022 -7.959 1.00 80.31 394 VAL A O 1
ATOM 3147 N N . LEU A 1 395 ? 21.997 0.372 -7.917 1.00 77.25 395 LEU A N 1
ATOM 3148 C CA . LEU A 1 395 ? 21.841 0.288 -9.377 1.00 77.25 395 LEU A CA 1
ATOM 3149 C C . LEU A 1 395 ? 22.169 1.621 -10.067 1.00 77.25 395 LEU A C 1
ATOM 3151 O O . LEU A 1 395 ? 22.890 1.660 -11.062 1.00 77.25 395 LEU A O 1
ATOM 3155 N N . ASN A 1 396 ? 21.710 2.738 -9.500 1.00 70.19 396 ASN A N 1
ATOM 3156 C CA . ASN A 1 396 ? 22.006 4.066 -10.026 1.00 70.19 396 ASN A CA 1
ATOM 3157 C C . ASN A 1 396 ? 23.486 4.446 -9.849 1.00 70.19 396 ASN A C 1
ATOM 3159 O O . ASN A 1 396 ? 24.064 5.103 -10.712 1.00 70.19 396 ASN A O 1
ATOM 3163 N N . SER A 1 397 ? 24.118 4.013 -8.754 1.00 62.97 397 SER A N 1
ATOM 3164 C CA . SER A 1 397 ? 25.548 4.245 -8.514 1.00 62.97 397 SER A CA 1
ATOM 3165 C C . SER A 1 397 ? 26.414 3.430 -9.469 1.00 62.97 397 SER A C 1
ATOM 3167 O O . SER A 1 397 ? 27.408 3.948 -9.956 1.00 62.97 397 SER A O 1
ATOM 3169 N N . ILE A 1 398 ? 26.024 2.194 -9.793 1.00 59.78 398 ILE A N 1
ATOM 3170 C CA . ILE A 1 398 ? 26.678 1.368 -10.817 1.00 59.78 398 ILE A CA 1
ATOM 3171 C C . ILE A 1 398 ? 26.586 2.057 -12.182 1.00 59.78 398 ILE A C 1
ATOM 3173 O O . ILE A 1 398 ? 27.604 2.207 -12.852 1.00 59.78 398 ILE A O 1
ATOM 3177 N N . ASN A 1 399 ? 25.413 2.579 -12.547 1.00 51.81 399 ASN A N 1
ATOM 3178 C CA . ASN A 1 399 ? 25.235 3.348 -13.782 1.00 51.81 399 ASN A CA 1
ATOM 3179 C C . ASN A 1 399 ? 26.093 4.628 -13.806 1.00 51.81 399 ASN A C 1
ATOM 3181 O O . ASN A 1 399 ? 26.699 4.953 -14.827 1.00 51.81 399 ASN A O 1
ATOM 3185 N N . MET A 1 400 ? 26.206 5.332 -12.674 1.00 43.34 400 MET A N 1
ATOM 3186 C CA . MET A 1 400 ? 27.089 6.497 -12.521 1.00 43.34 400 MET A CA 1
ATOM 3187 C C . MET A 1 400 ? 28.573 6.127 -12.556 1.00 43.34 400 MET A C 1
ATOM 3189 O O . MET A 1 400 ? 29.351 6.871 -13.138 1.00 43.34 400 MET A O 1
ATOM 3193 N N . ILE A 1 401 ? 28.989 5.009 -11.956 1.00 40.16 401 ILE A N 1
ATOM 3194 C CA . ILE A 1 401 ? 30.378 4.534 -11.976 1.00 40.16 401 ILE A CA 1
ATOM 3195 C C . ILE A 1 401 ? 30.739 4.050 -13.373 1.00 40.16 401 ILE A C 1
ATOM 3197 O O . ILE A 1 401 ? 31.849 4.311 -13.805 1.00 40.16 401 ILE A O 1
ATOM 3201 N N . LEU A 1 402 ? 29.833 3.418 -14.114 1.00 39.56 402 LEU A N 1
ATOM 3202 C CA . LEU A 1 402 ? 30.030 3.112 -15.532 1.00 39.56 402 LEU A CA 1
ATOM 3203 C C . LEU A 1 402 ? 30.251 4.390 -16.338 1.00 39.56 402 LEU A C 1
ATOM 3205 O O . LEU A 1 402 ? 31.218 4.472 -17.089 1.00 39.56 402 LEU A O 1
ATOM 3209 N N . PHE A 1 403 ? 29.422 5.410 -16.106 1.00 35.47 403 PHE A N 1
ATOM 3210 C CA . PHE A 1 403 ? 29.546 6.726 -16.731 1.00 35.47 403 PHE A CA 1
ATOM 3211 C C . PHE A 1 403 ? 30.868 7.424 -16.364 1.00 35.47 403 PHE A C 1
ATOM 3213 O O . PHE A 1 403 ? 31.597 7.907 -17.232 1.00 35.47 403 PHE A O 1
ATOM 3220 N N . LEU A 1 404 ? 31.220 7.418 -15.076 1.00 29.88 404 LEU A N 1
ATOM 3221 C CA . LEU A 1 404 ? 32.425 8.042 -14.546 1.00 29.88 404 LEU A CA 1
ATOM 3222 C C . LEU A 1 404 ? 33.680 7.276 -14.946 1.00 29.88 404 LEU A C 1
ATOM 3224 O O . LEU A 1 404 ? 34.633 7.917 -15.351 1.00 29.88 404 LEU A O 1
ATOM 3228 N N . SER A 1 405 ? 33.678 5.946 -14.923 1.00 32.84 405 SER A N 1
ATOM 3229 C CA . SER A 1 405 ? 34.787 5.098 -15.373 1.00 32.84 405 SER A CA 1
ATOM 3230 C C . SER A 1 405 ? 35.001 5.258 -16.871 1.00 32.84 405 SER A C 1
ATOM 3232 O O . SER A 1 405 ? 36.132 5.471 -17.277 1.00 32.84 405 SER A O 1
ATOM 3234 N N . TYR A 1 406 ? 33.952 5.305 -17.699 1.00 33.25 406 TYR A N 1
ATOM 3235 C CA . TYR A 1 406 ? 34.116 5.674 -19.111 1.00 33.25 406 TYR A CA 1
ATOM 3236 C C . TYR A 1 406 ? 34.769 7.058 -19.275 1.00 33.25 406 TYR A C 1
ATOM 3238 O O . TYR A 1 406 ? 35.629 7.234 -20.130 1.00 33.25 406 TYR A O 1
ATOM 3246 N N . SER A 1 407 ? 34.423 8.028 -18.421 1.00 29.19 407 SER A N 1
ATOM 3247 C CA . SER A 1 407 ? 34.966 9.397 -18.483 1.00 29.19 407 SER A CA 1
ATOM 3248 C C . SER A 1 407 ? 36.338 9.615 -17.799 1.00 29.19 407 SER A C 1
ATOM 3250 O O . SER A 1 407 ? 37.076 10.518 -18.193 1.00 29.19 407 SER A O 1
ATOM 3252 N N . LEU A 1 408 ? 36.701 8.803 -16.794 1.00 28.31 408 LEU A N 1
ATOM 3253 C CA . LEU A 1 408 ? 37.920 8.892 -15.965 1.00 28.31 408 LEU A CA 1
ATOM 3254 C C . LEU A 1 408 ? 38.994 7.890 -16.395 1.00 28.31 408 LEU A C 1
ATOM 3256 O O . LEU A 1 408 ? 40.179 8.223 -16.357 1.00 28.31 408 LEU A O 1
ATOM 3260 N N . PHE A 1 409 ? 38.614 6.692 -16.844 1.00 33.44 409 PHE A N 1
ATOM 3261 C CA . PHE A 1 409 ? 39.544 5.740 -17.462 1.00 33.44 409 PHE A CA 1
ATOM 3262 C C . PHE A 1 409 ? 40.020 6.265 -18.825 1.00 33.44 409 PHE A C 1
ATOM 3264 O O . PHE A 1 409 ? 41.168 6.047 -19.198 1.00 33.44 409 PHE A O 1
ATOM 3271 N N . ALA A 1 410 ? 39.199 7.091 -19.490 1.00 33.84 410 ALA A N 1
ATOM 3272 C CA . ALA A 1 410 ? 39.616 7.927 -20.616 1.00 33.84 410 ALA A CA 1
ATOM 3273 C C . ALA A 1 410 ? 40.591 9.063 -20.232 1.00 33.84 410 ALA A C 1
ATOM 3275 O O . ALA A 1 410 ? 41.117 9.729 -21.122 1.00 33.84 410 ALA A O 1
ATOM 3276 N N . ARG A 1 411 ? 40.843 9.313 -18.935 1.00 31.16 411 ARG A N 1
ATOM 3277 C CA . ARG A 1 411 ? 41.671 10.437 -18.472 1.00 31.16 411 ARG A CA 1
ATOM 3278 C C . ARG A 1 411 ? 42.970 10.054 -17.743 1.00 31.16 411 ARG A C 1
ATOM 3280 O O . ARG A 1 411 ? 43.973 10.681 -18.072 1.00 31.16 411 ARG A O 1
ATOM 3287 N N . SER A 1 412 ? 43.038 9.081 -16.814 1.00 33.53 412 SER A N 1
ATOM 3288 C CA . SER A 1 412 ? 44.205 9.076 -15.885 1.00 33.53 412 SER A CA 1
ATOM 3289 C C . SER A 1 412 ? 44.633 7.777 -15.147 1.00 33.53 412 SER A C 1
ATOM 3291 O O . SER A 1 412 ? 44.982 7.876 -13.973 1.00 33.53 412 SER A O 1
ATOM 3293 N N . VAL A 1 413 ? 44.730 6.577 -15.750 1.00 29.19 413 VAL A N 1
ATOM 3294 C CA . VAL A 1 413 ? 45.420 5.438 -15.067 1.00 29.19 413 VAL A CA 1
ATOM 3295 C C . VAL A 1 413 ? 46.475 4.752 -15.958 1.00 29.19 413 VAL A C 1
ATOM 3297 O O . VAL A 1 413 ? 46.175 4.386 -17.096 1.00 29.19 413 VAL A O 1
ATOM 3300 N N . PRO A 1 414 ? 47.729 4.559 -15.491 1.00 31.25 414 PRO A N 1
ATOM 3301 C CA . PRO A 1 414 ? 48.700 3.702 -16.164 1.00 31.25 414 PRO A CA 1
ATOM 3302 C C . PRO A 1 414 ? 48.267 2.234 -16.057 1.00 31.25 414 PRO A C 1
ATOM 3304 O O . PRO A 1 414 ? 48.288 1.648 -14.981 1.00 31.25 414 PRO A O 1
ATOM 3307 N N . CYS A 1 415 ? 47.893 1.636 -17.190 1.00 34.25 415 CYS A N 1
ATOM 3308 C CA . CYS A 1 415 ? 47.653 0.201 -17.317 1.00 34.25 415 CYS A CA 1
ATOM 3309 C C . CYS A 1 415 ? 48.976 -0.565 -17.178 1.00 34.25 415 CYS A C 1
ATOM 3311 O O . CYS A 1 415 ? 49.616 -0.926 -18.158 1.00 34.25 415 CYS A O 1
ATOM 3313 N N . LYS A 1 416 ? 49.403 -0.806 -15.942 1.00 31.64 416 LYS A N 1
ATOM 3314 C CA . LYS A 1 416 ? 50.254 -1.943 -15.597 1.00 31.64 416 LYS A CA 1
ATOM 3315 C C . LYS A 1 416 ? 49.547 -2.683 -14.466 1.00 31.64 416 LYS A C 1
ATOM 3317 O O . LYS A 1 416 ? 49.286 -2.094 -13.427 1.00 31.64 416 LYS A O 1
ATOM 3322 N N . MET A 1 417 ? 49.232 -3.958 -14.699 1.00 31.34 417 MET A N 1
ATOM 3323 C CA . MET A 1 417 ? 48.661 -4.897 -13.719 1.00 31.34 417 MET A CA 1
ATOM 3324 C C . MET A 1 417 ? 47.249 -4.584 -13.189 1.00 31.34 417 MET A C 1
ATOM 3326 O O . MET A 1 417 ? 47.043 -4.393 -11.997 1.00 31.34 417 MET A O 1
ATOM 3330 N N . LEU A 1 418 ? 46.235 -4.669 -14.051 1.00 33.09 418 LEU A N 1
ATOM 3331 C CA . LEU A 1 418 ? 44.925 -5.186 -13.635 1.00 33.09 418 LEU A CA 1
ATOM 3332 C C . LEU A 1 418 ? 44.208 -5.745 -14.867 1.00 33.09 418 LEU A C 1
ATOM 3334 O O . LEU A 1 418 ? 44.275 -5.132 -15.927 1.00 33.09 418 LEU A O 1
ATOM 3338 N N . ASN A 1 419 ? 43.567 -6.910 -14.752 1.00 31.61 419 ASN A N 1
ATOM 3339 C CA . ASN A 1 419 ? 42.850 -7.582 -15.841 1.00 31.61 419 ASN A CA 1
ATOM 3340 C C . ASN A 1 419 ? 41.723 -6.695 -16.411 1.00 31.61 419 ASN A C 1
ATOM 3342 O O . ASN A 1 419 ? 40.562 -6.811 -16.017 1.00 31.61 419 ASN A O 1
ATOM 3346 N N . VAL A 1 420 ? 42.058 -5.825 -17.368 1.00 32.09 420 VAL A N 1
ATOM 3347 C CA . VAL A 1 420 ? 41.120 -4.943 -18.083 1.00 32.09 420 VAL A CA 1
ATOM 3348 C C . VAL A 1 420 ? 40.021 -5.766 -18.755 1.00 32.09 420 VAL A C 1
ATOM 3350 O O . VAL A 1 420 ? 38.866 -5.364 -18.756 1.00 32.09 420 VAL A O 1
ATOM 3353 N N . HIS A 1 421 ? 40.339 -6.972 -19.227 1.00 29.67 421 HIS A N 1
ATOM 3354 C CA . HIS A 1 421 ? 39.364 -7.885 -19.819 1.00 29.67 421 HIS A CA 1
ATOM 3355 C C . HIS A 1 421 ? 38.289 -8.354 -18.817 1.00 29.67 421 HIS A C 1
ATOM 3357 O O . HIS A 1 421 ? 37.113 -8.434 -19.165 1.00 29.67 421 HIS A O 1
ATOM 3363 N N . THR A 1 422 ? 38.658 -8.613 -17.557 1.00 31.30 422 THR A N 1
ATOM 3364 C CA . THR A 1 422 ? 37.702 -8.971 -16.494 1.00 31.30 422 THR A CA 1
ATOM 3365 C C . THR A 1 422 ? 36.887 -7.754 -16.063 1.00 31.30 422 THR A C 1
ATOM 3367 O O . THR A 1 422 ? 35.686 -7.873 -15.857 1.00 31.30 422 THR A O 1
ATOM 3370 N N . PHE A 1 423 ? 37.507 -6.572 -15.998 1.00 35.75 423 PHE A N 1
ATOM 3371 C CA . PHE A 1 423 ? 36.827 -5.319 -15.661 1.00 35.75 423 PHE A CA 1
ATOM 3372 C C . PHE A 1 423 ? 35.823 -4.886 -16.738 1.00 35.75 423 PHE A C 1
ATOM 3374 O O . PHE A 1 423 ? 34.695 -4.553 -16.404 1.00 35.75 423 PHE A O 1
ATOM 3381 N N . VAL A 1 424 ? 36.181 -4.956 -18.026 1.00 30.41 424 VAL A N 1
ATOM 3382 C CA . VAL A 1 424 ? 35.281 -4.654 -19.155 1.00 30.41 424 VAL A CA 1
ATOM 3383 C C . VAL A 1 424 ? 34.139 -5.668 -19.236 1.00 30.41 424 VAL A C 1
ATOM 3385 O O . VAL A 1 424 ? 32.998 -5.270 -19.450 1.00 30.41 424 VAL A O 1
ATOM 3388 N N . LYS A 1 425 ? 34.404 -6.959 -18.985 1.00 33.56 425 LYS A N 1
ATOM 3389 C CA . LYS A 1 425 ? 33.348 -7.977 -18.854 1.00 33.56 425 LYS A CA 1
ATOM 3390 C C . LYS A 1 425 ? 32.414 -7.689 -17.679 1.00 33.56 425 LYS A C 1
ATOM 3392 O O . LYS A 1 425 ? 31.207 -7.792 -17.849 1.00 33.56 425 LYS A O 1
ATOM 3397 N N . GLU A 1 426 ? 32.940 -7.281 -16.526 1.00 38.00 426 GLU A N 1
ATOM 3398 C CA . GLU A 1 426 ? 32.137 -6.927 -15.348 1.00 38.00 426 GLU A CA 1
ATOM 3399 C C . GLU A 1 426 ? 31.318 -5.641 -15.575 1.00 38.00 426 GLU A C 1
ATOM 3401 O O . GLU A 1 426 ? 30.157 -5.561 -15.188 1.00 38.00 426 GLU A O 1
ATOM 3406 N N . VAL A 1 427 ? 31.890 -4.659 -16.273 1.00 37.47 427 VAL A N 1
ATOM 3407 C CA . VAL A 1 427 ? 31.254 -3.399 -16.693 1.00 37.47 427 VAL A CA 1
ATOM 3408 C C . VAL A 1 427 ? 30.133 -3.654 -17.707 1.00 37.47 427 VAL A C 1
ATOM 3410 O O . VAL A 1 427 ? 29.025 -3.153 -17.526 1.00 37.47 427 VAL A O 1
ATOM 3413 N N . ALA A 1 428 ? 30.370 -4.482 -18.727 1.00 37.88 428 ALA A N 1
ATOM 3414 C CA . ALA A 1 428 ? 29.351 -4.889 -19.695 1.00 37.88 428 ALA A CA 1
ATOM 3415 C C . ALA A 1 428 ? 28.244 -5.739 -19.042 1.00 37.88 428 ALA A C 1
ATOM 3417 O O . ALA A 1 428 ? 27.068 -5.567 -19.357 1.00 37.88 428 ALA A O 1
ATOM 3418 N N . LYS A 1 429 ? 28.600 -6.598 -18.074 1.00 40.28 429 LYS A N 1
ATOM 3419 C CA . LYS A 1 429 ? 27.653 -7.390 -17.271 1.00 40.28 429 LYS A CA 1
ATOM 3420 C C . LYS A 1 429 ? 26.769 -6.511 -16.370 1.00 40.28 429 LYS A C 1
ATOM 3422 O O . LYS A 1 429 ? 25.611 -6.845 -16.129 1.00 40.28 429 LYS A O 1
ATOM 3427 N N . ARG A 1 430 ? 27.289 -5.371 -15.900 1.00 45.88 430 ARG A N 1
ATOM 3428 C CA . ARG A 1 430 ? 26.605 -4.443 -14.980 1.00 45.88 430 ARG A CA 1
ATOM 3429 C C . ARG A 1 430 ? 25.970 -3.214 -15.652 1.00 45.88 430 ARG A C 1
ATOM 3431 O O . ARG A 1 430 ? 25.328 -2.430 -14.965 1.00 45.88 430 ARG A O 1
ATOM 3438 N N . GLY A 1 431 ? 26.075 -3.060 -16.975 1.00 52.62 431 GLY A N 1
ATOM 3439 C CA . GLY A 1 431 ? 25.525 -1.934 -17.754 1.00 52.62 431 GLY A CA 1
ATOM 3440 C C . GLY A 1 431 ? 24.017 -1.957 -18.024 1.00 52.62 431 GLY A C 1
ATOM 3441 O O . GLY A 1 431 ? 23.537 -1.236 -18.899 1.00 52.62 431 GLY A O 1
ATOM 3442 N N . LEU A 1 432 ? 23.264 -2.792 -17.307 1.00 60.50 432 LEU A N 1
ATOM 3443 C CA . LEU A 1 432 ? 21.816 -2.886 -17.452 1.00 60.50 432 LEU A CA 1
ATOM 3444 C C . LEU A 1 432 ? 21.156 -1.652 -16.844 1.00 60.50 432 LEU A C 1
ATOM 3446 O O . LEU A 1 432 ? 21.264 -1.389 -15.647 1.00 60.50 432 LEU A O 1
ATOM 3450 N N . GLN A 1 433 ? 20.428 -0.910 -17.669 1.00 74.00 433 GLN A N 1
ATOM 3451 C CA . GLN A 1 433 ? 19.588 0.165 -17.172 1.00 74.00 433 GLN A CA 1
ATOM 3452 C C . GLN A 1 433 ? 18.321 -0.419 -16.560 1.00 74.00 433 GLN A C 1
ATOM 3454 O O . GLN A 1 433 ? 17.473 -0.949 -17.273 1.00 74.00 433 GLN A O 1
ATOM 3459 N N . VAL A 1 434 ? 18.210 -0.333 -15.235 1.00 85.56 434 VAL A N 1
ATOM 3460 C CA . VAL A 1 434 ? 17.118 -0.947 -14.476 1.00 85.56 434 VAL A CA 1
ATOM 3461 C C . VAL A 1 434 ? 16.160 0.115 -13.934 1.00 85.56 434 VAL A C 1
ATOM 3463 O O . VAL A 1 434 ? 16.554 1.004 -13.172 1.00 85.56 434 VAL A O 1
ATOM 3466 N N . ALA A 1 435 ? 14.880 -0.004 -14.283 1.00 91.75 435 ALA A N 1
ATOM 3467 C CA . ALA A 1 435 ? 13.804 0.748 -13.652 1.00 91.75 435 ALA A CA 1
ATOM 3468 C C . ALA A 1 435 ? 13.351 0.051 -12.363 1.00 91.75 435 ALA A C 1
ATOM 3470 O O . ALA A 1 435 ? 12.951 -1.111 -12.385 1.00 91.75 435 ALA A O 1
ATOM 3471 N N . VAL A 1 436 ? 13.394 0.768 -11.240 1.00 94.75 436 VAL A N 1
ATOM 3472 C CA . VAL A 1 436 ? 12.905 0.292 -9.940 1.00 94.75 436 VAL A CA 1
ATOM 3473 C C . VAL A 1 436 ? 11.629 1.049 -9.590 1.00 94.75 436 VAL A C 1
ATOM 3475 O O . VAL A 1 436 ? 11.670 2.265 -9.389 1.00 94.75 436 VAL A O 1
ATOM 3478 N N . ALA A 1 437 ? 10.514 0.327 -9.508 1.00 97.25 437 ALA A N 1
ATOM 3479 C CA . ALA A 1 437 ? 9.214 0.844 -9.101 1.00 97.25 437 ALA A CA 1
ATOM 3480 C C . ALA A 1 437 ? 8.794 0.209 -7.766 1.00 97.25 437 ALA A C 1
ATOM 3482 O O . ALA A 1 437 ? 8.602 -1.004 -7.663 1.00 97.25 437 ALA A O 1
ATOM 3483 N N . GLY A 1 438 ? 8.657 1.039 -6.736 1.00 96.38 438 GLY A N 1
ATOM 3484 C CA . GLY A 1 438 ? 8.081 0.659 -5.452 1.00 96.38 438 GLY A CA 1
ATOM 3485 C C . GLY A 1 438 ? 6.556 0.729 -5.496 1.00 96.38 438 GLY A C 1
ATOM 3486 O O . GLY A 1 438 ? 5.981 1.633 -6.095 1.00 96.38 438 GLY A O 1
ATOM 3487 N N . ILE A 1 439 ? 5.888 -0.236 -4.875 1.00 96.62 439 ILE A N 1
ATOM 3488 C CA . ILE A 1 439 ? 4.438 -0.247 -4.683 1.00 96.62 439 ILE A CA 1
ATOM 3489 C C . ILE A 1 439 ? 4.172 -0.380 -3.184 1.00 96.62 439 ILE A C 1
ATOM 3491 O O . ILE A 1 439 ? 4.456 -1.434 -2.596 1.00 96.62 439 ILE A O 1
ATOM 3495 N N . PRO A 1 440 ? 3.676 0.681 -2.535 1.00 93.88 440 PRO A N 1
ATOM 3496 C CA . PRO A 1 440 ? 3.680 0.758 -1.097 1.00 93.88 440 PRO A CA 1
ATOM 3497 C C . PRO A 1 440 ? 2.461 0.017 -0.547 1.00 93.88 440 PRO A C 1
ATOM 3499 O O . PRO A 1 440 ? 1.316 0.346 -0.844 1.00 93.88 440 PRO A O 1
ATOM 3502 N N . LYS A 1 441 ? 2.722 -1.017 0.249 1.00 94.12 441 LYS A N 1
ATOM 3503 C CA . LYS A 1 441 ? 1.716 -1.926 0.801 1.00 94.12 441 LYS A CA 1
ATOM 3504 C C . LYS A 1 441 ? 1.633 -1.762 2.313 1.00 94.12 441 LYS A C 1
ATOM 3506 O O . LYS A 1 441 ? 2.398 -2.397 3.051 1.00 94.12 441 LYS A O 1
ATOM 3511 N N . THR A 1 442 ? 0.634 -1.024 2.764 1.00 91.44 442 THR A N 1
ATOM 3512 C CA . THR A 1 442 ? 0.238 -0.901 4.169 1.00 91.44 442 THR A CA 1
ATOM 3513 C C . THR A 1 442 ? -1.282 -0.967 4.247 1.00 91.44 442 THR A C 1
ATOM 3515 O O . THR A 1 442 ? -1.944 -0.504 3.328 1.00 91.44 442 THR A O 1
ATOM 3518 N N . ILE A 1 443 ? -1.814 -1.592 5.293 1.00 92.50 443 ILE A N 1
ATOM 3519 C CA . ILE A 1 443 ? -3.251 -1.522 5.589 1.00 92.50 443 ILE A CA 1
ATOM 3520 C C . ILE A 1 443 ? -3.548 -0.388 6.567 1.00 92.50 443 ILE A C 1
ATOM 3522 O O . ILE A 1 443 ? -4.692 0.009 6.676 1.00 92.50 443 ILE A O 1
ATOM 3526 N N . ASP A 1 444 ? -2.542 0.120 7.287 1.00 91.31 444 ASP A N 1
ATOM 3527 C CA . ASP A 1 444 ? -2.729 1.047 8.409 1.00 91.31 444 ASP A CA 1
ATOM 3528 C C . ASP A 1 444 ? -2.919 2.495 7.926 1.00 91.31 444 ASP A C 1
ATOM 3530 O O . ASP A 1 444 ? -3.122 3.404 8.723 1.00 91.31 444 ASP A O 1
ATOM 3534 N N . ASN A 1 445 ? -2.852 2.718 6.609 1.00 91.56 445 ASN A N 1
ATOM 3535 C CA . ASN A 1 445 ? -2.945 4.029 5.973 1.00 91.56 445 ASN A CA 1
ATOM 3536 C C . ASN A 1 445 ? -1.954 5.074 6.512 1.00 91.56 445 ASN A C 1
ATOM 3538 O O . ASN A 1 445 ? -2.246 6.265 6.598 1.00 91.56 445 ASN A O 1
ATOM 3542 N N . ASP A 1 446 ? -0.754 4.608 6.846 1.00 87.44 446 ASP A N 1
ATOM 3543 C CA . ASP A 1 446 ? 0.284 5.345 7.563 1.00 87.44 446 ASP A CA 1
ATOM 3544 C C . ASP A 1 446 ? 1.320 6.022 6.646 1.00 87.44 446 ASP A C 1
ATOM 3546 O O . ASP A 1 446 ? 2.370 6.456 7.112 1.00 87.44 446 ASP A O 1
ATOM 3550 N N . ILE A 1 447 ? 1.051 6.145 5.343 1.00 90.38 447 ILE A N 1
ATOM 3551 C CA . ILE A 1 447 ? 1.951 6.827 4.400 1.00 90.38 447 ILE A CA 1
ATOM 3552 C C . ILE A 1 447 ? 1.490 8.271 4.227 1.00 90.38 447 ILE A C 1
ATOM 3554 O O . ILE A 1 447 ? 0.458 8.518 3.614 1.00 90.38 447 ILE A O 1
ATOM 3558 N N . ALA A 1 448 ? 2.284 9.223 4.719 1.00 87.69 448 ALA A N 1
ATOM 3559 C CA . ALA A 1 448 ? 1.903 10.638 4.788 1.00 87.69 448 ALA A CA 1
ATOM 3560 C C . ALA A 1 448 ? 1.652 11.302 3.426 1.00 87.69 448 ALA A C 1
ATOM 3562 O O . ALA A 1 448 ? 0.811 12.187 3.316 1.00 87.69 448 ALA A O 1
ATOM 3563 N N . VAL A 1 449 ? 2.381 10.880 2.392 1.00 90.62 449 VAL A N 1
ATOM 3564 C CA . VAL A 1 449 ? 2.374 11.553 1.082 1.00 90.62 449 VAL A CA 1
ATOM 3565 C C . VAL A 1 449 ? 1.179 11.146 0.214 1.00 90.62 449 VAL A C 1
ATOM 3567 O O . VAL A 1 449 ? 0.870 11.834 -0.755 1.00 90.62 449 VAL A O 1
ATOM 3570 N N . ILE A 1 450 ? 0.524 10.019 0.513 1.00 92.81 450 ILE A N 1
ATOM 3571 C CA . ILE A 1 450 ? -0.595 9.508 -0.289 1.00 92.81 450 ILE A CA 1
ATOM 3572 C C . ILE A 1 450 ? -1.902 9.631 0.486 1.00 92.81 450 ILE A C 1
ATOM 3574 O O . ILE A 1 450 ? -1.943 9.395 1.687 1.00 92.81 450 ILE A O 1
ATOM 3578 N N . ASP A 1 451 ? -2.992 9.916 -0.221 1.00 92.00 451 ASP A N 1
ATOM 3579 C CA . ASP A 1 451 ? -4.316 10.061 0.392 1.00 92.00 451 ASP A CA 1
ATOM 3580 C C . ASP A 1 451 ? -4.781 8.743 1.033 1.00 92.00 451 ASP A C 1
ATOM 3582 O O . ASP A 1 451 ? -5.471 8.726 2.056 1.00 92.00 451 ASP A O 1
ATOM 3586 N N . LYS A 1 452 ? -4.443 7.626 0.374 1.00 93.00 452 LYS A N 1
ATOM 3587 C CA . LYS A 1 452 ? -4.879 6.291 0.765 1.00 93.00 452 LYS A CA 1
ATOM 3588 C C . LYS A 1 452 ? -3.936 5.187 0.289 1.00 93.00 452 LYS A C 1
ATOM 3590 O O . LYS A 1 452 ? -3.454 5.204 -0.844 1.00 93.00 452 LYS A O 1
ATOM 3595 N N . SER A 1 453 ? -3.736 4.181 1.127 1.00 94.44 453 SER A N 1
ATOM 3596 C CA . SER A 1 453 ? -3.049 2.920 0.827 1.00 94.44 453 SER A CA 1
ATOM 3597 C C . SER A 1 453 ? -4.032 1.814 0.428 1.00 94.44 453 SER A C 1
ATOM 3599 O O . SER A 1 453 ? -5.181 1.803 0.865 1.00 94.44 453 SER A O 1
ATOM 3601 N N . PHE A 1 454 ? -3.622 0.919 -0.475 1.00 95.69 454 PHE A N 1
ATOM 3602 C CA . PHE A 1 454 ? -4.533 -0.115 -0.967 1.00 95.69 454 PHE A CA 1
ATOM 3603 C C . PHE A 1 454 ? -4.741 -1.193 0.098 1.00 95.69 454 PHE A C 1
ATOM 3605 O O . PHE A 1 454 ? -3.801 -1.563 0.802 1.00 95.69 454 PHE A O 1
ATOM 3612 N N . GLY A 1 455 ? -5.967 -1.700 0.183 1.00 96.19 455 GLY A N 1
ATOM 3613 C CA . GLY A 1 455 ? -6.387 -2.666 1.195 1.00 96.19 455 GLY A CA 1
ATOM 3614 C C . GLY A 1 455 ? -6.914 -2.019 2.477 1.00 96.19 455 GLY A C 1
ATOM 3615 O O . GLY A 1 455 ? -7.441 -2.739 3.321 1.00 96.19 455 GLY A O 1
ATOM 3616 N N . PHE A 1 456 ? -6.811 -0.691 2.625 1.00 96.75 456 PHE A N 1
ATOM 3617 C CA . PHE A 1 456 ? -7.356 0.040 3.772 1.00 96.75 456 PHE A CA 1
ATOM 3618 C C . PHE A 1 456 ? -8.887 -0.014 3.821 1.00 96.75 456 PHE A C 1
ATOM 3620 O O . PHE A 1 456 ? -9.440 -0.364 4.860 1.00 96.75 456 PHE A O 1
ATOM 3627 N N . ASP A 1 457 ? -9.580 0.269 2.709 1.00 96.81 457 ASP A N 1
ATOM 3628 C CA . ASP A 1 457 ? -11.053 0.242 2.683 1.00 96.81 457 ASP A CA 1
ATOM 3629 C C . ASP A 1 457 ? -11.568 -1.167 2.989 1.00 96.81 457 ASP A C 1
ATOM 3631 O O . ASP A 1 457 ? -12.498 -1.342 3.772 1.00 96.81 457 ASP A O 1
ATOM 3635 N N . THR A 1 458 ? -10.935 -2.178 2.390 1.00 97.62 458 THR A N 1
ATOM 3636 C CA . THR A 1 458 ? -11.249 -3.585 2.646 1.00 97.62 458 THR A CA 1
ATOM 3637 C C . THR A 1 458 ? -11.019 -3.942 4.118 1.00 97.62 458 THR A C 1
ATOM 3639 O O . THR A 1 458 ? -11.831 -4.641 4.719 1.00 97.62 458 THR A O 1
ATOM 3642 N N . ALA A 1 459 ? -9.935 -3.445 4.722 1.00 97.38 459 ALA A N 1
ATOM 3643 C CA . ALA A 1 459 ? -9.647 -3.694 6.129 1.00 97.38 459 ALA A CA 1
ATOM 3644 C C . ALA A 1 459 ? -10.683 -3.050 7.062 1.00 97.38 459 ALA A C 1
ATOM 3646 O O . ALA A 1 459 ? -11.098 -3.682 8.032 1.00 97.38 459 ALA A O 1
ATOM 3647 N N . VAL A 1 460 ? -11.125 -1.825 6.757 1.00 97.38 460 VAL A N 1
ATOM 3648 C CA . VAL A 1 460 ? -12.196 -1.133 7.491 1.00 97.38 460 VAL A CA 1
ATOM 3649 C C . VAL A 1 460 ? -13.521 -1.893 7.374 1.00 97.38 460 VAL A C 1
ATOM 3651 O O . VAL A 1 460 ? -14.213 -2.058 8.376 1.00 97.38 460 VAL A O 1
ATOM 3654 N N . GLU A 1 461 ? -13.857 -2.401 6.186 1.00 97.06 461 GLU A N 1
ATOM 3655 C CA . GLU A 1 461 ? -15.084 -3.174 5.954 1.00 97.06 461 GLU A CA 1
ATOM 3656 C C . GLU A 1 461 ? -15.114 -4.478 6.772 1.00 97.06 461 GLU A C 1
ATOM 3658 O O . GLU A 1 461 ? -16.111 -4.782 7.425 1.00 97.06 461 GLU A O 1
ATOM 3663 N N . GLU A 1 462 ? -14.018 -5.241 6.811 1.00 97.25 462 GLU A N 1
ATOM 3664 C CA . GLU A 1 462 ? -13.964 -6.457 7.639 1.00 97.25 462 GLU A CA 1
ATOM 3665 C C . GLU A 1 462 ? -13.879 -6.160 9.136 1.00 97.25 462 GLU A C 1
ATOM 3667 O O . GLU A 1 462 ? -14.457 -6.891 9.943 1.00 97.25 462 GLU A O 1
ATOM 3672 N N . ALA A 1 463 ? -13.198 -5.079 9.527 1.00 97.56 463 ALA A N 1
ATOM 3673 C CA . ALA A 1 463 ? -13.203 -4.615 10.909 1.00 97.56 463 ALA A CA 1
ATOM 3674 C C . ALA A 1 463 ? -14.629 -4.286 11.372 1.00 97.56 463 ALA A C 1
ATOM 3676 O O . ALA A 1 463 ? -15.027 -4.698 12.460 1.00 97.56 463 ALA A O 1
ATOM 3677 N N . GLN A 1 464 ? -15.426 -3.626 10.524 1.00 96.88 464 GLN A N 1
ATOM 3678 C CA . GLN A 1 464 ? -16.837 -3.356 10.792 1.00 96.88 464 GLN A CA 1
ATOM 3679 C C . GLN A 1 464 ? -17.634 -4.651 10.995 1.00 96.88 464 GLN A C 1
ATOM 3681 O O . GLN A 1 464 ? -18.414 -4.740 11.936 1.00 96.88 464 GLN A O 1
ATOM 3686 N N . ARG A 1 465 ? -17.415 -5.694 10.181 1.00 96.31 465 ARG A N 1
ATOM 3687 C CA . ARG A 1 465 ? -18.102 -6.986 10.378 1.00 96.31 465 ARG A CA 1
ATOM 3688 C C . ARG A 1 465 ? -17.783 -7.615 11.735 1.00 96.31 465 ARG A C 1
ATOM 3690 O O . ARG A 1 465 ? -18.681 -8.165 12.369 1.00 96.31 465 ARG A O 1
ATOM 3697 N N . ALA A 1 466 ? -16.534 -7.516 12.189 1.00 97.31 466 ALA A N 1
ATOM 3698 C CA . ALA A 1 466 ? -16.139 -7.994 13.512 1.00 97.31 466 ALA A CA 1
ATOM 3699 C C . ALA A 1 466 ? -16.773 -7.170 14.646 1.00 97.31 466 ALA A C 1
ATOM 3701 O O . ALA A 1 466 ? -17.212 -7.748 15.639 1.00 97.31 466 ALA A O 1
ATOM 3702 N N . ILE A 1 467 ? -16.867 -5.846 14.482 1.00 97.88 467 ILE A N 1
ATOM 3703 C CA . ILE A 1 467 ? -17.561 -4.953 15.422 1.00 97.88 467 ILE A CA 1
ATOM 3704 C C . ILE A 1 467 ? -19.044 -5.308 15.512 1.00 97.88 467 ILE A C 1
ATOM 3706 O O . ILE A 1 467 ? -19.547 -5.509 16.611 1.00 97.88 467 ILE A O 1
ATOM 3710 N N . ASN A 1 468 ? -19.723 -5.475 14.377 1.00 96.88 468 ASN A N 1
ATOM 3711 C CA . ASN A 1 468 ? -21.144 -5.818 14.354 1.00 96.88 468 ASN A CA 1
ATOM 3712 C C . ASN A 1 468 ? -21.407 -7.169 15.043 1.00 96.88 468 ASN A C 1
ATOM 3714 O O . ASN A 1 468 ? -22.383 -7.314 15.772 1.00 96.88 468 ASN A O 1
ATOM 3718 N N . ALA A 1 469 ? -20.521 -8.154 14.855 1.00 96.69 469 ALA A N 1
ATOM 3719 C CA . ALA A 1 469 ? -20.612 -9.432 15.562 1.00 96.69 469 ALA A CA 1
ATOM 3720 C C . ALA A 1 469 ? -20.410 -9.273 17.079 1.00 96.69 469 ALA A C 1
ATOM 3722 O O . ALA A 1 469 ? -21.131 -9.894 17.857 1.00 96.69 469 ALA A O 1
ATOM 3723 N N . ALA A 1 470 ? -19.461 -8.428 17.501 1.00 97.31 470 ALA A N 1
ATOM 3724 C CA . ALA A 1 470 ? -19.256 -8.120 18.914 1.00 97.31 470 ALA A CA 1
ATOM 3725 C C . ALA A 1 470 ? -20.481 -7.442 19.528 1.00 97.31 470 ALA A C 1
ATOM 3727 O O . ALA A 1 470 ? -20.887 -7.828 20.618 1.00 97.31 470 ALA A O 1
ATOM 3728 N N . HIS A 1 471 ? -21.069 -6.476 18.818 1.00 97.38 471 HIS A N 1
ATOM 3729 C CA . HIS A 1 471 ? -22.252 -5.744 19.253 1.00 97.38 471 HIS A CA 1
ATOM 3730 C C . HIS A 1 471 ? -23.434 -6.687 19.513 1.00 97.38 471 HIS A C 1
ATOM 3732 O O . HIS A 1 471 ? -23.951 -6.719 20.626 1.00 97.38 471 HIS A O 1
ATOM 3738 N N . VAL A 1 472 ? -23.773 -7.545 18.543 1.00 96.88 472 VAL A N 1
ATOM 3739 C CA . VAL A 1 472 ? -24.852 -8.540 18.692 1.00 96.88 472 VAL A CA 1
ATOM 3740 C C . VAL A 1 472 ? -24.603 -9.476 19.879 1.00 96.88 472 VAL A C 1
ATOM 3742 O O . VAL A 1 472 ? -25.523 -9.771 20.640 1.00 96.88 472 VAL A O 1
ATOM 3745 N N . GLU A 1 473 ? -23.365 -9.943 20.062 1.00 97.19 473 GLU A N 1
ATOM 3746 C CA . GLU A 1 473 ? -23.019 -10.850 21.162 1.00 97.19 473 GLU A CA 1
ATOM 3747 C C . GLU A 1 473 ? -23.201 -10.186 22.537 1.00 97.19 473 GLU A C 1
ATOM 3749 O O . GLU A 1 473 ? -23.647 -10.845 23.477 1.00 97.19 473 GLU A O 1
ATOM 3754 N N . VAL A 1 474 ? -22.855 -8.902 22.675 1.00 97.12 474 VAL A N 1
ATOM 3755 C CA . VAL A 1 474 ? -22.896 -8.205 23.972 1.00 97.12 474 VAL A CA 1
ATOM 3756 C C . VAL A 1 474 ? -24.266 -7.633 24.293 1.00 97.12 474 VAL A C 1
ATOM 3758 O O . VAL A 1 474 ? -24.628 -7.599 25.461 1.00 97.12 474 VAL A O 1
ATOM 3761 N N . GLU A 1 475 ? -25.040 -7.245 23.282 1.00 96.94 475 GLU A N 1
ATOM 3762 C CA . GLU A 1 475 ? -26.444 -6.855 23.438 1.00 96.94 475 GLU A CA 1
ATOM 3763 C C . GLU A 1 475 ? -27.302 -8.054 23.881 1.00 96.94 475 GLU A C 1
ATOM 3765 O O . GLU A 1 475 ? -28.259 -7.913 24.640 1.00 96.94 475 GLU A O 1
ATOM 3770 N N . SER A 1 476 ? -26.921 -9.264 23.461 1.00 96.69 476 SER A N 1
ATOM 3771 C CA . SER A 1 476 ? -27.638 -10.504 23.779 1.00 96.69 476 SER A CA 1
ATOM 3772 C C . SER A 1 476 ? -27.410 -11.022 25.208 1.00 96.69 476 SER A C 1
ATOM 3774 O O . SER A 1 476 ? -27.973 -12.057 25.574 1.00 96.69 476 SER A O 1
ATOM 3776 N N . VAL A 1 477 ? -26.581 -10.357 26.022 1.00 95.06 477 VAL A N 1
ATOM 3777 C CA . VAL A 1 477 ? -26.257 -10.778 27.395 1.00 95.06 477 VAL A CA 1
ATOM 3778 C C . VAL A 1 477 ? -26.325 -9.606 28.375 1.00 95.06 477 VAL A C 1
ATOM 3780 O O . VAL A 1 477 ? -25.950 -8.484 28.058 1.00 95.06 477 VAL A O 1
ATOM 3783 N N . GLU A 1 478 ? -26.766 -9.868 29.607 1.00 93.56 478 GLU A N 1
ATOM 3784 C CA . GLU A 1 478 ? -26.797 -8.842 30.655 1.00 93.56 478 GLU A CA 1
ATOM 3785 C C . GLU A 1 478 ? -25.375 -8.381 31.009 1.00 93.56 478 GLU A C 1
ATOM 3787 O O . GLU A 1 478 ? -24.471 -9.204 31.202 1.00 93.56 478 GLU A O 1
ATOM 3792 N N . ASN A 1 479 ? -25.180 -7.064 31.112 1.00 95.19 479 ASN A N 1
ATOM 3793 C CA . ASN A 1 479 ? -23.892 -6.430 31.394 1.00 95.19 479 ASN A CA 1
ATOM 3794 C C . ASN A 1 479 ? -22.780 -6.892 30.432 1.00 95.19 479 ASN A C 1
ATOM 3796 O O . ASN A 1 479 ? -21.662 -7.219 30.855 1.00 95.19 479 ASN A O 1
ATOM 3800 N N . GLY A 1 480 ? -23.106 -6.984 29.140 1.00 96.88 480 GLY A N 1
ATOM 3801 C CA . GLY A 1 480 ? -22.185 -7.419 28.094 1.00 96.88 480 GLY A CA 1
ATOM 3802 C C . GLY A 1 480 ? -21.112 -6.378 27.780 1.00 96.88 480 GLY A C 1
ATOM 3803 O O . GLY A 1 480 ? -21.417 -5.211 27.559 1.00 96.88 480 GLY A O 1
ATOM 3804 N N . VAL A 1 481 ? -19.845 -6.789 27.713 1.00 97.81 481 VAL A N 1
ATOM 3805 C CA . VAL A 1 481 ? -18.735 -5.911 27.297 1.00 97.81 481 VAL A CA 1
ATOM 3806 C C . VAL A 1 481 ? -17.949 -6.576 26.176 1.00 97.81 481 VAL A C 1
ATOM 3808 O O . VAL A 1 481 ? -17.360 -7.641 26.361 1.00 97.81 481 VAL A O 1
ATOM 3811 N N . GLY A 1 482 ? -17.926 -5.948 25.007 1.00 97.50 482 GLY A N 1
ATOM 3812 C CA . GLY A 1 482 ? -17.254 -6.451 23.813 1.00 97.50 482 GLY A CA 1
ATOM 3813 C C . GLY A 1 482 ? -15.964 -5.705 23.572 1.00 97.50 482 GLY A C 1
ATOM 3814 O O . GLY A 1 482 ? -15.970 -4.483 23.532 1.00 97.50 482 GLY A O 1
ATOM 3815 N N . ILE A 1 483 ? -14.863 -6.422 23.378 1.00 98.12 483 ILE A N 1
ATOM 3816 C CA . ILE A 1 483 ? -13.578 -5.836 23.001 1.00 98.12 483 ILE A CA 1
ATOM 3817 C C . ILE A 1 483 ? -13.173 -6.407 21.650 1.00 98.12 483 ILE A C 1
ATOM 3819 O O . ILE A 1 483 ? -12.955 -7.612 21.518 1.00 98.12 483 ILE A O 1
ATOM 3823 N N . VAL A 1 484 ? -13.039 -5.534 20.655 1.00 98.00 484 VAL A N 1
ATOM 3824 C CA . VAL A 1 484 ? -12.587 -5.889 19.308 1.00 98.00 484 VAL A CA 1
ATOM 3825 C C . VAL A 1 484 ? -11.191 -5.328 19.093 1.00 98.00 484 VAL A C 1
ATOM 3827 O O . VAL A 1 484 ? -11.011 -4.114 18.972 1.00 98.00 484 VAL A O 1
ATOM 3830 N N . LYS A 1 485 ? -10.190 -6.215 19.038 1.00 97.38 485 LYS A N 1
ATOM 3831 C CA . LYS A 1 485 ? -8.814 -5.814 18.736 1.00 97.38 485 LYS A CA 1
ATOM 3832 C C . LYS A 1 485 ? -8.655 -5.599 17.238 1.00 97.38 485 LYS A C 1
ATOM 3834 O O . LYS A 1 485 ? -8.785 -6.533 16.456 1.00 97.38 485 LYS A O 1
ATOM 3839 N N . LEU A 1 486 ? -8.315 -4.387 16.831 1.00 96.69 486 LEU A N 1
ATOM 3840 C CA . LEU A 1 486 ? -8.048 -4.046 15.442 1.00 96.69 486 LEU A CA 1
ATOM 3841 C C . LEU A 1 486 ? -6.567 -3.783 15.197 1.00 96.69 486 LEU A C 1
ATOM 3843 O O . LEU A 1 486 ? -5.757 -3.573 16.101 1.00 96.69 486 LEU A O 1
ATOM 3847 N N . MET A 1 487 ? -6.229 -3.805 13.917 1.00 92.25 487 MET A N 1
ATOM 3848 C CA . MET A 1 487 ? -4.905 -3.455 13.432 1.00 92.25 487 MET A CA 1
ATOM 3849 C C . MET A 1 487 ? -4.647 -1.956 13.612 1.00 92.25 487 MET A C 1
ATOM 3851 O O . MET A 1 487 ? -5.579 -1.152 13.583 1.00 92.25 487 MET A O 1
ATOM 3855 N N . GLY A 1 488 ? -3.386 -1.599 13.842 1.00 90.81 488 GLY A N 1
ATOM 3856 C CA . GLY A 1 488 ? -2.991 -0.231 14.166 1.00 90.81 488 GLY A CA 1
ATOM 3857 C C . GLY A 1 488 ? -1.806 -0.205 15.120 1.00 90.81 488 GLY A C 1
ATOM 3858 O O . GLY A 1 488 ? -1.940 0.145 16.291 1.00 90.81 488 GLY A O 1
ATOM 3859 N N . ARG A 1 489 ? -0.641 -0.641 14.627 1.00 88.75 489 ARG A N 1
ATOM 3860 C CA . ARG A 1 489 ? 0.594 -0.744 15.421 1.00 88.75 489 ARG A CA 1
ATOM 3861 C C . ARG A 1 489 ? 1.120 0.615 15.877 1.00 88.75 489 ARG A C 1
ATOM 3863 O O . ARG A 1 489 ? 1.560 0.746 17.013 1.00 88.75 489 ARG A O 1
ATOM 3870 N N . TYR A 1 490 ? 1.144 1.576 14.959 1.00 87.62 490 TYR A N 1
ATOM 3871 C CA . TYR A 1 490 ? 1.651 2.931 15.197 1.00 87.62 490 TYR A CA 1
ATOM 3872 C C . TYR A 1 490 ? 0.588 3.998 14.948 1.00 87.62 490 TYR A C 1
ATOM 3874 O O . TYR A 1 490 ? 0.736 5.108 15.446 1.00 87.62 490 TYR A O 1
ATOM 3882 N N . SER A 1 491 ? -0.459 3.666 14.188 1.00 92.62 491 SER A N 1
ATOM 3883 C CA . SER A 1 491 ? -1.544 4.582 13.864 1.00 92.62 491 SER A CA 1
ATOM 3884 C C . SER A 1 491 ? -2.916 3.928 14.003 1.00 92.62 491 SER A C 1
ATOM 3886 O O . SER A 1 491 ? -3.105 2.755 13.677 1.00 92.62 491 SER A O 1
ATOM 3888 N N . GLY A 1 492 ? -3.889 4.697 14.484 1.00 95.44 492 GLY A N 1
ATOM 3889 C CA . GLY A 1 492 ? -5.245 4.243 14.785 1.00 95.44 492 GLY A CA 1
ATOM 3890 C C . GLY A 1 492 ? -6.259 4.358 13.646 1.00 95.44 492 GLY A C 1
ATOM 3891 O O . GLY A 1 492 ? -7.459 4.332 13.917 1.00 95.44 492 GLY A O 1
ATOM 3892 N N . PHE A 1 493 ? -5.841 4.526 12.384 1.00 96.38 493 PHE A N 1
ATOM 3893 C CA . PHE A 1 493 ? -6.775 4.845 11.291 1.00 96.38 493 PHE A CA 1
ATOM 3894 C C . PHE A 1 493 ? -7.846 3.774 11.071 1.00 96.38 493 PHE A C 1
ATOM 3896 O O . PHE A 1 493 ? -9.012 4.128 10.919 1.00 96.38 493 PHE A O 1
ATOM 3903 N N . ILE A 1 494 ? -7.489 2.484 11.083 1.00 96.62 494 ILE A N 1
ATOM 3904 C CA . ILE A 1 494 ? -8.475 1.402 10.912 1.00 96.62 494 ILE A CA 1
ATOM 3905 C C . ILE A 1 494 ? -9.501 1.452 12.047 1.00 96.62 494 ILE A C 1
ATOM 3907 O O . ILE A 1 494 ? -10.698 1.432 11.779 1.00 96.62 494 ILE A O 1
ATOM 3911 N N . ALA A 1 495 ? -9.045 1.584 13.295 1.00 96.81 495 ALA A N 1
ATOM 3912 C CA . ALA A 1 495 ? -9.919 1.681 14.461 1.00 96.81 495 ALA A CA 1
ATOM 3913 C C . ALA A 1 495 ? -10.855 2.898 14.393 1.00 96.81 495 ALA A C 1
ATOM 3915 O O . ALA A 1 495 ? -12.067 2.747 14.551 1.00 96.81 495 ALA A O 1
ATOM 3916 N N . MET A 1 496 ? -10.327 4.081 14.064 1.00 96.31 496 MET A N 1
ATOM 3917 C CA . MET A 1 496 ? -11.120 5.305 13.925 1.00 96.31 496 MET A CA 1
ATOM 3918 C C . MET A 1 496 ? -12.163 5.189 12.802 1.00 96.31 496 MET A C 1
ATOM 3920 O O . MET A 1 496 ? -13.333 5.513 13.005 1.00 96.31 496 MET A O 1
ATOM 3924 N N . PHE A 1 497 ? -11.765 4.725 11.613 1.00 97.00 497 PHE A N 1
ATOM 3925 C CA . PHE A 1 497 ? -12.674 4.613 10.469 1.00 97.00 497 PHE A CA 1
ATOM 3926 C C . PHE A 1 497 ? -13.713 3.503 10.659 1.00 97.00 497 PHE A C 1
ATOM 3928 O O . PHE A 1 497 ? -14.874 3.718 10.323 1.00 97.00 497 PHE A O 1
ATOM 3935 N N . ALA A 1 498 ? -13.336 2.356 11.232 1.00 97.00 498 ALA A N 1
ATOM 3936 C CA . ALA A 1 498 ? -14.270 1.270 11.524 1.00 97.00 498 ALA A CA 1
ATOM 3937 C C . ALA A 1 498 ? -15.309 1.682 12.580 1.00 97.00 498 ALA A C 1
ATOM 3939 O O . ALA A 1 498 ? -16.493 1.408 12.401 1.00 97.00 498 ALA A O 1
ATOM 3940 N N . THR A 1 499 ? -14.892 2.421 13.614 1.00 96.56 499 THR A N 1
ATOM 3941 C CA . THR A 1 499 ? -15.791 3.008 14.627 1.00 96.56 499 THR A CA 1
ATOM 3942 C C . THR A 1 499 ? -16.801 3.958 13.980 1.00 96.56 499 THR A C 1
ATOM 3944 O O . THR A 1 499 ? -18.007 3.797 14.155 1.00 96.56 499 THR A O 1
ATOM 3947 N N . LEU A 1 500 ? -16.326 4.911 13.167 1.00 95.12 500 LEU A N 1
ATOM 3948 C CA . LEU A 1 500 ? -17.191 5.868 12.464 1.00 95.12 500 LEU A CA 1
ATOM 3949 C C . LEU A 1 500 ? -18.142 5.196 11.459 1.00 95.12 500 LEU A C 1
ATOM 3951 O O . LEU A 1 500 ? -19.244 5.699 11.228 1.00 95.12 500 LEU A O 1
ATOM 3955 N N . ALA A 1 501 ? -17.712 4.095 10.840 1.00 94.62 501 ALA A N 1
ATOM 3956 C CA . ALA A 1 501 ? -18.509 3.342 9.880 1.00 94.62 501 ALA A CA 1
ATOM 3957 C C . ALA A 1 501 ? -19.571 2.458 10.554 1.00 94.62 501 ALA A C 1
ATOM 3959 O O . ALA A 1 501 ? -20.688 2.384 10.048 1.00 94.62 501 ALA A O 1
ATOM 3960 N N . SER A 1 502 ? -19.239 1.792 11.667 1.00 92.56 502 SER A N 1
ATOM 3961 C CA . SER A 1 502 ? -20.172 0.942 12.422 1.00 92.56 502 SER A CA 1
ATOM 3962 C C . SER A 1 502 ? -21.232 1.767 13.148 1.00 92.56 502 SER A C 1
ATOM 3964 O O . SER A 1 502 ? -22.407 1.474 12.992 1.00 92.56 502 SER A O 1
ATOM 3966 N N . ARG A 1 503 ? -20.832 2.829 13.866 1.00 86.25 503 ARG A N 1
ATOM 3967 C CA . ARG A 1 503 ? -21.681 3.606 14.797 1.00 86.25 503 ARG A CA 1
ATOM 3968 C C . ARG A 1 503 ? -22.187 2.848 16.032 1.00 86.25 503 ARG A C 1
ATOM 3970 O O . ARG A 1 503 ? -22.795 3.487 16.881 1.00 86.25 503 ARG A O 1
ATOM 3977 N N . ASP A 1 504 ? -21.855 1.567 16.180 1.00 91.44 504 ASP A N 1
ATOM 3978 C CA . ASP A 1 504 ? -22.250 0.729 17.325 1.00 91.44 504 ASP A CA 1
ATOM 3979 C C . ASP A 1 504 ? -21.139 0.619 18.388 1.00 91.44 504 ASP A C 1
ATOM 3981 O O . ASP A 1 504 ? -21.140 -0.280 19.226 1.00 91.44 504 ASP A O 1
ATOM 3985 N N . VAL A 1 505 ? -20.137 1.500 18.318 1.00 97.12 505 VAL A N 1
ATOM 3986 C CA . VAL A 1 505 ? -18.959 1.499 19.195 1.00 97.12 505 VAL A CA 1
ATOM 3987 C C . VAL A 1 505 ? -19.083 2.609 20.232 1.00 97.12 505 VAL A C 1
ATOM 3989 O O . VAL A 1 505 ? -19.227 3.776 19.875 1.00 97.12 505 VAL A O 1
ATOM 3992 N N . ASP A 1 506 ? -18.937 2.263 21.509 1.00 97.25 506 ASP A N 1
ATOM 3993 C CA . ASP A 1 506 ? -18.982 3.214 22.626 1.00 97.25 506 ASP A CA 1
ATOM 3994 C C . ASP A 1 506 ? -17.612 3.799 22.972 1.00 97.25 506 ASP A C 1
ATOM 3996 O O . ASP A 1 506 ? -17.520 4.899 23.513 1.00 97.25 506 ASP A O 1
ATOM 4000 N N . CYS A 1 507 ? -16.536 3.056 22.707 1.00 97.19 507 CYS A N 1
ATOM 4001 C CA . CYS A 1 507 ? -15.179 3.491 23.014 1.00 97.19 507 CYS A CA 1
ATOM 4002 C C . CYS A 1 507 ? -14.184 3.028 21.949 1.00 97.19 507 CYS A C 1
ATOM 4004 O O . CYS A 1 507 ? -14.090 1.840 21.658 1.00 97.19 507 CYS A O 1
ATOM 4006 N N . CYS A 1 508 ? -13.404 3.952 21.398 1.00 97.25 508 CYS A N 1
ATOM 4007 C CA . CYS A 1 508 ? -12.299 3.672 20.490 1.00 97.25 508 CYS A CA 1
ATOM 4008 C C . CYS A 1 508 ? -10.976 4.095 21.135 1.00 97.25 508 CYS A C 1
ATOM 4010 O O . CYS A 1 508 ? -10.765 5.278 21.414 1.00 97.25 508 CYS A O 1
ATOM 4012 N N . LEU A 1 509 ? -10.072 3.133 21.308 1.00 97.00 509 LEU A N 1
ATOM 4013 C CA . LEU A 1 509 ? -8.740 3.305 21.883 1.00 97.00 509 LEU A CA 1
ATOM 4014 C C . LEU A 1 509 ? -7.681 3.142 20.785 1.00 97.00 509 LEU A C 1
ATOM 4016 O O . LEU A 1 509 ? -7.611 2.103 20.121 1.00 97.00 509 LEU A O 1
ATOM 4020 N N . ILE A 1 510 ? -6.860 4.176 20.587 1.00 96.12 510 ILE A N 1
ATOM 4021 C CA . ILE A 1 510 ? -5.836 4.252 19.533 1.00 96.12 510 ILE A CA 1
ATOM 4022 C C . ILE A 1 510 ? -4.460 4.611 20.115 1.00 96.12 510 ILE A C 1
ATOM 4024 O O . ILE A 1 510 ? -4.415 5.219 21.183 1.00 96.12 510 ILE A O 1
ATOM 4028 N N . PRO A 1 511 ? -3.340 4.281 19.438 1.00 93.69 511 PRO A N 1
ATOM 4029 C CA . PRO A 1 511 ? -1.995 4.606 19.925 1.00 93.69 511 PRO A CA 1
ATOM 4030 C C . PRO A 1 511 ? -1.770 6.103 20.181 1.00 93.69 511 PRO A C 1
ATOM 4032 O O . PRO A 1 511 ? -0.988 6.471 21.051 1.00 93.69 511 PRO A O 1
ATOM 4035 N N . GLU A 1 512 ? -2.440 6.968 19.420 1.00 92.62 512 GLU A N 1
ATOM 4036 C CA . GLU A 1 512 ? -2.265 8.421 19.474 1.00 92.62 512 GLU A CA 1
ATOM 4037 C C . GLU A 1 512 ? -3.024 9.103 20.621 1.00 92.62 512 GLU A C 1
ATOM 4039 O O . GLU A 1 512 ? -2.741 10.260 20.929 1.00 92.62 512 GLU A O 1
ATOM 4044 N N . SER A 1 513 ? -3.993 8.421 21.242 1.00 91.44 513 SER A N 1
ATOM 4045 C CA . SER A 1 513 ? -4.821 8.969 22.320 1.00 91.44 513 SER A CA 1
ATOM 4046 C C . SER A 1 513 ? -4.527 8.225 23.615 1.00 91.44 513 SER A C 1
ATOM 4048 O O . SER A 1 513 ? -4.951 7.083 23.792 1.00 91.44 513 SER A O 1
ATOM 4050 N N . HIS A 1 514 ? -3.813 8.876 24.531 1.00 89.62 514 HIS A N 1
ATOM 4051 C CA . HIS A 1 514 ? -3.559 8.322 25.858 1.00 89.62 514 HIS A CA 1
ATOM 4052 C C . HIS A 1 514 ? -4.851 8.226 26.671 1.00 89.62 514 HIS A C 1
ATOM 4054 O O . HIS A 1 514 ? -5.767 9.029 26.508 1.00 89.62 514 HIS A O 1
ATOM 4060 N N . PHE A 1 515 ? -4.914 7.224 27.541 1.00 91.50 515 PHE A N 1
ATOM 4061 C CA . PHE A 1 515 ? -6.035 6.989 28.442 1.00 91.50 515 PHE A CA 1
ATOM 4062 C C . PHE A 1 515 ? -5.524 6.349 29.725 1.00 91.50 515 PHE A C 1
ATOM 4064 O O . PHE A 1 515 ? -4.502 5.666 29.695 1.00 91.50 515 PHE A O 1
ATOM 4071 N N . TYR A 1 516 ? -6.247 6.525 30.829 1.00 91.44 516 TYR A N 1
ATOM 4072 C CA . TYR A 1 516 ? -5.976 5.867 32.107 1.00 91.44 516 TYR A CA 1
ATOM 4073 C C . TYR A 1 516 ? -7.124 4.951 32.525 1.00 91.44 516 TYR A C 1
ATOM 4075 O O . TYR A 1 516 ? -8.271 5.116 32.108 1.00 91.44 516 TYR A O 1
ATOM 4083 N N . LEU A 1 517 ? -6.793 3.933 33.319 1.00 91.12 517 LEU A N 1
ATOM 4084 C CA . LEU A 1 517 ? -7.732 2.870 33.674 1.00 91.12 517 LEU A CA 1
ATOM 4085 C C . LEU A 1 517 ? -8.625 3.233 34.866 1.00 91.12 517 LEU A C 1
ATOM 4087 O O . LEU A 1 517 ? -9.844 3.095 34.786 1.00 91.12 517 LEU A O 1
ATOM 4091 N N . GLU A 1 518 ? -8.012 3.687 35.961 1.00 89.50 518 GLU A N 1
ATOM 4092 C CA . GLU A 1 518 ? -8.647 3.897 37.268 1.00 89.50 518 GLU A CA 1
ATOM 4093 C C . GLU A 1 518 ? -8.663 5.378 37.663 1.00 89.50 518 GLU A C 1
ATOM 4095 O O . GLU A 1 518 ? -7.740 6.117 37.338 1.00 89.50 518 GLU A O 1
ATOM 4100 N N . GLY A 1 519 ? -9.672 5.793 38.431 1.00 84.94 519 GLY A N 1
ATOM 4101 C CA . GLY A 1 519 ? -9.850 7.178 38.876 1.00 84.94 519 GLY A CA 1
ATOM 4102 C C . GLY A 1 519 ? -11.027 7.869 38.190 1.00 84.94 519 GLY A C 1
ATOM 4103 O O . GLY A 1 519 ? -11.644 7.301 37.289 1.00 84.94 519 GLY A O 1
ATOM 4104 N N . GLN A 1 520 ? -11.344 9.082 38.650 1.00 82.75 520 GLN A N 1
ATOM 4105 C CA . GLN A 1 520 ? -12.455 9.870 38.115 1.00 82.75 520 GLN A CA 1
ATOM 4106 C C . GLN A 1 520 ? -12.180 10.260 36.660 1.00 82.75 520 GLN A C 1
ATOM 4108 O O . GLN A 1 520 ? -11.180 10.925 36.418 1.00 82.75 520 GLN A O 1
ATOM 4113 N N . GLY A 1 521 ? -13.068 9.887 35.737 1.00 84.00 521 GLY A N 1
ATOM 4114 C CA . GLY A 1 521 ? -12.934 10.065 34.287 1.00 84.00 521 GLY A CA 1
ATOM 4115 C C . GLY A 1 521 ? -12.160 8.941 33.583 1.00 84.00 521 GLY A C 1
ATOM 4116 O O . GLY A 1 521 ? -11.884 9.042 32.386 1.00 84.00 521 GLY A O 1
ATOM 4117 N N . GLY A 1 522 ? -11.790 7.882 34.312 1.00 91.31 522 GLY A N 1
ATOM 4118 C CA . GLY A 1 522 ? -11.019 6.755 33.790 1.00 91.31 522 GLY A CA 1
ATOM 4119 C C . GLY A 1 522 ? -11.853 5.762 32.988 1.00 91.31 522 GLY A C 1
ATOM 4120 O O . GLY A 1 522 ? -13.084 5.733 33.058 1.00 91.31 522 GLY A O 1
ATOM 4121 N N . LEU A 1 523 ? -11.168 4.888 32.248 1.00 94.62 523 LEU A N 1
ATOM 4122 C CA . LEU A 1 523 ? -11.810 3.890 31.393 1.00 94.62 523 LEU A CA 1
ATOM 4123 C C . LEU A 1 523 ? -12.773 2.978 32.170 1.00 94.62 523 LEU A C 1
ATOM 4125 O O . LEU A 1 523 ? -13.858 2.688 31.675 1.00 94.62 523 LEU A O 1
ATOM 4129 N N . PHE A 1 524 ? -12.422 2.533 33.381 1.00 94.69 524 PHE A N 1
ATOM 4130 C CA . PHE A 1 524 ? -13.293 1.639 34.154 1.00 94.69 524 PHE A CA 1
ATOM 4131 C C . PHE A 1 524 ? -14.575 2.315 34.642 1.00 94.69 524 PHE A C 1
ATOM 4133 O O . PHE A 1 524 ? -15.627 1.677 34.636 1.00 94.69 524 PHE A O 1
ATOM 4140 N N . GLU A 1 525 ? -14.511 3.594 35.020 1.00 93.06 525 GLU A N 1
ATOM 4141 C CA . GLU A 1 525 ? -15.704 4.362 35.387 1.00 93.06 525 GLU A CA 1
ATOM 4142 C C . GLU A 1 525 ? -16.611 4.568 34.171 1.00 93.06 525 GLU A C 1
ATOM 4144 O O . GLU A 1 525 ? -17.819 4.350 34.261 1.00 93.06 525 GLU A O 1
ATOM 4149 N N . PHE A 1 526 ? -16.028 4.891 33.013 1.00 95.06 526 PHE A N 1
ATOM 4150 C CA . PHE A 1 526 ? -16.782 5.028 31.769 1.00 95.06 526 PHE A CA 1
ATOM 4151 C C . PHE A 1 526 ? -17.474 3.718 31.359 1.00 95.06 526 PHE A C 1
ATOM 4153 O O . PHE A 1 526 ? -18.645 3.738 30.978 1.00 95.06 526 PHE A O 1
ATOM 4160 N N . ILE A 1 527 ? -16.792 2.572 31.498 1.00 95.56 527 ILE A N 1
ATOM 4161 C CA . ILE A 1 527 ? -17.395 1.250 31.263 1.00 95.56 527 ILE A CA 1
ATOM 4162 C C . ILE A 1 527 ? -18.572 1.020 32.215 1.00 95.56 527 ILE A C 1
ATOM 4164 O O . ILE A 1 527 ? -19.641 0.595 31.782 1.00 95.56 527 ILE A O 1
ATOM 4168 N N . GLU A 1 528 ? -18.402 1.308 33.506 1.00 93.88 528 GLU A N 1
ATOM 4169 C CA . GLU A 1 528 ? -19.461 1.125 34.502 1.00 93.88 528 GLU A CA 1
ATOM 4170 C C . GLU A 1 528 ? -20.690 1.980 34.183 1.00 93.88 528 GLU A C 1
ATOM 4172 O O . GLU A 1 528 ? -21.816 1.482 34.244 1.00 93.88 528 GLU A O 1
ATOM 4177 N N . GLN A 1 529 ? -20.484 3.249 33.826 1.00 93.69 529 GLN A N 1
ATOM 4178 C CA . GLN A 1 529 ? -21.564 4.154 33.455 1.00 93.69 529 GLN A CA 1
ATOM 4179 C C . GLN A 1 529 ? -22.302 3.647 32.213 1.00 93.69 529 GLN A C 1
ATOM 4181 O O . GLN A 1 529 ? -23.522 3.497 32.245 1.00 93.69 529 GLN A O 1
ATOM 4186 N N . ARG A 1 530 ? -21.568 3.312 31.146 1.00 94.94 530 ARG A N 1
ATOM 4187 C CA . ARG A 1 530 ? -22.174 2.898 29.877 1.00 94.94 530 ARG A CA 1
ATOM 4188 C C . ARG A 1 530 ? -22.937 1.581 29.999 1.00 94.94 530 ARG A C 1
ATOM 4190 O O . ARG A 1 530 ? -24.045 1.475 29.485 1.00 94.94 530 ARG A O 1
ATOM 4197 N N . VAL A 1 531 ? -22.399 0.611 30.741 1.00 95.31 531 VAL A N 1
ATOM 4198 C CA . VAL A 1 531 ? -23.087 -0.664 30.997 1.00 95.31 531 VAL A CA 1
ATOM 4199 C C . VAL A 1 531 ? -24.354 -0.459 31.835 1.00 95.31 531 VAL A C 1
ATOM 4201 O O . VAL A 1 531 ? -25.361 -1.102 31.561 1.00 95.31 531 VAL A O 1
ATOM 4204 N N . LYS A 1 532 ? -24.362 0.455 32.815 1.00 94.00 532 LYS A N 1
ATOM 4205 C CA . LYS A 1 532 ? -25.582 0.774 33.583 1.00 94.00 532 LYS A CA 1
ATOM 4206 C C . LYS A 1 532 ? -26.642 1.497 32.751 1.00 94.00 532 LYS A C 1
ATOM 4208 O O . LYS A 1 532 ? -27.828 1.284 32.983 1.00 94.00 532 LYS A O 1
ATOM 4213 N N . GLU A 1 533 ? -26.223 2.361 31.831 1.00 94.06 533 GLU A N 1
ATOM 4214 C CA . GLU A 1 533 ? -27.123 3.137 30.972 1.00 94.06 533 GLU A CA 1
ATOM 4215 C C . GLU A 1 533 ? -27.723 2.283 29.844 1.00 94.06 533 GLU A C 1
ATOM 4217 O O . GLU A 1 533 ? -28.934 2.324 29.627 1.00 94.06 533 GLU A O 1
ATOM 4222 N N . ASN A 1 534 ? -26.898 1.479 29.166 1.00 93.50 534 ASN A N 1
ATOM 4223 C CA . ASN A 1 534 ? -27.274 0.772 27.935 1.00 93.50 534 ASN A CA 1
ATOM 4224 C C . ASN A 1 534 ? -27.412 -0.754 28.101 1.00 93.50 534 ASN A C 1
ATOM 4226 O O . ASN A 1 534 ? -27.834 -1.442 27.172 1.00 93.50 534 ASN A O 1
ATOM 4230 N N . GLY A 1 535 ? -27.012 -1.316 29.244 1.00 94.88 535 GLY A N 1
ATOM 4231 C CA . GLY A 1 535 ? -26.965 -2.765 29.493 1.00 94.88 535 GLY A CA 1
ATOM 4232 C C . GLY A 1 535 ? -25.783 -3.491 28.837 1.00 94.88 535 GLY A C 1
ATOM 4233 O O . GLY A 1 535 ? -25.486 -4.630 29.201 1.00 94.88 535 GLY A O 1
ATOM 4234 N N . HIS A 1 536 ? -25.083 -2.840 27.906 1.00 96.94 536 HIS A N 1
ATOM 4235 C CA . HIS A 1 536 ? -23.936 -3.382 27.186 1.00 96.94 536 HIS A CA 1
ATOM 4236 C C . HIS A 1 536 ? -22.964 -2.273 26.750 1.00 96.94 536 HIS A C 1
ATOM 4238 O O . HIS A 1 536 ? -23.281 -1.086 26.843 1.00 96.94 536 HIS A O 1
ATOM 4244 N N . MET A 1 537 ? -21.772 -2.660 26.289 1.00 97.06 537 MET A N 1
ATOM 4245 C CA . MET A 1 537 ? -20.768 -1.743 25.748 1.00 97.06 537 MET A CA 1
ATOM 4246 C C . MET A 1 537 ? -19.877 -2.416 24.698 1.00 97.06 537 MET A C 1
ATOM 4248 O O . MET A 1 537 ? -19.440 -3.554 24.892 1.00 97.06 537 MET A O 1
ATOM 4252 N N . VAL A 1 538 ? -19.524 -1.691 23.634 1.00 98.06 538 VAL A N 1
ATOM 4253 C CA . VAL A 1 538 ? -18.537 -2.123 22.630 1.00 98.06 538 VAL A CA 1
ATOM 4254 C C . VAL A 1 538 ? -17.301 -1.222 22.642 1.00 98.06 538 VAL A C 1
ATOM 4256 O O . VAL A 1 538 ? -17.381 -0.003 22.490 1.00 98.06 538 VAL A O 1
ATOM 4259 N N . ILE A 1 539 ? -16.130 -1.842 22.774 1.00 98.25 539 ILE A N 1
ATOM 4260 C CA . ILE A 1 539 ? -14.814 -1.206 22.791 1.00 98.25 539 ILE A CA 1
ATOM 4261 C C . ILE A 1 539 ? -14.011 -1.682 21.578 1.00 98.25 539 ILE A C 1
ATOM 4263 O O . ILE A 1 539 ? -13.755 -2.875 21.404 1.00 98.25 539 ILE A O 1
ATOM 4267 N N . VAL A 1 540 ? -13.551 -0.741 20.763 1.00 98.19 540 VAL A N 1
ATOM 4268 C CA . VAL A 1 540 ? -12.572 -0.969 19.702 1.00 98.19 540 VAL A CA 1
ATOM 4269 C C . VAL A 1 540 ? -11.187 -0.596 20.214 1.00 98.19 540 VAL A C 1
ATOM 4271 O O . VAL A 1 540 ? -10.970 0.513 20.697 1.00 98.19 540 VAL A O 1
ATOM 4274 N N . LEU A 1 541 ? -10.234 -1.515 20.080 1.00 97.31 541 LEU A N 1
ATOM 4275 C CA . LEU A 1 541 ? -8.873 -1.362 20.587 1.00 97.31 541 LEU A CA 1
ATOM 4276 C C . LEU A 1 541 ? -7.861 -1.608 19.470 1.00 97.31 541 LEU A C 1
ATOM 4278 O O . LEU A 1 541 ? -7.724 -2.731 18.993 1.00 97.31 541 LEU A O 1
ATOM 4282 N N . ALA A 1 542 ? -7.117 -0.585 19.063 1.00 96.56 542 ALA A N 1
ATOM 4283 C CA . ALA A 1 542 ? -5.977 -0.778 18.172 1.00 96.56 542 ALA A CA 1
ATOM 4284 C C . ALA A 1 542 ? -4.827 -1.493 18.905 1.00 96.56 542 ALA A C 1
ATOM 4286 O O . ALA A 1 542 ? -4.531 -1.181 20.057 1.00 96.56 542 ALA A O 1
ATOM 4287 N N . GLU A 1 543 ? -4.138 -2.421 18.235 1.00 93.06 543 GLU A N 1
ATOM 4288 C CA . GLU A 1 543 ? -3.075 -3.240 18.848 1.00 93.06 543 GLU A CA 1
ATOM 4289 C C . GLU A 1 543 ? -1.922 -2.431 19.473 1.00 93.06 543 GLU A C 1
ATOM 4291 O O . GLU A 1 543 ? -1.265 -2.912 20.398 1.00 93.06 543 GLU A O 1
ATOM 4296 N N . GLY A 1 544 ? -1.662 -1.216 18.981 1.00 92.25 544 GLY A N 1
ATOM 4297 C CA . GLY A 1 544 ? -0.633 -0.326 19.517 1.00 92.25 544 GLY A CA 1
ATOM 4298 C C . GLY A 1 544 ? -1.074 0.541 20.701 1.00 92.25 544 GLY A C 1
ATOM 4299 O O . GLY A 1 544 ? -0.220 1.177 21.312 1.00 92.25 544 GLY A O 1
ATOM 4300 N N . ALA A 1 545 ? -2.366 0.593 21.035 1.00 93.44 545 ALA A N 1
ATOM 4301 C CA . ALA A 1 545 ? -2.862 1.389 22.157 1.00 93.44 545 ALA A CA 1
ATOM 4302 C C . ALA A 1 545 ? -2.487 0.739 23.500 1.00 93.44 545 ALA A C 1
ATOM 4304 O O . ALA A 1 545 ? -2.510 -0.484 23.617 1.00 93.44 545 ALA A O 1
ATOM 4305 N N . GLY A 1 546 ? -2.152 1.534 24.522 1.00 88.75 546 GLY A N 1
ATOM 4306 C CA . GLY A 1 546 ? -1.922 1.044 25.888 1.00 88.75 546 GLY A CA 1
ATOM 4307 C C . GLY A 1 546 ? -0.673 0.169 26.083 1.00 88.75 546 GLY A C 1
ATOM 4308 O O . GLY A 1 546 ? -0.567 -0.538 27.088 1.00 88.75 546 GLY A O 1
ATOM 4309 N N . GLN A 1 547 ? 0.280 0.182 25.145 1.00 89.12 547 GLN A N 1
ATOM 4310 C CA . GLN A 1 547 ? 1.522 -0.604 25.235 1.00 89.12 547 GLN A CA 1
ATOM 4311 C C . GLN A 1 547 ? 2.414 -0.172 26.416 1.00 89.12 547 GLN A C 1
ATOM 4313 O O . GLN A 1 547 ? 3.185 -0.973 26.952 1.00 89.12 547 GLN A O 1
ATOM 4318 N N . GLU A 1 548 ? 2.278 1.072 26.871 1.00 84.81 548 GLU A N 1
ATOM 4319 C CA . GLU A 1 548 ? 2.916 1.635 28.059 1.00 84.81 548 GLU A CA 1
ATOM 4320 C C . GLU A 1 548 ? 2.592 0.834 29.332 1.00 84.81 548 GLU A C 1
ATOM 4322 O O . GLU A 1 548 ? 3.503 0.513 30.099 1.00 84.81 548 GLU A O 1
ATOM 4327 N N . TYR A 1 549 ? 1.345 0.389 29.508 1.00 82.56 549 TYR A N 1
ATOM 4328 C CA . TYR A 1 549 ? 0.918 -0.381 30.681 1.00 82.56 549 TYR A CA 1
ATOM 4329 C C . TYR A 1 549 ? 1.541 -1.775 30.745 1.00 82.56 549 TYR A C 1
ATOM 4331 O O . TYR A 1 549 ? 1.879 -2.293 31.815 1.00 82.56 549 TYR A O 1
ATOM 4339 N N . LEU A 1 550 ? 1.716 -2.395 29.583 1.00 78.19 550 LEU A N 1
ATOM 4340 C CA . LEU A 1 550 ? 2.326 -3.715 29.461 1.00 78.19 550 LEU A CA 1
ATOM 4341 C C . LEU A 1 550 ? 3.824 -3.659 29.753 1.00 78.19 550 LEU A C 1
ATOM 4343 O O . LEU A 1 550 ? 4.353 -4.537 30.429 1.00 78.19 550 LEU A O 1
ATOM 4347 N N . SER A 1 551 ? 4.492 -2.590 29.314 1.00 70.62 551 SER A N 1
ATOM 4348 C CA . SER A 1 551 ? 5.922 -2.390 29.572 1.00 70.62 551 SER A CA 1
ATOM 4349 C C . SER A 1 551 ? 6.263 -2.186 31.053 1.00 70.62 551 SER A C 1
ATOM 4351 O O . SER A 1 551 ? 7.369 -2.514 31.473 1.00 70.62 551 SER A O 1
ATOM 4353 N N . GLN A 1 552 ? 5.317 -1.671 31.843 1.00 66.56 552 GLN A N 1
ATOM 4354 C CA . GLN A 1 552 ? 5.471 -1.476 33.288 1.00 66.56 552 GLN A CA 1
ATOM 4355 C C . GLN A 1 552 ? 5.137 -2.740 34.092 1.00 66.56 552 GLN A C 1
ATOM 4357 O O . GLN A 1 552 ? 5.691 -2.950 35.169 1.00 66.56 552 GLN A O 1
ATOM 4362 N N . SER A 1 553 ? 4.226 -3.577 33.586 1.00 60.19 553 SER A N 1
ATOM 4363 C CA . SER A 1 553 ? 3.713 -4.754 34.301 1.00 60.19 553 SER A CA 1
ATOM 4364 C C . SER A 1 553 ? 4.428 -6.065 33.959 1.00 60.19 553 SER A C 1
ATOM 4366 O O . SER A 1 553 ? 4.373 -7.005 34.751 1.00 60.19 553 SER A O 1
ATOM 4368 N N . MET A 1 554 ? 5.123 -6.142 32.822 1.00 62.41 554 MET A N 1
ATOM 4369 C CA . MET A 1 554 ? 5.917 -7.302 32.412 1.00 62.41 554 MET A CA 1
ATOM 4370 C C . MET A 1 554 ? 7.354 -6.885 32.089 1.00 62.41 554 MET A C 1
ATOM 4372 O O . MET A 1 554 ? 7.575 -5.836 31.488 1.00 62.41 554 MET A O 1
ATOM 4376 N N . HIS A 1 555 ? 8.343 -7.713 32.457 1.00 55.72 555 HIS A N 1
ATOM 4377 C CA . HIS A 1 555 ? 9.730 -7.494 32.034 1.00 55.72 555 HIS A CA 1
ATOM 4378 C C . HIS A 1 555 ? 9.768 -7.352 30.504 1.00 55.72 555 HIS A C 1
ATOM 4380 O O . HIS A 1 555 ? 9.280 -8.253 29.816 1.00 55.72 555 HIS A O 1
ATOM 4386 N N . PRO A 1 556 ? 10.311 -6.250 29.952 1.00 53.22 556 PRO A N 1
ATOM 4387 C CA . PRO A 1 556 ? 10.292 -6.023 28.519 1.00 53.22 556 PRO A CA 1
ATOM 4388 C C . PRO A 1 556 ? 11.179 -7.063 27.843 1.00 53.22 556 PRO A C 1
ATOM 4390 O O . PRO A 1 556 ? 12.405 -6.969 27.839 1.00 53.22 556 PRO A O 1
ATOM 4393 N N . VAL A 1 557 ? 10.542 -8.069 27.259 1.00 56.53 557 VAL A N 1
ATOM 4394 C CA . VAL A 1 557 ? 11.184 -8.936 26.287 1.00 56.53 557 VAL A CA 1
ATOM 4395 C C . VAL A 1 557 ? 11.310 -8.091 25.021 1.00 56.53 557 VAL A C 1
ATOM 4397 O O . VAL A 1 557 ? 10.345 -7.913 24.280 1.00 56.53 557 VAL A O 1
ATOM 4400 N N . ASP A 1 558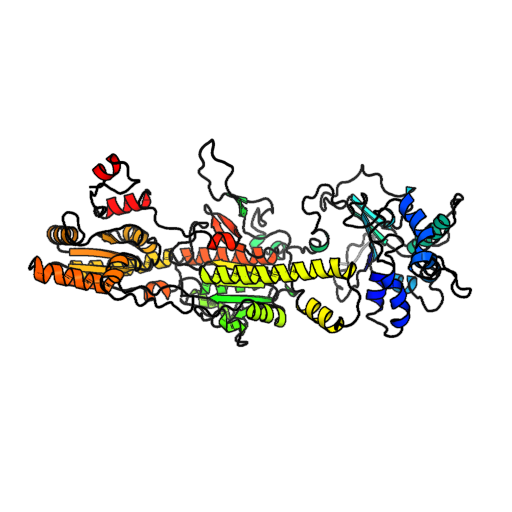 ? 12.474 -7.469 24.819 1.00 62.88 558 ASP A N 1
ATOM 4401 C CA . ASP A 1 558 ? 12.762 -6.584 23.679 1.00 62.88 558 ASP A CA 1
ATOM 4402 C C . ASP A 1 558 ? 13.010 -7.402 22.394 1.00 62.88 558 ASP A C 1
ATOM 4404 O O . ASP A 1 558 ? 13.998 -7.249 21.672 1.00 62.88 558 ASP A O 1
ATOM 4408 N N . GLU A 1 559 ? 12.112 -8.352 22.141 1.00 72.62 559 GLU A N 1
ATOM 4409 C CA . GLU A 1 559 ? 12.149 -9.226 20.985 1.00 72.62 559 GLU A CA 1
ATOM 4410 C C . GLU A 1 559 ? 11.736 -8.450 19.731 1.00 72.62 559 GLU A C 1
ATOM 4412 O O . GLU A 1 559 ? 10.728 -7.733 19.680 1.00 72.62 559 GLU A O 1
ATOM 4417 N N . LYS A 1 560 ? 12.546 -8.599 18.684 1.00 81.12 560 LYS A N 1
ATOM 4418 C CA . LYS A 1 560 ? 12.321 -8.000 17.369 1.00 81.12 560 LYS A CA 1
ATOM 4419 C C . LYS A 1 560 ? 11.970 -9.086 16.364 1.00 81.12 560 LYS A C 1
ATOM 4421 O O . LYS A 1 560 ? 12.517 -10.186 16.403 1.00 81.12 560 LYS A O 1
ATOM 4426 N N . ASP A 1 561 ? 11.087 -8.762 15.427 1.00 77.31 561 ASP A N 1
ATOM 4427 C CA . ASP A 1 561 ? 10.805 -9.633 14.293 1.00 77.31 561 ASP A CA 1
ATOM 4428 C C . ASP A 1 561 ? 12.009 -9.715 13.333 1.00 77.31 561 ASP A C 1
ATOM 4430 O O . ASP A 1 561 ? 12.968 -8.945 13.412 1.00 77.31 561 ASP A O 1
ATOM 4434 N N . ALA A 1 562 ? 11.949 -10.626 12.357 1.00 72.38 562 ALA A N 1
ATOM 4435 C CA . ALA A 1 562 ? 13.009 -10.794 11.356 1.00 72.38 562 ALA A CA 1
ATOM 4436 C C . ALA A 1 562 ? 13.263 -9.548 10.475 1.00 72.38 562 ALA A C 1
ATOM 4438 O O . ALA A 1 562 ? 14.227 -9.522 9.712 1.00 72.38 562 ALA A O 1
ATOM 4439 N N . SER A 1 563 ? 12.386 -8.538 10.527 1.00 66.81 563 SER A N 1
ATOM 4440 C CA . SER A 1 563 ? 12.549 -7.248 9.838 1.00 66.81 563 SER A CA 1
ATOM 4441 C C . SER A 1 563 ? 13.072 -6.144 10.766 1.00 66.81 563 SER A C 1
ATOM 4443 O O . SER A 1 563 ? 13.229 -5.015 10.313 1.00 66.81 563 SER A O 1
ATOM 4445 N N . GLY A 1 564 ? 13.353 -6.458 12.035 1.00 72.31 564 GLY A N 1
ATOM 4446 C CA . GLY A 1 564 ? 13.869 -5.527 13.035 1.00 72.31 564 GLY A CA 1
ATOM 4447 C C . GLY A 1 564 ? 12.799 -4.737 13.793 1.00 72.31 564 GLY A C 1
ATOM 4448 O O . GLY A 1 564 ? 13.157 -3.854 14.571 1.00 72.31 564 GLY A O 1
ATOM 4449 N N . ASN A 1 565 ? 11.508 -5.032 13.607 1.00 76.81 565 ASN A N 1
ATOM 4450 C CA . ASN A 1 565 ? 10.445 -4.321 14.312 1.00 76.81 565 ASN A CA 1
ATOM 4451 C C . ASN A 1 565 ? 10.199 -4.939 15.695 1.00 76.81 565 ASN A C 1
ATOM 4453 O O . ASN A 1 565 ? 10.095 -6.159 15.795 1.00 76.81 565 ASN A O 1
ATOM 4457 N N . ARG A 1 566 ? 10.001 -4.118 16.735 1.00 80.06 566 ARG A N 1
ATOM 4458 C CA . ARG A 1 566 ? 9.614 -4.586 18.083 1.00 80.06 566 ARG A CA 1
ATOM 4459 C C . ARG A 1 566 ? 8.336 -5.427 18.018 1.00 80.06 566 ARG A C 1
ATOM 4461 O O . ARG A 1 566 ? 7.409 -5.055 17.292 1.00 80.06 566 ARG A O 1
ATOM 4468 N N . LEU A 1 567 ? 8.279 -6.554 18.719 1.00 80.12 567 LEU A N 1
ATOM 4469 C CA . LEU A 1 567 ? 7.050 -7.331 18.879 1.00 80.12 567 LEU A CA 1
ATOM 4470 C C . LEU A 1 567 ? 6.162 -6.664 19.936 1.00 80.12 567 LEU A C 1
ATOM 4472 O O . LEU A 1 567 ? 6.643 -6.260 20.990 1.00 80.12 567 LEU A O 1
ATOM 4476 N N . LEU A 1 568 ? 4.882 -6.473 19.604 1.00 81.31 568 LEU A N 1
ATOM 4477 C CA . LEU A 1 568 ? 3.913 -5.893 20.533 1.00 81.31 568 LEU A CA 1
ATOM 4478 C C . LEU A 1 568 ? 3.359 -6.992 21.435 1.00 81.31 568 LEU A C 1
ATOM 4480 O O . LEU A 1 568 ? 3.175 -8.125 20.983 1.00 81.31 568 LEU A O 1
ATOM 4484 N N . LEU A 1 569 ? 3.075 -6.637 22.684 1.00 84.19 569 LEU A N 1
ATOM 4485 C CA . LEU A 1 569 ? 2.368 -7.510 23.615 1.00 84.19 569 LEU A CA 1
ATOM 4486 C C . LEU A 1 569 ? 0.858 -7.429 23.339 1.00 84.19 569 LEU A C 1
ATOM 4488 O O . LEU A 1 569 ? 0.365 -6.401 22.867 1.00 84.19 569 LEU A O 1
ATOM 4492 N N . ASP A 1 570 ? 0.122 -8.510 23.611 1.00 85.81 570 ASP A N 1
ATOM 4493 C CA . ASP A 1 570 ? -1.324 -8.554 23.365 1.00 85.81 570 ASP A CA 1
ATOM 4494 C C . ASP A 1 570 ? -2.089 -7.741 24.422 1.00 85.81 570 ASP A C 1
ATOM 4496 O O . ASP A 1 570 ? -2.452 -8.233 25.495 1.00 85.81 570 ASP A O 1
ATOM 4500 N N . VAL A 1 571 ? -2.336 -6.472 24.095 1.00 89.56 571 VAL A N 1
ATOM 4501 C CA . VAL A 1 571 ? -3.104 -5.550 24.936 1.00 89.56 571 VAL A CA 1
ATOM 4502 C C . VAL A 1 571 ? -4.574 -5.934 25.066 1.00 89.56 571 VAL A C 1
ATOM 4504 O O . VAL A 1 571 ? -5.184 -5.637 26.090 1.00 89.56 571 VAL A O 1
ATOM 4507 N N . GLY A 1 572 ? -5.145 -6.646 24.092 1.00 91.31 572 GLY A N 1
ATOM 4508 C CA . GLY A 1 572 ? -6.555 -7.026 24.120 1.00 91.31 572 GLY A CA 1
ATOM 4509 C C . GLY A 1 572 ? -6.864 -8.017 25.236 1.00 91.31 572 GLY A C 1
ATOM 4510 O O . GLY A 1 572 ? -7.779 -7.799 26.037 1.00 91.31 572 GLY A O 1
ATOM 4511 N N . LEU A 1 573 ? -6.052 -9.071 25.345 1.00 90.94 573 LEU A N 1
ATOM 4512 C CA . LEU A 1 573 ? -6.171 -10.050 26.430 1.00 90.94 573 LEU A CA 1
ATOM 4513 C C . LEU A 1 573 ? -5.839 -9.439 27.795 1.00 90.94 573 LEU A C 1
ATOM 4515 O O . LEU A 1 573 ? -6.533 -9.705 28.778 1.00 90.94 573 LEU A O 1
ATOM 4519 N N . TRP A 1 574 ? -4.810 -8.593 27.856 1.00 92.38 574 TRP A N 1
ATOM 4520 C CA . TRP A 1 574 ? -4.432 -7.915 29.094 1.00 92.38 574 TRP A CA 1
ATOM 4521 C C . TRP A 1 574 ? -5.541 -6.990 29.608 1.00 92.38 574 TRP A C 1
ATOM 4523 O O . TRP A 1 574 ? -5.927 -7.085 30.774 1.00 92.38 574 TRP A O 1
ATOM 4533 N N . LEU A 1 575 ? -6.110 -6.150 28.738 1.00 94.12 575 LEU A N 1
ATOM 4534 C CA . LEU A 1 575 ? -7.186 -5.229 29.102 1.00 94.12 575 LEU A CA 1
ATOM 4535 C C . LEU A 1 575 ? -8.445 -5.997 29.522 1.00 94.12 575 LEU A C 1
ATOM 4537 O O . LEU A 1 575 ? -9.070 -5.658 30.525 1.00 94.12 575 LEU A O 1
ATOM 4541 N N . THR A 1 576 ? -8.761 -7.086 28.815 1.00 94.44 576 THR A N 1
ATOM 4542 C CA . THR A 1 576 ? -9.840 -8.016 29.179 1.00 94.44 576 THR A CA 1
ATOM 4543 C C . THR A 1 576 ? -9.686 -8.528 30.612 1.00 94.44 576 THR A C 1
ATOM 4545 O O . THR A 1 576 ? -10.652 -8.526 31.376 1.00 94.44 576 THR A O 1
ATOM 4548 N N . GLN A 1 577 ? -8.479 -8.956 30.994 1.00 92.44 577 GLN A N 1
ATOM 4549 C CA . GLN A 1 577 ? -8.218 -9.445 32.346 1.00 92.44 577 GLN A CA 1
ATOM 4550 C C . GLN A 1 577 ? -8.364 -8.327 33.383 1.00 92.44 577 GLN A C 1
ATOM 4552 O O . GLN A 1 577 ? -9.027 -8.519 34.397 1.00 92.44 577 GLN A O 1
ATOM 4557 N N . LYS A 1 578 ? -7.819 -7.138 33.104 1.00 93.62 578 LYS A N 1
ATOM 4558 C CA . LYS A 1 578 ? -7.902 -5.989 34.014 1.00 93.62 578 LYS A CA 1
ATOM 4559 C C . LYS A 1 578 ? -9.334 -5.522 34.261 1.00 93.62 578 LYS A C 1
ATOM 4561 O O . LYS A 1 578 ? -9.688 -5.250 35.406 1.00 93.62 578 LYS A O 1
ATOM 4566 N N . ILE A 1 579 ? -10.168 -5.499 33.223 1.00 94.69 579 ILE A N 1
ATOM 4567 C CA . ILE A 1 579 ? -11.594 -5.183 33.357 1.00 94.69 579 ILE A CA 1
ATOM 4568 C C . ILE A 1 579 ? -12.287 -6.251 34.219 1.00 94.69 579 ILE A C 1
ATOM 4570 O O . ILE A 1 579 ? -12.975 -5.911 35.179 1.00 94.69 579 ILE A O 1
ATOM 4574 N N . LYS A 1 580 ? -12.058 -7.546 33.960 1.00 93.38 580 LYS A N 1
ATOM 4575 C CA . LYS A 1 580 ? -12.626 -8.626 34.792 1.00 93.38 580 LYS A CA 1
ATOM 4576 C C . LYS A 1 580 ? -12.228 -8.502 36.263 1.00 93.38 580 LYS A C 1
ATOM 4578 O O . LYS A 1 580 ? -13.092 -8.614 37.135 1.00 93.38 580 LYS A O 1
ATOM 4583 N N . ASP A 1 581 ? -10.952 -8.241 36.532 1.00 92.56 581 ASP A N 1
ATOM 4584 C CA . ASP A 1 581 ? -10.426 -8.106 37.890 1.00 92.56 581 ASP A CA 1
ATOM 4585 C C . ASP A 1 581 ? -11.054 -6.907 38.618 1.00 92.56 581 ASP A C 1
ATOM 4587 O O . ASP A 1 581 ? -11.472 -7.044 39.769 1.00 92.56 581 ASP A O 1
ATOM 4591 N N . HIS A 1 582 ? -11.176 -5.752 37.954 1.00 92.56 582 HIS A N 1
ATOM 4592 C CA . HIS A 1 582 ? -11.767 -4.549 38.546 1.00 92.56 582 HIS A CA 1
ATOM 4593 C C . HIS A 1 582 ? -13.245 -4.756 38.909 1.00 92.56 582 HIS A C 1
ATOM 4595 O O . HIS A 1 582 ? -13.662 -4.502 40.042 1.00 92.56 582 HIS A O 1
ATOM 4601 N N . PHE A 1 583 ? -14.049 -5.273 37.978 1.00 92.56 583 PHE A N 1
ATOM 4602 C CA . PHE A 1 583 ? -15.490 -5.424 38.195 1.00 92.56 583 PHE A CA 1
ATOM 4603 C C . PHE A 1 583 ? -15.828 -6.538 39.195 1.00 92.56 583 PHE A C 1
ATOM 4605 O O . PHE A 1 583 ? -16.758 -6.382 39.991 1.00 92.56 583 PHE A O 1
ATOM 4612 N N . THR A 1 584 ? -15.026 -7.608 39.243 1.00 90.12 584 THR A N 1
ATOM 4613 C CA . THR A 1 584 ? -15.208 -8.702 40.210 1.00 90.12 584 THR A CA 1
ATOM 4614 C C . THR A 1 584 ? -14.766 -8.298 41.618 1.00 90.12 584 THR A C 1
ATOM 4616 O O . THR A 1 584 ? -15.515 -8.487 42.577 1.00 90.12 584 THR A O 1
ATOM 4619 N N . ASN A 1 585 ? -13.564 -7.726 41.756 1.00 88.12 585 ASN A N 1
ATOM 4620 C CA . ASN A 1 585 ? -12.941 -7.514 43.066 1.00 88.12 585 ASN A CA 1
ATOM 4621 C C . ASN A 1 585 ? -13.315 -6.170 43.704 1.00 88.12 585 ASN A C 1
ATOM 4623 O O . ASN A 1 585 ? -13.469 -6.100 44.923 1.00 88.12 585 ASN A O 1
ATOM 4627 N N . VAL A 1 586 ? -13.457 -5.110 42.901 1.00 83.69 586 VAL A N 1
ATOM 4628 C CA . VAL A 1 586 ? -13.684 -3.743 43.399 1.00 83.69 586 VAL A CA 1
ATOM 4629 C C . VAL A 1 586 ? -15.173 -3.418 43.423 1.00 83.69 586 VAL A C 1
ATOM 4631 O O . VAL A 1 586 ? -15.714 -3.063 44.468 1.00 83.69 586 VAL A O 1
ATOM 4634 N N . ARG A 1 587 ? -15.857 -3.568 42.283 1.00 82.50 587 ARG A N 1
ATOM 4635 C CA . ARG A 1 587 ? -17.263 -3.149 42.129 1.00 82.50 587 ARG A CA 1
ATOM 4636 C C . ARG A 1 587 ? -18.284 -4.215 42.525 1.00 82.50 587 ARG A C 1
ATOM 4638 O O . ARG A 1 587 ? -19.426 -3.864 42.804 1.00 82.50 587 ARG A O 1
ATOM 4645 N N . LYS A 1 588 ? -17.884 -5.493 42.576 1.00 85.25 588 LYS A N 1
ATOM 4646 C CA . LYS A 1 588 ? -18.768 -6.654 42.807 1.00 85.25 588 LYS A CA 1
ATOM 4647 C C . LYS A 1 588 ? -19.954 -6.695 41.832 1.00 85.25 588 LYS A C 1
ATOM 4649 O O . LYS A 1 588 ? -21.072 -7.034 42.212 1.00 85.25 588 LYS A O 1
ATOM 4654 N N . MET A 1 589 ? -19.697 -6.342 40.575 1.00 86.50 589 MET A N 1
ATOM 4655 C CA . MET A 1 589 ? -20.675 -6.335 39.489 1.00 86.50 589 MET A CA 1
ATOM 4656 C C . MET A 1 589 ? -20.304 -7.424 38.481 1.00 86.50 589 MET A C 1
ATOM 4658 O O . MET A 1 589 ? -19.170 -7.473 38.006 1.00 86.50 589 MET A O 1
ATOM 4662 N N . ALA A 1 590 ? -21.250 -8.307 38.162 1.00 88.38 590 ALA A N 1
ATOM 4663 C CA . ALA A 1 590 ? -21.033 -9.352 37.168 1.00 88.38 590 ALA A CA 1
ATOM 4664 C C . ALA A 1 590 ? -21.076 -8.751 35.756 1.00 88.38 590 ALA A C 1
ATOM 4666 O O . ALA A 1 590 ? -22.066 -8.119 35.388 1.00 88.38 590 ALA A O 1
ATOM 4667 N N . ILE A 1 591 ? -20.010 -8.965 34.982 1.00 93.62 591 ILE A N 1
ATOM 4668 C CA . ILE A 1 591 ? -19.891 -8.530 33.585 1.00 93.62 591 ILE A CA 1
ATOM 4669 C C . ILE A 1 591 ? -19.623 -9.725 32.668 1.00 93.62 591 ILE A C 1
ATOM 4671 O O . ILE A 1 591 ? -18.851 -10.627 33.008 1.00 93.62 591 ILE A O 1
ATOM 4675 N N . ASN A 1 592 ? -20.225 -9.716 31.481 1.00 94.44 592 ASN A N 1
ATOM 4676 C CA . ASN A 1 592 ? -20.042 -10.752 30.468 1.00 94.44 592 ASN A CA 1
ATOM 4677 C C . ASN A 1 592 ? -19.112 -10.244 29.362 1.00 94.44 592 ASN A C 1
ATOM 4679 O O . ASN A 1 592 ? -19.547 -9.612 28.404 1.00 94.44 592 ASN A O 1
ATOM 4683 N N . LEU A 1 593 ? -17.810 -10.513 29.502 1.00 95.81 593 LEU A N 1
ATOM 4684 C CA . LEU A 1 593 ? -16.796 -9.973 28.594 1.00 95.81 593 LEU A CA 1
ATOM 4685 C C . LEU A 1 593 ? -16.506 -10.908 27.410 1.00 95.81 593 LEU A C 1
ATOM 4687 O O . LEU A 1 593 ? -16.186 -12.086 27.599 1.00 95.81 593 LEU A O 1
ATOM 4691 N N . LYS A 1 594 ? -16.565 -10.356 26.197 1.00 96.69 594 LYS A N 1
ATOM 4692 C CA . LYS A 1 594 ? -16.323 -11.035 24.920 1.00 96.69 594 LYS A CA 1
ATOM 4693 C C . LYS A 1 594 ? -15.164 -10.365 24.192 1.00 96.69 594 LYS A C 1
ATOM 4695 O O . LYS A 1 594 ? -15.177 -9.158 23.983 1.00 96.69 594 LYS A O 1
ATOM 4700 N N . TYR A 1 595 ? -14.155 -11.145 23.821 1.00 97.12 595 TYR A N 1
ATOM 4701 C CA . TYR A 1 595 ? -12.970 -10.652 23.122 1.00 97.12 595 TYR A CA 1
ATOM 4702 C C . TYR A 1 595 ? -12.920 -11.222 21.705 1.00 97.12 595 TYR A C 1
ATOM 4704 O O . TYR A 1 595 ? -13.014 -12.438 21.532 1.00 97.12 595 TYR A O 1
ATOM 4712 N N . ILE A 1 596 ? -12.763 -10.351 20.707 1.00 96.88 596 ILE A N 1
ATOM 4713 C CA . ILE A 1 596 ? -12.684 -10.721 19.292 1.00 96.88 596 ILE A CA 1
ATOM 4714 C C . ILE A 1 596 ? -11.391 -10.166 18.693 1.00 96.88 596 ILE A C 1
ATOM 4716 O O . ILE A 1 596 ? -11.143 -8.960 18.717 1.00 96.88 596 ILE A O 1
ATOM 4720 N N . ASP A 1 597 ? -10.591 -11.055 18.102 1.00 96.31 597 ASP A N 1
ATOM 4721 C CA . ASP A 1 597 ? -9.402 -10.704 17.324 1.00 96.31 597 ASP A CA 1
ATOM 4722 C C . ASP A 1 597 ? -9.561 -11.135 15.849 1.00 96.31 597 ASP A C 1
ATOM 4724 O O . ASP A 1 597 ? -9.220 -12.265 15.486 1.00 96.31 597 ASP A O 1
ATOM 4728 N N . PRO A 1 598 ? -10.064 -10.251 14.968 1.00 96.06 598 PRO A N 1
ATOM 4729 C CA . PRO A 1 598 ? -10.209 -10.511 13.539 1.00 96.06 598 PRO A CA 1
ATOM 4730 C C . PRO A 1 598 ? -8.919 -10.288 12.725 1.00 96.06 598 PRO A C 1
ATOM 4732 O O . PRO A 1 598 ? -8.983 -10.278 11.495 1.00 96.06 598 PRO A O 1
ATOM 4735 N N . THR A 1 599 ? -7.743 -10.103 13.345 1.00 92.31 599 THR A N 1
ATOM 4736 C CA . THR A 1 599 ? -6.511 -9.645 12.660 1.00 92.31 599 THR A CA 1
ATOM 4737 C C . THR A 1 599 ? -6.194 -10.419 11.373 1.00 92.31 599 THR A C 1
ATOM 4739 O O . THR A 1 599 ? -5.871 -9.820 10.345 1.00 92.31 599 THR A O 1
ATOM 4742 N N . TYR A 1 600 ? -6.284 -11.753 11.376 1.00 93.31 600 TYR A N 1
ATOM 4743 C CA . TYR A 1 600 ? -5.998 -12.538 10.167 1.00 93.31 600 TYR A CA 1
ATOM 4744 C C . TYR A 1 600 ? -7.132 -12.502 9.144 1.00 93.31 600 TYR A C 1
ATOM 4746 O O . TYR A 1 600 ? -6.853 -12.503 7.944 1.00 93.31 600 TYR A O 1
ATOM 4754 N N . MET A 1 601 ? -8.381 -12.404 9.600 1.00 95.25 601 MET A N 1
ATOM 4755 C CA . MET A 1 601 ? -9.551 -12.274 8.728 1.00 95.25 601 MET A CA 1
ATOM 4756 C C . MET A 1 601 ? -9.500 -10.960 7.944 1.00 95.25 601 MET A C 1
ATOM 4758 O O . MET A 1 601 ? -9.743 -10.962 6.746 1.00 95.25 601 MET A O 1
ATOM 4762 N N . ILE A 1 602 ? -9.051 -9.871 8.572 1.00 96.12 602 ILE A N 1
ATOM 4763 C CA . ILE A 1 602 ? -8.878 -8.562 7.924 1.00 96.12 602 ILE A CA 1
ATOM 4764 C C . ILE A 1 602 ? -7.822 -8.616 6.803 1.00 96.12 602 ILE A C 1
ATOM 4766 O O . ILE A 1 602 ? -7.977 -8.005 5.748 1.00 96.12 602 ILE A O 1
ATOM 4770 N N . ARG A 1 603 ? -6.718 -9.347 7.004 1.00 93.62 603 ARG A N 1
ATOM 4771 C CA . ARG A 1 603 ? -5.556 -9.308 6.090 1.00 93.62 603 ARG A CA 1
ATOM 4772 C C . ARG A 1 603 ? -5.596 -10.321 4.955 1.00 93.62 603 ARG A C 1
ATOM 4774 O O . ARG A 1 603 ? -4.907 -10.127 3.950 1.00 93.62 603 ARG A O 1
ATOM 4781 N N . ALA A 1 604 ? -6.266 -11.451 5.167 1.00 95.69 604 ALA A N 1
ATOM 4782 C CA . ALA A 1 604 ? -6.153 -12.628 4.308 1.00 95.69 604 ALA A CA 1
ATOM 4783 C C . ALA A 1 604 ? -7.262 -12.733 3.255 1.00 95.69 604 ALA A C 1
ATOM 4785 O O . ALA A 1 604 ? -7.237 -13.667 2.454 1.00 95.69 604 ALA A O 1
ATOM 4786 N N . ILE A 1 605 ? -8.211 -11.799 3.239 1.00 95.94 605 ILE A N 1
ATOM 4787 C CA . ILE A 1 605 ? -9.339 -11.794 2.305 1.00 95.94 605 ILE A CA 1
ATOM 4788 C C . ILE A 1 605 ? -9.000 -11.118 0.963 1.00 95.94 605 ILE A C 1
ATOM 4790 O O . ILE A 1 605 ? -8.009 -10.383 0.861 1.00 95.94 605 ILE A O 1
ATOM 4794 N N . PRO A 1 606 ? -9.776 -11.386 -0.105 1.00 96.94 606 PRO A N 1
ATOM 4795 C CA . PRO A 1 606 ? -9.700 -10.606 -1.340 1.00 96.94 606 PRO A CA 1
ATOM 4796 C C . PRO A 1 606 ? -10.103 -9.142 -1.110 1.00 96.94 606 PRO A C 1
ATOM 4798 O O . PRO A 1 606 ? -10.911 -8.844 -0.239 1.00 96.94 606 PRO A O 1
ATOM 4801 N N . SER A 1 607 ? -9.561 -8.226 -1.912 1.00 95.44 607 SER A N 1
ATOM 4802 C CA . SER A 1 607 ? -9.937 -6.807 -1.874 1.00 95.44 607 SER A CA 1
ATOM 4803 C C . SER A 1 607 ? -11.353 -6.567 -2.394 1.00 95.44 607 SER A C 1
ATOM 4805 O O . SER A 1 607 ? -11.791 -7.207 -3.357 1.00 95.44 607 SER A O 1
ATOM 4807 N N . ASN A 1 608 ? -12.036 -5.589 -1.800 1.00 96.38 608 ASN A N 1
ATOM 4808 C CA . ASN A 1 608 ? -13.340 -5.122 -2.260 1.00 96.38 608 ASN A CA 1
ATOM 4809 C C . ASN A 1 608 ? -13.242 -4.344 -3.591 1.00 96.38 608 ASN A C 1
ATOM 4811 O O . ASN A 1 608 ? -12.166 -4.156 -4.166 1.00 96.38 608 ASN A O 1
ATOM 4815 N N . ALA A 1 609 ? -14.384 -3.900 -4.122 1.00 96.69 609 ALA A N 1
ATOM 4816 C CA . ALA A 1 609 ? -14.441 -3.227 -5.421 1.00 96.69 609 ALA A CA 1
ATOM 4817 C C . ALA A 1 609 ? -13.633 -1.913 -5.462 1.00 96.69 609 ALA A C 1
ATOM 4819 O O . ALA A 1 609 ? -12.941 -1.659 -6.449 1.00 96.69 609 ALA A O 1
ATOM 4820 N N . SER A 1 610 ? -13.685 -1.111 -4.391 1.00 95.44 610 SER A N 1
ATOM 4821 C CA . SER A 1 610 ? -12.944 0.156 -4.276 1.00 95.44 610 SER A CA 1
ATOM 4822 C C . SER A 1 610 ? -11.434 -0.087 -4.345 1.00 95.44 610 SER A C 1
ATOM 4824 O O . SER A 1 610 ? -10.741 0.478 -5.198 1.00 95.44 610 SER A O 1
ATOM 4826 N N . ASP A 1 611 ? -10.932 -1.009 -3.520 1.00 96.81 611 ASP A N 1
ATOM 4827 C CA . ASP A 1 611 ? -9.514 -1.359 -3.499 1.00 96.81 611 ASP A CA 1
ATOM 4828 C C . ASP A 1 611 ? -9.063 -2.055 -4.788 1.00 96.81 611 ASP A C 1
ATOM 4830 O O . ASP A 1 611 ? -7.934 -1.842 -5.225 1.00 96.81 611 ASP A O 1
ATOM 4834 N N . ASN A 1 612 ? -9.923 -2.832 -5.455 1.00 96.25 612 ASN A N 1
ATOM 4835 C CA . ASN A 1 612 ? -9.588 -3.442 -6.746 1.00 96.25 612 ASN A CA 1
ATOM 4836 C C . ASN A 1 612 ? -9.350 -2.394 -7.840 1.00 96.25 612 ASN A C 1
ATOM 4838 O O . ASN A 1 612 ? -8.368 -2.488 -8.585 1.00 96.25 612 ASN A O 1
ATOM 4842 N N . ILE A 1 613 ? -10.216 -1.379 -7.924 1.00 96.12 613 ILE A N 1
ATOM 4843 C CA . ILE A 1 613 ? -10.038 -0.262 -8.860 1.00 96.12 613 ILE A CA 1
ATOM 4844 C C . ILE A 1 613 ? -8.746 0.482 -8.524 1.00 96.12 613 ILE A C 1
ATOM 4846 O O . ILE A 1 613 ? -7.943 0.765 -9.416 1.00 96.12 613 ILE A O 1
ATOM 4850 N N . TYR A 1 614 ? -8.507 0.751 -7.240 1.00 96.00 614 TYR A N 1
ATOM 4851 C CA . TYR A 1 614 ? -7.297 1.437 -6.816 1.00 96.00 614 TYR A CA 1
ATOM 4852 C C . TYR A 1 614 ? -6.023 0.642 -7.157 1.00 96.00 614 TYR A C 1
ATOM 4854 O O . TYR A 1 614 ? -5.120 1.181 -7.800 1.00 96.00 614 TYR A O 1
ATOM 4862 N N . CYS A 1 615 ? -5.971 -0.653 -6.833 1.00 97.62 615 CYS A N 1
ATOM 4863 C CA . CYS A 1 615 ? -4.858 -1.539 -7.185 1.00 97.62 615 CYS A CA 1
ATOM 4864 C C . CYS A 1 615 ? -4.586 -1.547 -8.695 1.00 97.62 615 CYS A C 1
ATOM 4866 O O . CYS A 1 615 ? -3.427 -1.540 -9.109 1.00 97.62 615 CYS A O 1
ATOM 4868 N N . THR A 1 616 ? -5.644 -1.514 -9.511 1.00 96.62 616 THR A N 1
ATOM 4869 C CA . THR A 1 616 ? -5.545 -1.456 -10.975 1.00 96.62 616 THR A CA 1
ATOM 4870 C C . THR A 1 616 ? -4.869 -0.175 -11.444 1.00 96.62 616 THR A C 1
ATOM 4872 O O . THR A 1 616 ? -3.875 -0.228 -12.169 1.00 96.62 616 THR A O 1
ATOM 4875 N N . LEU A 1 617 ? -5.353 0.983 -10.990 1.00 95.81 617 LEU A N 1
ATOM 4876 C CA . LEU A 1 617 ? -4.780 2.280 -11.361 1.00 95.81 617 LEU A CA 1
ATOM 4877 C C . LEU A 1 617 ? -3.326 2.413 -10.902 1.00 95.81 617 LEU A C 1
ATOM 4879 O O . LEU A 1 617 ? -2.487 2.950 -11.633 1.00 95.81 617 LEU A O 1
ATOM 4883 N N . LEU A 1 618 ? -3.024 1.899 -9.711 1.00 96.31 618 LEU A N 1
ATOM 4884 C CA . LEU A 1 618 ? -1.696 1.932 -9.121 1.00 96.31 618 LEU A CA 1
ATOM 4885 C C . LEU A 1 618 ? -0.704 1.060 -9.906 1.00 96.31 618 LEU A C 1
ATOM 4887 O O . LEU A 1 618 ? 0.366 1.540 -10.288 1.00 96.31 618 LEU A O 1
ATOM 4891 N N . ALA A 1 619 ? -1.082 -0.181 -10.216 1.00 97.81 619 ALA A N 1
ATOM 4892 C CA . ALA A 1 619 ? -0.279 -1.106 -11.011 1.00 97.81 619 ALA A CA 1
ATOM 4893 C C . ALA A 1 619 ? -0.021 -0.581 -12.431 1.00 97.81 619 ALA A C 1
ATOM 4895 O O . ALA A 1 619 ? 1.129 -0.510 -12.866 1.00 97.81 619 ALA A O 1
ATOM 4896 N N . GLN A 1 620 ? -1.067 -0.144 -13.137 1.00 96.44 620 GLN A N 1
ATOM 4897 C CA . GLN A 1 620 ? -0.937 0.381 -14.499 1.00 96.44 620 GLN A CA 1
ATOM 4898 C C . GLN A 1 620 ? -0.063 1.638 -14.537 1.00 96.44 620 GLN A C 1
ATOM 4900 O O . GLN A 1 620 ? 0.822 1.760 -15.383 1.00 96.44 620 GLN A O 1
ATOM 4905 N N . SER A 1 621 ? -0.237 2.545 -13.574 1.00 97.25 621 SER A N 1
ATOM 4906 C CA . SER A 1 621 ? 0.611 3.730 -13.431 1.00 97.25 621 SER A CA 1
ATOM 4907 C C . SER A 1 621 ? 2.078 3.373 -13.176 1.00 97.25 621 SER A C 1
ATOM 4909 O O . SER A 1 621 ? 2.961 4.016 -13.744 1.00 97.25 621 SER A O 1
ATOM 4911 N N . ALA A 1 622 ? 2.363 2.342 -12.373 1.00 97.94 622 ALA A N 1
ATOM 4912 C CA . ALA A 1 622 ? 3.730 1.870 -12.153 1.00 97.94 622 ALA A CA 1
ATOM 4913 C C . ALA A 1 622 ? 4.348 1.320 -13.449 1.00 97.94 622 ALA A C 1
ATOM 4915 O O . ALA A 1 622 ? 5.491 1.650 -13.774 1.00 97.94 622 ALA A O 1
ATOM 4916 N N . VAL A 1 623 ? 3.580 0.551 -14.231 1.00 98.19 623 VAL A N 1
ATOM 4917 C CA . VAL A 1 623 ? 4.006 0.057 -15.550 1.00 98.19 623 VAL A CA 1
ATOM 4918 C C . VAL A 1 623 ? 4.288 1.216 -16.506 1.00 98.19 623 VAL A C 1
ATOM 4920 O O . VAL A 1 623 ? 5.367 1.277 -17.094 1.00 98.19 623 VAL A O 1
ATOM 4923 N N . HIS A 1 624 ? 3.373 2.182 -16.613 1.00 96.69 624 HIS A N 1
ATOM 4924 C CA . HIS A 1 624 ? 3.563 3.367 -17.448 1.00 96.69 624 HIS A CA 1
ATOM 4925 C C . HIS A 1 624 ? 4.815 4.162 -17.062 1.00 96.69 624 HIS A C 1
ATOM 4927 O O . HIS A 1 624 ? 5.535 4.643 -17.940 1.00 96.69 624 HIS A O 1
ATOM 4933 N N . GLY A 1 625 ? 5.079 4.295 -15.761 1.00 94.88 625 GLY A N 1
ATOM 4934 C CA . GLY A 1 625 ? 6.240 5.011 -15.252 1.00 94.88 625 GLY A CA 1
ATOM 4935 C C . GLY A 1 625 ? 7.553 4.314 -15.597 1.00 94.88 625 GLY A C 1
ATOM 4936 O O . GLY A 1 625 ? 8.460 4.952 -16.132 1.00 94.88 625 GLY A O 1
ATOM 4937 N N . ALA A 1 626 ? 7.620 3.000 -15.367 1.00 95.50 626 ALA A N 1
ATOM 4938 C CA . ALA A 1 626 ? 8.787 2.185 -15.689 1.00 95.50 626 ALA A CA 1
ATOM 4939 C C . ALA A 1 626 ? 9.070 2.181 -17.198 1.00 95.50 626 ALA A C 1
ATOM 4941 O O . ALA A 1 626 ? 10.194 2.461 -17.608 1.00 95.50 626 ALA A O 1
ATOM 4942 N N . MET A 1 627 ? 8.046 1.984 -18.038 1.00 94.81 627 MET A N 1
ATOM 4943 C CA . MET A 1 627 ? 8.191 2.036 -19.499 1.00 94.81 627 MET A CA 1
ATOM 4944 C C . MET A 1 627 ? 8.680 3.401 -19.989 1.00 94.81 627 MET A C 1
ATOM 4946 O O . MET A 1 627 ? 9.468 3.468 -20.928 1.00 94.81 627 MET A O 1
ATOM 4950 N N . ALA A 1 628 ? 8.270 4.493 -19.340 1.00 90.56 628 ALA A N 1
ATOM 4951 C CA . ALA A 1 628 ? 8.748 5.844 -19.633 1.00 90.56 628 ALA A CA 1
ATOM 4952 C C . ALA A 1 628 ? 10.180 6.136 -19.134 1.00 90.56 628 ALA A C 1
ATOM 4954 O O . ALA A 1 628 ? 10.678 7.237 -19.365 1.00 90.56 628 ALA A O 1
ATOM 4955 N N . GLY A 1 629 ? 10.843 5.183 -18.471 1.00 86.81 629 GLY A N 1
ATOM 4956 C CA . GLY A 1 629 ? 12.208 5.330 -17.961 1.00 86.81 629 GLY A CA 1
ATOM 4957 C C . GLY A 1 629 ? 12.303 5.981 -16.581 1.00 86.81 629 GLY A C 1
ATOM 4958 O O . GLY A 1 629 ? 13.402 6.311 -16.139 1.00 86.81 629 GLY A O 1
ATOM 4959 N N . TYR A 1 630 ? 11.182 6.182 -15.878 1.00 89.75 630 TYR A N 1
ATOM 4960 C CA . TYR A 1 630 ? 11.244 6.589 -14.475 1.00 89.75 630 TYR A CA 1
ATOM 4961 C C . TYR A 1 630 ? 11.760 5.427 -13.616 1.00 89.75 630 TYR A C 1
ATOM 4963 O O . TYR A 1 630 ? 11.457 4.262 -13.863 1.00 89.75 630 TYR A O 1
ATOM 4971 N N . THR A 1 631 ? 12.554 5.746 -12.596 1.00 90.25 631 THR A N 1
ATOM 4972 C CA . THR A 1 631 ? 13.149 4.775 -11.668 1.00 90.25 631 THR A CA 1
ATOM 4973 C C . THR A 1 631 ? 13.281 5.402 -10.280 1.00 90.25 631 THR A C 1
ATOM 4975 O O . THR A 1 631 ? 13.290 6.628 -10.156 1.00 90.25 631 THR A O 1
ATOM 4978 N N . GLY A 1 632 ? 13.332 4.581 -9.230 1.00 90.88 632 GLY A N 1
ATOM 4979 C CA . GLY A 1 632 ? 13.406 5.054 -7.846 1.00 90.88 632 GLY A CA 1
ATOM 4980 C C . GLY A 1 632 ? 12.131 5.759 -7.377 1.00 90.88 632 GLY A C 1
ATOM 4981 O O . GLY A 1 632 ? 12.189 6.644 -6.519 1.00 90.88 632 GLY A O 1
ATOM 4982 N N . PHE A 1 633 ? 10.981 5.392 -7.948 1.00 94.69 633 PHE A N 1
ATOM 4983 C CA . PHE A 1 633 ? 9.690 6.014 -7.662 1.00 94.69 633 PHE A CA 1
ATOM 4984 C C . PHE A 1 633 ? 8.680 5.002 -7.119 1.00 94.69 633 PHE A C 1
ATOM 4986 O O . PHE A 1 633 ? 8.786 3.801 -7.352 1.00 94.69 633 PHE A O 1
ATOM 4993 N N . THR A 1 634 ? 7.684 5.524 -6.419 1.00 95.50 634 THR A N 1
ATOM 4994 C CA . THR A 1 634 ? 6.434 4.868 -6.073 1.00 95.50 634 THR A CA 1
ATOM 4995 C C . THR A 1 634 ? 5.272 5.559 -6.776 1.00 95.50 634 THR A C 1
ATOM 4997 O O . THR A 1 634 ? 5.400 6.691 -7.257 1.00 95.50 634 THR A O 1
ATOM 5000 N N . VAL A 1 635 ? 4.115 4.908 -6.786 1.00 94.88 635 VAL A N 1
ATOM 5001 C CA . VAL A 1 635 ? 2.852 5.504 -7.225 1.00 94.88 635 VAL A CA 1
ATOM 5002 C C . VAL A 1 635 ? 1.879 5.569 -6.056 1.00 94.88 635 VAL A C 1
ATOM 5004 O O . VAL A 1 635 ? 1.799 4.631 -5.268 1.00 94.88 635 VAL A O 1
ATOM 5007 N N . GLY A 1 636 ? 1.115 6.656 -5.978 1.00 94.94 636 GLY A N 1
ATOM 5008 C CA . GLY A 1 636 ? -0.048 6.756 -5.103 1.00 94.94 636 GLY A CA 1
ATOM 5009 C C . GLY A 1 636 ? -0.940 7.948 -5.458 1.00 94.94 636 GLY A C 1
ATOM 5010 O O . GLY A 1 636 ? -0.522 8.812 -6.239 1.00 94.94 636 GLY A O 1
ATOM 5011 N N . PRO A 1 637 ? -2.178 7.981 -4.940 1.00 95.38 637 PRO A N 1
ATOM 5012 C CA . PRO A 1 637 ? -3.078 9.111 -5.064 1.00 95.38 637 PRO A CA 1
ATOM 5013 C C . PRO A 1 637 ? -2.589 10.243 -4.161 1.00 95.38 637 PRO A C 1
ATOM 5015 O O . PRO A 1 637 ? -2.343 10.032 -2.980 1.00 95.38 637 PRO A O 1
ATOM 5018 N N . VAL A 1 638 ? -2.453 11.429 -4.738 1.00 94.75 638 VAL A N 1
ATOM 5019 C CA . VAL A 1 638 ? -2.182 12.686 -4.045 1.00 94.75 638 VAL A CA 1
ATOM 5020 C C . VAL A 1 638 ? -3.272 13.652 -4.485 1.00 94.75 638 VAL A C 1
ATOM 5022 O O . VAL A 1 638 ? -3.401 13.928 -5.683 1.00 94.75 638 VAL A O 1
ATOM 5025 N N . ASN A 1 639 ? -4.103 14.120 -3.558 1.00 91.50 639 ASN A N 1
ATOM 5026 C CA . ASN A 1 639 ? -5.270 14.951 -3.858 1.00 91.50 639 ASN A CA 1
ATOM 5027 C C . ASN A 1 639 ? -6.132 14.375 -5.001 1.00 91.50 639 ASN A C 1
ATOM 5029 O O . ASN A 1 639 ? -6.451 15.048 -5.986 1.00 91.50 639 ASN A O 1
ATOM 5033 N N . SER A 1 640 ? -6.482 13.090 -4.895 1.00 89.88 640 SER A N 1
ATOM 5034 C CA . SER A 1 640 ? -7.281 12.325 -5.867 1.00 89.88 640 SER A CA 1
ATOM 5035 C C . SER A 1 640 ? -6.636 12.120 -7.247 1.00 89.88 640 SER A C 1
ATOM 5037 O O . SER A 1 640 ? -7.285 11.621 -8.173 1.00 89.88 640 SER A O 1
ATOM 5039 N N . ARG A 1 641 ? -5.359 12.477 -7.434 1.00 93.50 641 ARG A N 1
ATOM 5040 C CA . ARG A 1 641 ? -4.616 12.265 -8.687 1.00 93.50 641 ARG A CA 1
ATOM 5041 C C . ARG A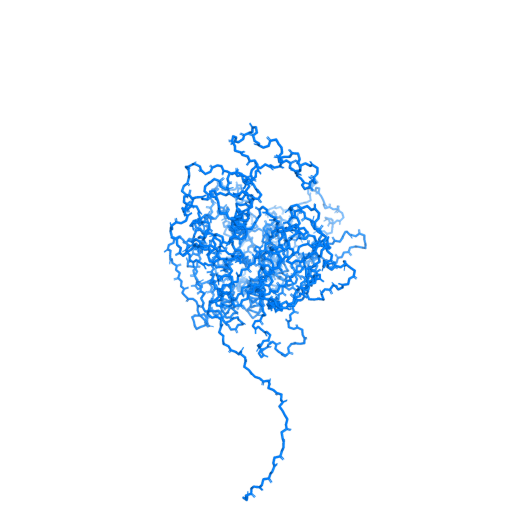 1 641 ? -3.417 11.361 -8.446 1.00 93.50 641 ARG A C 1
ATOM 5043 O O . ARG A 1 641 ? -2.641 11.584 -7.531 1.00 93.50 641 ARG A O 1
ATOM 5050 N N . HIS A 1 642 ? -3.229 10.355 -9.296 1.00 94.75 642 HIS A N 1
ATOM 5051 C CA . HIS A 1 642 ? -2.057 9.489 -9.178 1.00 94.75 642 HIS A CA 1
ATOM 5052 C C . HIS A 1 642 ? -0.796 10.253 -9.584 1.00 94.75 642 HIS A C 1
ATOM 5054 O O . HIS A 1 642 ? -0.765 10.908 -10.634 1.00 94.75 642 HIS A O 1
ATOM 5060 N N . ALA A 1 643 ? 0.243 10.152 -8.765 1.00 96.31 643 ALA A N 1
ATOM 5061 C CA . ALA A 1 643 ? 1.513 10.825 -8.978 1.00 96.31 643 ALA A CA 1
ATOM 5062 C C . ALA A 1 643 ? 2.697 9.872 -8.783 1.00 96.31 643 ALA A C 1
ATOM 5064 O O . ALA A 1 643 ? 2.606 8.874 -8.068 1.00 96.31 643 ALA A O 1
ATOM 5065 N N . TYR A 1 644 ? 3.811 10.192 -9.440 1.00 96.00 644 TYR A N 1
ATOM 5066 C CA . TYR A 1 644 ? 5.102 9.563 -9.194 1.00 96.00 644 TYR A CA 1
ATOM 5067 C C . TYR A 1 644 ? 5.784 10.273 -8.026 1.00 96.00 644 TYR A C 1
ATOM 5069 O O . TYR A 1 644 ? 6.115 11.459 -8.118 1.00 96.00 644 TYR A O 1
ATOM 5077 N N . ILE A 1 645 ? 6.004 9.533 -6.945 1.00 95.06 645 ILE A N 1
ATOM 5078 C CA . ILE A 1 645 ? 6.580 10.028 -5.694 1.00 95.06 645 ILE A CA 1
ATOM 5079 C C . ILE A 1 645 ? 7.936 9.333 -5.505 1.00 95.06 645 ILE A C 1
ATOM 5081 O O . ILE A 1 645 ? 8.013 8.121 -5.684 1.00 95.06 645 ILE A O 1
ATOM 5085 N N . PRO A 1 646 ? 9.032 10.032 -5.173 1.00 93.00 646 PRO A N 1
ATOM 5086 C CA . PRO A 1 646 ? 10.306 9.372 -4.884 1.00 93.00 646 PRO A CA 1
ATOM 5087 C C . PRO A 1 646 ? 10.166 8.370 -3.732 1.00 93.00 646 PRO A C 1
ATOM 5089 O O . PRO A 1 646 ? 9.537 8.691 -2.727 1.00 93.00 646 PRO A O 1
ATOM 5092 N N . ILE A 1 647 ? 10.784 7.187 -3.833 1.00 90.38 647 ILE A N 1
ATOM 5093 C CA . ILE A 1 647 ? 10.670 6.156 -2.778 1.00 90.38 647 ILE A CA 1
ATOM 5094 C C . ILE A 1 647 ? 11.125 6.699 -1.413 1.00 90.38 647 ILE A C 1
ATOM 5096 O O . ILE A 1 647 ? 10.525 6.363 -0.397 1.00 90.38 647 ILE A O 1
ATOM 5100 N N . SER A 1 648 ? 12.121 7.595 -1.382 1.00 86.88 648 SER A N 1
ATOM 5101 C CA . SER A 1 648 ? 12.588 8.220 -0.137 1.00 86.88 648 SER A CA 1
ATOM 5102 C C . SER A 1 648 ? 11.474 8.960 0.609 1.00 86.88 648 SER A C 1
ATOM 5104 O O . SER A 1 648 ? 11.371 8.811 1.822 1.00 86.88 648 SER A O 1
ATOM 5106 N N . ARG A 1 649 ? 10.586 9.660 -0.115 1.00 89.62 649 ARG A N 1
ATOM 5107 C CA . ARG A 1 649 ? 9.478 10.433 0.469 1.00 89.62 649 ARG A CA 1
ATOM 5108 C C . ARG A 1 649 ? 8.461 9.556 1.196 1.00 89.62 649 ARG A C 1
ATOM 5110 O O . ARG A 1 649 ? 7.865 10.003 2.162 1.00 89.62 649 ARG A O 1
ATOM 5117 N N . VAL A 1 650 ? 8.281 8.310 0.761 1.00 87.06 650 VAL A N 1
ATOM 5118 C CA . VAL A 1 650 ? 7.366 7.349 1.408 1.00 87.06 650 VAL A CA 1
ATOM 5119 C C . VAL A 1 650 ? 7.879 6.925 2.779 1.00 87.06 650 VAL A C 1
ATOM 5121 O O . VAL A 1 650 ? 7.092 6.625 3.665 1.00 87.06 650 VAL A O 1
ATOM 5124 N N . THR A 1 651 ? 9.202 6.869 2.932 1.00 82.31 651 THR A N 1
ATOM 5125 C CA . THR A 1 651 ? 9.878 6.338 4.124 1.00 82.31 651 THR A CA 1
ATOM 5126 C C . THR A 1 651 ? 10.324 7.428 5.103 1.00 82.31 651 THR A C 1
ATOM 5128 O O . THR A 1 651 ? 10.937 7.116 6.120 1.00 82.31 651 THR A O 1
ATOM 5131 N N . GLU A 1 652 ? 10.096 8.701 4.765 1.00 85.31 652 GLU A N 1
ATOM 5132 C CA . GLU A 1 652 ? 10.547 9.863 5.544 1.00 85.31 652 GLU A CA 1
ATOM 5133 C C . GLU A 1 652 ? 9.673 10.110 6.776 1.00 85.31 652 GLU A C 1
ATOM 5135 O O . GLU A 1 652 ? 10.198 10.361 7.859 1.00 85.31 652 GLU A O 1
ATOM 5140 N N . THR A 1 653 ? 8.351 10.036 6.618 1.00 84.56 653 THR A N 1
ATOM 5141 C CA . THR A 1 653 ? 7.387 10.338 7.678 1.00 84.56 653 THR A CA 1
ATOM 5142 C C . THR A 1 653 ? 6.234 9.344 7.667 1.00 84.56 653 THR A C 1
ATOM 5144 O O . THR A 1 653 ? 5.799 8.875 6.614 1.00 84.56 653 THR A O 1
ATOM 5147 N N . HIS A 1 654 ? 5.722 9.043 8.860 1.00 85.56 654 HIS A N 1
ATOM 5148 C CA . HIS A 1 654 ? 4.505 8.258 9.030 1.00 85.56 654 HIS A CA 1
ATOM 5149 C C . HIS A 1 654 ? 3.310 9.184 9.234 1.00 85.56 654 HIS A C 1
ATOM 5151 O O . HIS A 1 654 ? 3.412 10.211 9.909 1.00 85.56 654 HIS A O 1
ATOM 5157 N N . ASN A 1 655 ? 2.177 8.806 8.654 1.00 89.50 655 ASN A N 1
ATOM 5158 C CA . ASN A 1 655 ? 0.897 9.426 8.943 1.00 89.50 655 ASN A CA 1
ATOM 5159 C C . ASN A 1 655 ? 0.319 8.824 10.225 1.00 89.50 655 ASN A C 1
ATOM 5161 O O . ASN A 1 655 ? 0.314 7.604 10.389 1.00 89.50 655 ASN A O 1
ATOM 5165 N N . VAL A 1 656 ? -0.210 9.676 11.095 1.00 92.38 656 VAL A N 1
ATOM 5166 C CA . VAL A 1 656 ? -0.863 9.285 12.349 1.00 92.38 656 VAL A CA 1
ATOM 5167 C C . VAL A 1 656 ? -2.176 10.041 12.496 1.00 92.38 656 VAL A C 1
ATOM 5169 O O . VAL A 1 656 ? -2.356 11.115 11.911 1.00 92.38 656 VAL A O 1
ATOM 5172 N N . VAL A 1 657 ? -3.105 9.490 13.271 1.00 91.88 657 VAL A N 1
ATOM 5173 C CA . VAL A 1 657 ? -4.360 10.164 13.595 1.00 91.88 657 VAL A CA 1
ATOM 5174 C C . VAL A 1 657 ? -4.045 11.405 14.424 1.00 91.88 657 VAL A C 1
ATOM 5176 O O . VAL A 1 657 ? -3.520 11.330 15.532 1.00 91.88 657 VAL A O 1
ATOM 5179 N N . LYS A 1 658 ? -4.397 12.576 13.896 1.00 91.06 658 LYS A N 1
ATOM 5180 C CA . LYS A 1 658 ? -4.327 13.823 14.655 1.00 91.06 658 LYS A CA 1
ATOM 5181 C C . LYS A 1 658 ? -5.555 13.918 15.552 1.00 91.06 658 LYS A C 1
ATOM 5183 O O . LYS A 1 658 ? -6.654 14.186 15.073 1.00 91.06 658 LYS A O 1
ATOM 5188 N N . VAL A 1 659 ? -5.368 13.736 16.857 1.00 89.75 659 VAL A N 1
ATOM 5189 C CA . VAL A 1 659 ? -6.451 13.837 17.856 1.00 89.75 659 VAL A CA 1
ATOM 5190 C C . VAL A 1 659 ? -7.069 15.242 17.941 1.00 89.75 659 VAL A C 1
ATOM 5192 O O . VAL A 1 659 ? -8.171 15.414 18.445 1.00 89.75 659 VAL A O 1
ATOM 5195 N N . THR A 1 660 ? -6.404 16.260 17.395 1.00 88.19 660 THR A N 1
ATOM 5196 C CA . THR A 1 660 ? -6.929 17.630 17.275 1.00 88.19 660 THR A CA 1
ATOM 5197 C C . THR A 1 660 ? -7.730 17.876 15.993 1.00 88.19 660 THR A C 1
ATOM 5199 O O . THR A 1 660 ? -8.355 18.930 15.852 1.00 88.19 660 THR A O 1
ATOM 5202 N N . ASP A 1 661 ? -7.743 16.931 15.047 1.00 88.50 661 ASP A N 1
ATOM 5203 C CA . ASP A 1 661 ? -8.441 17.099 13.775 1.00 88.50 661 ASP A CA 1
ATOM 5204 C C . ASP A 1 661 ? -9.943 16.815 13.884 1.00 88.50 661 ASP A C 1
ATOM 5206 O O . ASP A 1 661 ? -10.437 16.027 14.694 1.00 88.50 661 ASP A O 1
ATOM 5210 N N . ARG A 1 662 ? -10.692 17.399 12.941 1.00 91.75 662 ARG A N 1
ATOM 5211 C CA . ARG A 1 662 ? -12.153 17.250 12.830 1.00 91.75 662 ARG A CA 1
ATOM 5212 C C . ARG A 1 662 ? -12.620 15.798 12.712 1.00 91.75 662 ARG A C 1
ATOM 5214 O O . ARG A 1 662 ? -13.766 15.517 13.038 1.00 91.75 662 ARG A O 1
ATOM 5221 N N . MET A 1 663 ? -11.791 14.892 12.193 1.00 91.50 663 MET A N 1
ATOM 5222 C CA . MET A 1 663 ? -12.148 13.472 12.092 1.00 91.50 663 MET A CA 1
ATOM 5223 C C . MET A 1 663 ? -12.212 12.804 13.464 1.00 91.50 663 MET A C 1
ATOM 5225 O O . MET A 1 663 ? -13.193 12.121 13.743 1.00 91.50 663 MET A O 1
ATOM 5229 N N . TRP A 1 664 ? -11.233 13.061 14.333 1.00 93.50 664 TRP A N 1
ATOM 5230 C CA . TRP A 1 664 ? -11.256 12.551 15.701 1.00 93.50 664 TRP A CA 1
ATOM 5231 C C . TRP A 1 664 ? -12.381 13.193 16.516 1.00 93.50 664 TRP A C 1
ATOM 5233 O O . TRP A 1 664 ? -13.139 12.492 17.174 1.00 93.50 664 TRP A O 1
ATOM 5243 N N . ALA A 1 665 ? -12.593 14.506 16.368 1.00 92.62 665 ALA A N 1
ATOM 5244 C CA . ALA A 1 665 ? -13.715 15.192 17.013 1.00 92.62 665 ALA A CA 1
ATOM 5245 C C . ALA A 1 665 ? -15.086 14.599 16.623 1.00 92.62 665 ALA A C 1
ATOM 5247 O O . ALA A 1 665 ? -15.970 14.475 17.466 1.00 92.62 665 ALA A O 1
ATOM 5248 N N . ARG A 1 666 ? -15.269 14.189 15.357 1.00 94.19 666 ARG A N 1
ATOM 5249 C CA . ARG A 1 666 ? -16.485 13.479 14.915 1.00 94.19 666 ARG A CA 1
ATOM 5250 C C . ARG A 1 666 ? -16.627 12.110 15.564 1.00 94.19 666 ARG A C 1
ATOM 5252 O O . ARG A 1 666 ? -17.751 11.709 15.837 1.00 94.19 666 ARG A O 1
ATOM 5259 N N . LEU A 1 667 ? -15.517 11.404 15.783 1.00 94.56 667 LEU A N 1
ATOM 5260 C CA . LEU A 1 667 ? -15.538 10.129 16.490 1.00 94.56 667 LEU A CA 1
ATOM 5261 C C . LEU A 1 667 ? -15.993 10.339 17.931 1.00 94.56 667 LEU A C 1
ATOM 5263 O O . LEU A 1 667 ? -16.967 9.715 18.330 1.00 94.56 667 LEU A O 1
ATOM 5267 N N . LEU A 1 668 ? -15.366 11.264 18.664 1.00 93.25 668 LEU A N 1
ATOM 5268 C CA . LEU A 1 668 ? -15.738 11.563 20.052 1.00 93.25 668 LEU A CA 1
ATOM 5269 C C . LEU A 1 668 ? -17.210 11.985 20.169 1.00 93.25 668 LEU A C 1
ATOM 5271 O O . LEU A 1 668 ? -17.923 11.499 21.039 1.00 93.25 668 LEU A O 1
ATOM 5275 N N . ALA A 1 669 ? -17.695 12.819 19.243 1.00 91.94 669 ALA A N 1
ATOM 5276 C CA . ALA A 1 669 ? -19.102 13.217 19.198 1.00 91.94 669 ALA A CA 1
ATOM 5277 C C . ALA A 1 669 ? -20.059 12.054 18.870 1.00 91.94 669 ALA A C 1
ATOM 5279 O O . ALA A 1 669 ? -21.223 12.100 19.255 1.00 91.94 669 ALA A O 1
ATOM 5280 N N . SER A 1 670 ? -19.592 11.032 18.145 1.00 92.12 670 SER A N 1
ATOM 5281 C CA . SER A 1 670 ? -20.396 9.857 17.794 1.00 92.12 670 SER A CA 1
ATOM 5282 C C . SER A 1 670 ? -20.439 8.821 18.914 1.00 92.12 670 SER A C 1
ATOM 5284 O O . SER A 1 670 ? -21.481 8.206 19.104 1.00 92.12 670 SER A O 1
ATOM 5286 N N . THR A 1 671 ? -19.328 8.597 19.620 1.00 93.25 671 THR A N 1
ATOM 5287 C CA . THR A 1 671 ? -19.241 7.593 20.697 1.00 93.25 671 THR A CA 1
ATOM 5288 C C . THR A 1 671 ? -19.656 8.162 22.059 1.00 93.25 671 THR A C 1
ATOM 5290 O O . THR A 1 671 ? -20.031 7.426 22.978 1.00 93.25 671 THR A O 1
ATOM 5293 N N . ASN A 1 672 ? -19.618 9.494 22.188 1.00 90.44 672 ASN A N 1
ATOM 5294 C CA . ASN A 1 672 ? -19.773 10.219 23.445 1.00 90.44 672 ASN A CA 1
ATOM 5295 C C . ASN A 1 672 ? -18.777 9.723 24.514 1.00 90.44 672 ASN A C 1
ATOM 5297 O O . ASN A 1 672 ? -19.114 9.640 25.695 1.00 90.44 672 ASN A O 1
ATOM 5301 N N . GLN A 1 673 ? -17.579 9.309 24.080 1.00 91.56 673 GLN A N 1
ATOM 5302 C CA . GLN A 1 673 ? -16.492 8.915 24.974 1.00 91.56 673 GLN A CA 1
ATOM 5303 C C . GLN A 1 673 ? -15.729 10.156 25.464 1.00 91.56 673 GLN A C 1
ATOM 5305 O O . GLN A 1 673 ? -15.540 11.095 24.681 1.00 91.56 673 GLN A O 1
ATOM 5310 N N . PRO A 1 674 ? -15.239 10.164 26.715 1.00 88.69 674 PRO A N 1
ATOM 5311 C CA . PRO A 1 674 ? -14.364 11.228 27.188 1.00 88.69 674 PRO A CA 1
ATOM 5312 C C . PRO A 1 674 ? -12.999 11.154 26.488 1.00 88.69 674 PRO A C 1
ATOM 5314 O O . PRO A 1 674 ? -12.618 10.137 25.905 1.00 88.69 674 PRO A O 1
ATOM 5317 N N . SER A 1 675 ? -12.225 12.236 26.563 1.00 81.75 675 SER A N 1
ATOM 5318 C CA . SER A 1 675 ? -10.855 12.260 26.026 1.00 81.75 675 SER A CA 1
ATOM 5319 C C . SER A 1 675 ? -9.857 11.425 26.834 1.00 81.75 675 SER A C 1
ATOM 5321 O O . SER A 1 675 ? -8.745 11.202 26.365 1.00 81.75 675 SER A O 1
ATOM 5323 N N . PHE A 1 676 ? -10.242 10.993 28.040 1.00 84.25 676 PHE A N 1
ATOM 5324 C CA . PHE A 1 676 ? -9.392 10.314 29.022 1.00 84.25 676 PHE A CA 1
ATOM 5325 C C . PHE A 1 676 ? -8.097 11.075 29.373 1.00 84.25 676 PHE A C 1
ATOM 5327 O O . PHE A 1 676 ? -7.137 10.473 29.855 1.00 84.25 676 PHE A O 1
ATOM 5334 N N . LEU A 1 677 ? -8.059 12.397 29.167 1.00 75.44 677 LEU A N 1
ATOM 5335 C CA . LEU A 1 677 ? -6.954 13.253 29.597 1.00 75.44 677 LEU A CA 1
ATOM 5336 C C . LEU A 1 677 ? -7.124 13.610 31.081 1.00 75.44 677 LEU A C 1
ATOM 5338 O O . LEU A 1 677 ? -8.197 14.030 31.508 1.00 75.44 677 LEU A O 1
ATOM 5342 N N . GLN A 1 678 ? -6.068 13.455 31.882 1.00 60.25 678 GLN A N 1
ATOM 5343 C CA . GLN A 1 678 ? -6.067 13.956 33.258 1.00 60.25 678 GLN A CA 1
ATOM 5344 C C . GLN A 1 678 ? -5.979 15.487 33.269 1.00 60.25 678 GLN A C 1
ATOM 5346 O O . GLN A 1 678 ? -5.190 16.080 32.534 1.00 60.25 678 GLN A O 1
ATOM 5351 N N . ASN A 1 679 ? -6.739 16.123 34.163 1.00 48.81 679 ASN A N 1
ATOM 5352 C CA . ASN A 1 679 ? -6.523 17.510 34.581 1.00 48.81 679 ASN A CA 1
ATOM 5353 C C . ASN A 1 679 ? -5.246 17.599 35.440 1.00 48.81 679 ASN A C 1
ATOM 5355 O O . ASN A 1 679 ? -5.326 17.892 36.629 1.00 48.81 679 ASN A O 1
ATOM 5359 N N . GLU A 1 680 ? -4.072 17.308 34.883 1.00 43.91 680 GLU A N 1
ATOM 5360 C CA . GLU A 1 680 ? -2.807 17.595 35.561 1.00 43.91 680 GLU A CA 1
ATOM 5361 C C . GLU A 1 680 ? -2.126 18.810 34.925 1.00 43.91 680 GLU A C 1
ATOM 5363 O O . GLU A 1 680 ? -1.921 18.902 33.712 1.00 43.91 680 GLU A O 1
ATOM 5368 N N . GLU A 1 681 ? -1.813 19.781 35.784 1.00 38.56 681 GLU A N 1
ATOM 5369 C CA . GLU A 1 681 ? -1.066 21.000 35.494 1.00 38.56 681 GLU A CA 1
ATOM 5370 C C . GLU A 1 681 ? 0.330 20.650 34.950 1.00 38.56 681 GLU A C 1
ATOM 5372 O O . GLU A 1 681 ? 1.298 20.568 35.701 1.00 38.56 681 GLU A O 1
ATOM 5377 N N . GLY A 1 682 ? 0.463 20.410 33.644 1.00 40.16 682 GLY A N 1
ATOM 5378 C CA . GLY A 1 682 ? 1.786 20.099 33.093 1.00 40.16 682 GLY A CA 1
ATOM 5379 C C . GLY A 1 682 ? 1.895 19.732 31.617 1.00 40.16 682 GLY A C 1
ATOM 5380 O O . GLY A 1 682 ? 3.010 19.712 31.101 1.00 40.16 682 GLY A O 1
ATOM 5381 N N . THR A 1 683 ? 0.805 19.475 30.891 1.00 36.97 683 THR A N 1
ATOM 5382 C CA . THR A 1 683 ? 0.897 19.271 29.435 1.00 36.97 683 THR A CA 1
ATOM 5383 C C . THR A 1 683 ? 1.016 20.607 28.705 1.00 36.97 683 THR A C 1
ATOM 5385 O O . THR A 1 683 ? 0.017 21.255 28.390 1.00 36.97 683 THR A O 1
ATOM 5388 N N . GLU A 1 684 ? 2.250 21.015 28.407 1.00 43.84 684 GLU A N 1
ATOM 5389 C CA . GLU A 1 684 ? 2.545 22.042 27.406 1.00 43.84 684 GLU A CA 1
ATOM 5390 C C . GLU A 1 684 ? 1.920 21.642 26.055 1.00 43.84 684 GLU A C 1
ATOM 5392 O O . GLU A 1 684 ? 2.474 20.823 25.326 1.00 43.84 684 GLU A O 1
ATOM 5397 N N . SER A 1 685 ? 0.727 22.164 25.737 1.00 42.47 685 SER A N 1
ATOM 5398 C CA . SER A 1 685 ? 0.279 22.561 24.379 1.00 42.47 685 SER A CA 1
ATOM 5399 C C . SER A 1 685 ? -1.239 22.688 24.216 1.00 42.47 685 SER A C 1
ATOM 5401 O O . SER A 1 685 ? -1.676 23.285 23.231 1.00 42.47 685 SER A O 1
ATOM 5403 N N . PHE A 1 686 ? -2.061 22.193 25.144 1.00 46.25 686 PHE A N 1
ATOM 5404 C CA . PHE A 1 686 ? -3.508 22.394 25.051 1.00 46.25 686 PHE A CA 1
ATOM 5405 C C . PHE A 1 686 ? -3.908 23.687 25.760 1.00 46.25 686 PHE A C 1
ATOM 5407 O O . PHE A 1 686 ? -3.704 23.844 26.961 1.00 46.25 686 PHE A O 1
ATOM 5414 N N . ASP A 1 687 ? -4.453 24.637 24.995 1.00 45.22 687 ASP A N 1
ATOM 5415 C CA . ASP A 1 687 ? -5.004 25.875 25.543 1.00 45.22 687 ASP A CA 1
ATOM 5416 C C . ASP A 1 687 ? -6.047 25.508 26.608 1.00 45.22 687 ASP A C 1
ATOM 5418 O O . ASP A 1 687 ? -6.905 24.661 26.357 1.00 45.22 687 ASP A O 1
ATOM 5422 N N . LYS A 1 688 ? -5.971 26.108 27.798 1.00 42.88 688 LYS A N 1
ATOM 5423 C CA . LYS A 1 688 ? -6.770 25.720 28.977 1.00 42.88 688 LYS A CA 1
ATOM 5424 C C . LYS A 1 688 ? -8.279 25.727 28.678 1.00 42.88 688 LYS A C 1
ATOM 5426 O O . LYS A 1 688 ? -9.005 24.841 29.102 1.00 42.88 688 LYS A O 1
ATOM 5431 N N . LYS A 1 689 ? -8.711 26.640 27.797 1.00 44.56 689 LYS A N 1
ATOM 5432 C CA . LYS A 1 689 ? -10.075 26.702 27.239 1.00 44.56 689 LYS A CA 1
ATOM 5433 C C . LYS A 1 689 ? -10.509 25.465 26.451 1.00 44.56 689 LYS A C 1
ATOM 5435 O O . LYS A 1 689 ? -11.697 25.202 26.354 1.00 44.56 689 LYS A O 1
ATOM 5440 N N . THR A 1 690 ? -9.574 24.766 25.821 1.00 49.62 690 THR A N 1
ATOM 5441 C CA . THR A 1 690 ? -9.838 23.549 25.044 1.00 49.62 690 THR A CA 1
ATOM 5442 C C . THR A 1 690 ? -10.006 22.357 25.981 1.00 49.62 690 THR A C 1
ATOM 5444 O O . THR A 1 690 ? -10.911 21.562 25.772 1.00 49.62 690 THR A O 1
ATOM 5447 N N . LEU A 1 691 ? -9.198 22.273 27.043 1.00 47.41 691 LEU A N 1
ATOM 5448 C CA . LEU A 1 691 ? -9.330 21.250 28.089 1.00 47.41 691 LEU A CA 1
ATOM 5449 C C . LEU A 1 691 ? -10.641 21.400 28.879 1.00 47.41 691 LEU A C 1
ATOM 5451 O O . LEU A 1 691 ? -11.325 20.405 29.084 1.00 47.41 691 LEU A O 1
ATOM 5455 N N . ASP A 1 692 ? -11.044 22.632 29.207 1.00 43.06 692 ASP A N 1
ATOM 5456 C CA . ASP A 1 692 ? -12.311 22.927 29.905 1.00 43.06 692 ASP A CA 1
ATOM 5457 C C . ASP A 1 692 ? -13.575 22.611 29.073 1.00 43.06 692 ASP A C 1
ATOM 5459 O O . ASP A 1 692 ? -14.675 22.573 29.612 1.00 43.06 692 ASP A O 1
ATOM 5463 N N . VAL A 1 693 ? -13.447 22.445 27.750 1.00 53.12 693 VAL A N 1
ATOM 5464 C CA . VAL A 1 693 ? -14.546 22.024 26.852 1.00 53.12 693 VAL A CA 1
ATOM 5465 C C . VAL A 1 693 ? -14.525 20.509 26.610 1.00 53.12 693 VAL A C 1
ATOM 5467 O O . VAL A 1 693 ? -15.528 19.934 26.192 1.00 53.12 693 VAL A O 1
ATOM 5470 N N . ILE A 1 694 ? -13.369 19.875 26.813 1.00 47.31 694 ILE A N 1
ATOM 5471 C CA . ILE A 1 694 ? -13.131 18.449 26.577 1.00 47.31 694 ILE A CA 1
ATOM 5472 C C . ILE A 1 694 ? -13.526 17.588 27.791 1.00 47.31 694 ILE A C 1
ATOM 5474 O O . ILE A 1 694 ? -13.926 16.437 27.600 1.00 47.31 694 ILE A O 1
ATOM 5478 N N . ASN A 1 695 ? -13.371 18.128 29.001 1.00 38.91 695 ASN A N 1
ATOM 5479 C CA . ASN A 1 695 ? -13.734 17.507 30.279 1.00 38.91 695 ASN A CA 1
ATOM 5480 C C . ASN A 1 695 ? -15.089 18.017 30.766 1.00 38.91 695 ASN A C 1
ATOM 5482 O O . ASN A 1 695 ? -15.780 17.235 31.457 1.00 38.91 695 ASN A O 1
#

Organism: NCBI:txid479676

Radius of gyration: 35.8 Å; chains: 1; bounding box: 90×54×116 Å

pLDDT: mean 72.28, std 24.92, range [19.44, 98.62]

Secondary structure (DSSP, 8-state):
--------------------S----EEE---TTSSHHHHHHHHTTT-GGGGGGSTTTTTTT--TT-TT-HHHHHHHHHHTHHHHSS-TTGGGT---GGGPPPHHHHHHTT-TT--HHHHHHH-S-EEEEEETT--TTS--GGGSSS-TTTSPPTTS---SS-TTEEEEEEEPPPPTTS--------SHHHHHHHHHHHHHTTS-EEEEEE--TT-S-TT-TTTS---EE-GGGG-HHHHT-TT-SPPTT-EEES-----TTPPP--EEEEPS--SEESS-GGG--EEEEE-SS--TTHHHHHHHHHHIIIIIH----EEEETTGGGGGTTT-EEE--TTTTTTGGGSSS-TT---SS---HHHHHHHHHHTT--EEEEEE-HHHHHHHHHHHHHHHHHHHHHHHHHHHHTTS---SSS-HHHHHHHHHHH----EEEEEE--SS--BTTSS--TTHHHHHHHHHHHHHHHHHHHHTSTTEEEEEEE--SS--HHHHHHHHHH---SEEE-TTS---SSSTT-HHHHHHHHHHHHSEEEEEEETTTTHHHHHHHS-----B-TTSPBPPP-HHHHHHHHHHHHIIIII----EEEEE--HHHHHHSPP-HHHHHHHHHHHHHHHHHHHTT--SEEEEEETTEEEEEEHHHHTT-B----TTSHHHHHHHHHHT--------TT-TTS-HHHHHHH-